Protein AF-0000000084538974 (afdb_homodimer)

pLDDT: mean 90.69, std 11.47, range [24.47, 98.75]

Structure (mmCIF, N/CA/C/O backbone):
data_AF-0000000084538974-model_v1
#
loop_
_entity.id
_entity.type
_entity.pdbx_description
1 polymer 'DUF4435 domain-containing protein'
#
loop_
_atom_site.group_PDB
_atom_site.id
_atom_site.type_symbol
_atom_site.label_atom_id
_atom_site.label_alt_id
_atom_site.label_comp_id
_atom_site.label_asym_id
_atom_site.label_entity_id
_atom_site.label_seq_id
_atom_site.pdbx_PDB_ins_code
_atom_site.Cartn_x
_atom_site.Cartn_y
_atom_site.Cartn_z
_atom_site.occupancy
_atom_site.B_iso_or_equiv
_atom_site.auth_seq_id
_atom_site.auth_comp_id
_atom_site.auth_asym_id
_atom_site.auth_atom_id
_atom_site.pdbx_PDB_model_num
ATOM 1 N N . MET A 1 1 ? -29.109 -4.078 -7.602 1 24.47 1 MET A N 1
ATOM 2 C CA . MET A 1 1 ? -28.375 -3.639 -6.414 1 24.47 1 MET A CA 1
ATOM 3 C C . MET 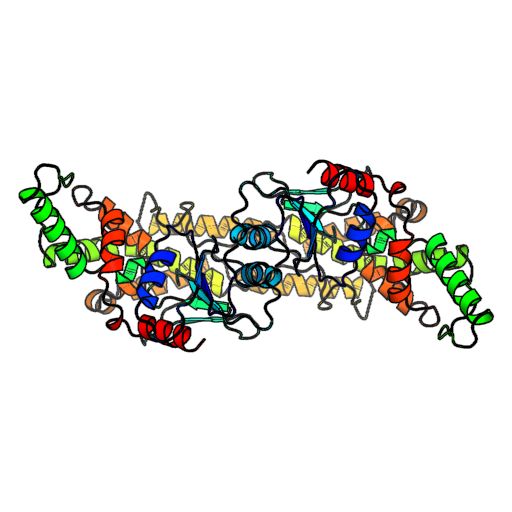A 1 1 ? -28.078 -4.82 -5.496 1 24.47 1 MET A C 1
ATOM 5 O O . MET A 1 1 ? -28.953 -5.297 -4.777 1 24.47 1 MET A O 1
ATOM 9 N N . SER A 1 2 ? -27.219 -5.781 -5.852 1 29.94 2 SER A N 1
ATOM 10 C CA . SER A 1 2 ? -27.188 -6.957 -4.988 1 29.94 2 SER A CA 1
ATOM 11 C C . SER A 1 2 ? -26.797 -6.586 -3.562 1 29.94 2 SER A C 1
ATOM 13 O O . SER A 1 2 ? -25.75 -5.977 -3.35 1 29.94 2 SER A O 1
ATOM 15 N N . VAL A 1 3 ? -27.656 -6.297 -2.703 1 34.25 3 VAL A N 1
ATOM 16 C CA . VAL A 1 3 ? -27.531 -6.129 -1.26 1 34.25 3 VAL A CA 1
ATOM 17 C C . VAL A 1 3 ? -26.453 -7.055 -0.727 1 34.25 3 VAL A C 1
ATOM 19 O O . VAL A 1 3 ? -26.531 -8.273 -0.877 1 34.25 3 VAL A O 1
ATOM 22 N N . ILE A 1 4 ? -25.109 -6.543 -0.783 1 45.81 4 ILE A N 1
ATOM 23 C CA . ILE A 1 4 ? -24.172 -7.355 -0.006 1 45.81 4 ILE A CA 1
ATOM 24 C C . ILE A 1 4 ? -24.828 -7.762 1.314 1 45.81 4 ILE A C 1
ATOM 26 O O . ILE A 1 4 ? -25.047 -6.918 2.188 1 45.81 4 ILE A O 1
ATOM 30 N N . SER A 1 5 ? -25.75 -8.539 1.35 1 47.09 5 SER A N 1
ATOM 31 C CA . SER A 1 5 ? -26.328 -9.086 2.572 1 47.09 5 SER A CA 1
ATOM 32 C C . SER A 1 5 ? -25.25 -9.414 3.594 1 47.09 5 SER A C 1
ATOM 34 O O . SER A 1 5 ? -24.078 -9.594 3.234 1 47.09 5 SER A O 1
ATOM 36 N N . GLY A 1 6 ? -25.469 -9.227 4.93 1 58.66 6 GLY A N 1
ATOM 37 C CA . GLY A 1 6 ? -24.859 -9.617 6.188 1 58.66 6 GLY A CA 1
ATOM 38 C C . GLY A 1 6 ? -24.047 -10.891 6.082 1 58.66 6 GLY A C 1
ATOM 39 O O . GLY A 1 6 ? -23.766 -11.547 7.094 1 58.66 6 GLY A O 1
ATOM 40 N N . GLY A 1 7 ? -23.516 -11.25 4.812 1 79.75 7 GLY A N 1
ATOM 41 C CA . GLY A 1 7 ? -22.984 -12.594 4.691 1 79.75 7 GLY A CA 1
ATOM 42 C C . GLY A 1 7 ? -21.469 -12.633 4.711 1 79.75 7 GLY A C 1
ATOM 43 O O . GLY A 1 7 ? -20.812 -11.625 4.969 1 79.75 7 GLY A O 1
ATOM 44 N N . LYS A 1 8 ? -20.844 -13.828 4.715 1 90.5 8 LYS A N 1
ATOM 45 C CA . LYS A 1 8 ? -19.422 -14.156 4.684 1 90.5 8 LYS A CA 1
ATOM 46 C C . LYS A 1 8 ? -18.781 -13.719 3.367 1 90.5 8 LYS A C 1
ATOM 48 O O . LYS A 1 8 ? -19.391 -13.852 2.305 1 90.5 8 LYS A O 1
ATOM 53 N N . THR A 1 9 ? -17.625 -13.031 3.496 1 93.56 9 THR A N 1
ATOM 54 C CA . THR A 1 9 ? -16.953 -12.586 2.287 1 93.56 9 THR A CA 1
ATOM 55 C C . THR A 1 9 ? -15.523 -13.148 2.236 1 93.56 9 THR A C 1
ATOM 57 O O . THR A 1 9 ? -14.836 -13.188 3.256 1 93.56 9 THR A O 1
ATOM 60 N N . ILE A 1 10 ? -15.141 -13.562 1.067 1 95.62 10 ILE A N 1
ATOM 61 C CA . ILE A 1 10 ? -13.758 -13.969 0.824 1 95.62 10 ILE A CA 1
ATOM 62 C C . ILE A 1 10 ? -13.133 -13.055 -0.232 1 95.62 10 ILE A C 1
ATOM 64 O O . ILE A 1 10 ? -13.633 -12.961 -1.354 1 95.62 10 ILE A O 1
ATOM 68 N N . PHE A 1 11 ? -12.07 -12.438 0.128 1 94.94 11 PHE A N 1
ATOM 69 C CA . PHE A 1 11 ? -11.312 -11.648 -0.837 1 94.94 11 PHE A CA 1
ATOM 70 C C . PHE A 1 11 ? -10.211 -12.484 -1.469 1 94.94 11 PHE A C 1
ATOM 72 O O . PHE A 1 11 ? -9.516 -13.234 -0.777 1 94.94 11 PHE A O 1
ATOM 79 N N . CYS A 1 12 ? -10.055 -12.344 -2.746 1 95.12 12 CYS A N 1
ATOM 80 C CA . CYS A 1 12 ? -8.977 -13.031 -3.443 1 95.12 12 CYS A CA 1
ATOM 81 C C . CYS A 1 12 ? -8.336 -12.133 -4.492 1 95.12 12 CYS A C 1
ATOM 83 O O . CYS A 1 12 ? -8.836 -11.047 -4.77 1 95.12 12 CYS A O 1
ATOM 85 N N . GLU A 1 13 ? -7.199 -12.57 -5 1 91.19 13 GLU A N 1
ATOM 86 C CA . GLU A 1 13 ? -6.504 -11.828 -6.047 1 91.19 13 GLU A CA 1
ATOM 87 C C . GLU A 1 13 ? -7.168 -12.031 -7.402 1 91.19 13 GLU A C 1
ATOM 89 O O . GLU A 1 13 ? -7.898 -13.008 -7.602 1 91.19 13 GLU A O 1
ATOM 94 N N . GLY A 1 14 ? -6.961 -11.047 -8.266 1 88.56 14 GLY A N 1
ATOM 95 C CA . GLY A 1 14 ? -7.359 -11.227 -9.656 1 88.56 14 GLY A CA 1
ATOM 96 C C . GLY A 1 14 ? -8.727 -10.641 -9.961 1 88.56 14 GLY A C 1
ATOM 97 O O . GLY A 1 14 ? -9.156 -9.688 -9.312 1 88.56 14 GLY A O 1
ATOM 98 N N . LYS A 1 15 ? -9.258 -11.148 -11.07 1 88.25 15 LYS A N 1
ATOM 99 C CA . LYS A 1 15 ? -10.586 -10.758 -11.547 1 88.25 15 LYS A CA 1
ATOM 100 C C . LYS A 1 15 ? -11.555 -11.938 -11.5 1 88.25 15 LYS A C 1
ATOM 102 O O . LYS A 1 15 ? -11.195 -13.023 -11.039 1 88.25 15 LYS A O 1
ATOM 107 N N . GLU A 1 16 ? -12.742 -11.711 -11.891 1 87.94 16 GLU A N 1
ATOM 108 C CA . GLU A 1 16 ? -13.758 -12.758 -11.836 1 87.94 16 GLU A CA 1
ATOM 109 C C . GLU A 1 16 ? -13.406 -13.922 -12.766 1 87.94 16 GLU A C 1
ATOM 111 O O . GLU A 1 16 ? -13.867 -15.047 -12.562 1 87.94 16 GLU A O 1
ATOM 116 N N . SER A 1 17 ? -12.555 -13.648 -13.664 1 89.56 17 SER A N 1
ATOM 117 C CA . SER A 1 17 ? -12.172 -14.695 -14.602 1 89.56 17 SER A CA 1
ATOM 118 C C . SER A 1 17 ? -10.898 -15.398 -14.148 1 89.56 17 SER A C 1
ATOM 120 O O . SER A 1 17 ? -10.484 -16.391 -14.758 1 89.56 17 SER A O 1
ATOM 122 N N . SER A 1 18 ? -10.375 -14.914 -13.086 1 91.75 18 SER A N 1
ATOM 123 C CA . SER A 1 18 ? -9.094 -15.461 -12.656 1 91.75 18 SER A CA 1
ATOM 124 C C . SER A 1 18 ? -9.25 -16.859 -12.094 1 91.75 18 SER A C 1
ATOM 126 O O . SER A 1 18 ? -10.344 -17.25 -11.664 1 91.75 18 SER A O 1
ATOM 128 N N . LEU A 1 19 ? -8.211 -17.625 -12.141 1 94.31 19 LEU A N 1
ATOM 129 C CA . LEU A 1 19 ? -8.219 -18.969 -11.594 1 94.31 19 LEU A CA 1
ATOM 130 C C . LEU A 1 19 ? -8.531 -18.953 -10.102 1 94.31 19 LEU A C 1
ATOM 132 O O . LEU A 1 19 ? -9.219 -19.828 -9.594 1 94.31 19 LEU A O 1
ATOM 136 N N . ASP A 1 20 ? -8.078 -17.938 -9.406 1 94.75 20 ASP A N 1
ATOM 137 C CA . ASP A 1 20 ? -8.297 -17.812 -7.965 1 94.75 20 ASP A CA 1
ATOM 138 C C . ASP A 1 20 ? -9.781 -17.719 -7.641 1 94.75 20 ASP A C 1
ATOM 140 O O . ASP A 1 20 ? -10.273 -18.422 -6.746 1 94.75 20 ASP A O 1
ATOM 144 N N . TYR A 1 21 ? -10.422 -16.891 -8.344 1 95.31 21 TYR A N 1
ATOM 145 C CA . TYR A 1 21 ? -11.859 -16.703 -8.148 1 95.31 21 TYR A CA 1
ATOM 146 C C . TYR A 1 21 ? -12.617 -18 -8.422 1 95.31 21 TYR A C 1
ATOM 148 O O . TYR A 1 21 ? -13.445 -18.422 -7.613 1 95.31 21 TYR A O 1
ATOM 156 N N . ARG A 1 22 ? -12.328 -18.641 -9.5 1 95.25 22 ARG A N 1
ATOM 157 C CA . ARG A 1 22 ? -13.023 -19.844 -9.898 1 95.25 22 ARG A CA 1
ATOM 158 C C . ARG A 1 22 ? -12.734 -21 -8.938 1 95.25 22 ARG A C 1
ATOM 160 O O . ARG A 1 22 ? -13.617 -21.797 -8.633 1 95.25 22 ARG A O 1
ATOM 167 N N . PHE A 1 23 ? -11.531 -21.047 -8.57 1 96.62 23 PHE A N 1
ATOM 168 C CA . PHE A 1 23 ? -11.133 -22.078 -7.633 1 96.62 23 PHE A CA 1
ATOM 169 C C . PHE A 1 23 ? -11.883 -21.953 -6.316 1 96.62 23 PHE A C 1
ATOM 171 O O . PHE A 1 23 ? -12.383 -22.938 -5.773 1 96.62 23 PHE A O 1
ATOM 178 N N . LEU A 1 24 ? -11.969 -20.781 -5.805 1 96.31 24 LEU A N 1
ATOM 179 C CA . LEU A 1 24 ? -12.664 -20.547 -4.547 1 96.31 24 LEU A CA 1
ATOM 180 C C . LEU A 1 24 ? -14.148 -20.859 -4.684 1 96.31 24 LEU A C 1
ATOM 182 O O . LEU A 1 24 ? -14.766 -21.391 -3.752 1 96.31 24 LEU A O 1
ATOM 186 N N . ASN A 1 25 ? -14.68 -20.531 -5.84 1 95 25 ASN A N 1
ATOM 187 C CA . ASN A 1 25 ? -16.078 -20.891 -6.078 1 95 25 ASN A CA 1
ATOM 188 C C . ASN A 1 25 ? -16.281 -22.406 -6.012 1 95 25 ASN A C 1
ATOM 190 O O . ASN A 1 25 ? -17.266 -22.875 -5.445 1 95 25 ASN A O 1
ATOM 194 N N . ARG A 1 26 ? -15.344 -23.078 -6.574 1 95.19 26 ARG A N 1
ATOM 195 C CA . ARG A 1 26 ? -15.383 -24.531 -6.516 1 95.19 26 ARG A CA 1
ATOM 196 C C . ARG A 1 26 ? -15.234 -25.031 -5.082 1 95.19 26 ARG A C 1
ATOM 198 O O . ARG A 1 26 ? -15.93 -25.969 -4.668 1 95.19 26 ARG A O 1
ATOM 205 N N . LEU A 1 27 ? -14.391 -24.453 -4.363 1 95.38 27 LEU A N 1
ATOM 206 C CA . LEU A 1 27 ? -14.078 -24.859 -2.996 1 95.38 27 LEU A CA 1
ATOM 207 C C . LEU A 1 27 ? -15.305 -24.703 -2.098 1 95.38 27 LEU A C 1
ATOM 209 O O . LEU A 1 27 ? -15.539 -25.531 -1.211 1 95.38 27 LEU A O 1
ATOM 213 N N . VAL A 1 28 ? -16.141 -23.688 -2.354 1 93.75 28 VAL A N 1
ATOM 214 C CA . VAL A 1 28 ? -17.219 -23.375 -1.418 1 93.75 28 VAL A CA 1
ATOM 215 C C . VAL A 1 28 ? -18.547 -23.922 -1.951 1 93.75 28 VAL A C 1
ATOM 217 O O . VAL A 1 28 ? -19.609 -23.625 -1.402 1 93.75 28 VAL A O 1
ATOM 220 N N . GLU A 1 29 ? -18.516 -24.594 -2.992 1 90.5 29 GLU A N 1
ATOM 221 C CA . GLU A 1 29 ? -19.734 -25.125 -3.625 1 90.5 29 GLU A CA 1
ATOM 222 C C . GLU A 1 29 ? -20.547 -25.953 -2.643 1 90.5 29 GLU A C 1
ATOM 224 O O . GLU A 1 29 ? -21.781 -25.859 -2.631 1 90.5 29 GLU A O 1
ATOM 229 N N . ASP A 1 30 ? -19.953 -26.703 -1.793 1 83.75 30 ASP A N 1
ATOM 230 C CA . ASP A 1 30 ? -20.688 -27.625 -0.934 1 83.75 30 ASP A CA 1
ATOM 231 C C . ASP A 1 30 ? -20.516 -27.25 0.538 1 83.75 30 ASP A C 1
ATOM 233 O O . ASP A 1 30 ? -20.547 -28.125 1.408 1 83.75 30 ASP A O 1
ATOM 237 N N . ILE A 1 31 ? -20.344 -25.969 0.693 1 87.44 31 ILE A N 1
ATOM 238 C CA . ILE A 1 31 ? -20.172 -25.578 2.09 1 87.44 31 ILE A CA 1
ATOM 239 C C . ILE A 1 31 ? -21.531 -25.609 2.805 1 87.44 31 ILE A C 1
ATOM 241 O O . ILE A 1 31 ? -22.578 -25.438 2.174 1 87.44 31 ILE A O 1
ATOM 245 N N . SER A 1 32 ? -21.406 -25.875 4.043 1 83.06 32 SER A N 1
ATOM 246 C CA . SER A 1 32 ? -22.609 -25.828 4.867 1 83.06 32 SER A CA 1
ATOM 247 C C . SER A 1 32 ? -22.984 -24.391 5.215 1 83.06 32 SER A C 1
ATOM 249 O O . SER A 1 32 ? -22.109 -23.562 5.453 1 83.06 32 SER A O 1
ATOM 251 N N . GLY A 1 33 ? -24.297 -24.062 5.195 1 80.38 33 GLY A N 1
ATOM 252 C CA . GLY A 1 33 ? -24.75 -22.734 5.562 1 80.38 33 GLY A CA 1
ATOM 253 C C . GLY A 1 33 ? -24.766 -21.75 4.402 1 80.38 33 GLY A C 1
ATOM 254 O O . GLY A 1 33 ? -24.906 -22.156 3.246 1 80.38 33 GLY A O 1
ATOM 255 N N . ASP A 1 34 ? -24.656 -20.469 4.688 1 84.88 34 ASP A N 1
ATOM 256 C CA . ASP A 1 34 ? -24.719 -19.422 3.666 1 84.88 34 ASP A CA 1
ATOM 257 C C . ASP A 1 34 ? -23.422 -19.391 2.84 1 84.88 34 ASP A C 1
ATOM 259 O O . ASP A 1 34 ? -22.328 -19.406 3.395 1 84.88 34 ASP A O 1
ATOM 263 N N . ARG A 1 35 ? -23.578 -19.484 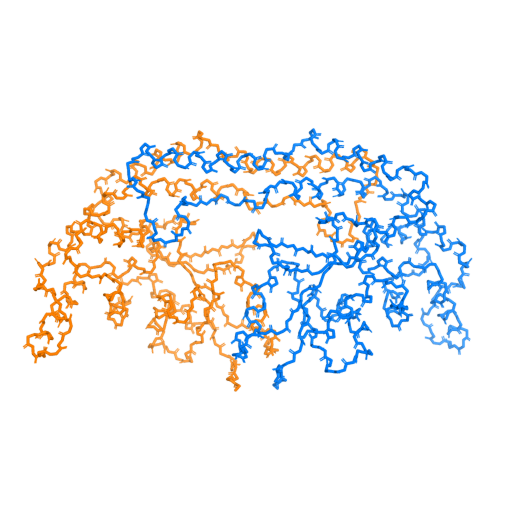1.627 1 88.88 35 ARG A N 1
ATOM 264 C CA . ARG A 1 35 ? -22.438 -19.375 0.72 1 88.88 35 ARG A CA 1
ATOM 265 C C . ARG A 1 35 ? -21.797 -18 0.819 1 88.88 35 ARG A C 1
ATOM 267 O O . ARG A 1 35 ? -22.484 -16.969 0.827 1 88.88 35 ARG A O 1
ATOM 274 N N . PRO A 1 36 ? -20.531 -18 0.921 1 94.12 36 PRO A N 1
ATOM 275 C CA . PRO A 1 36 ? -19.844 -16.703 0.993 1 94.12 36 PRO A CA 1
ATOM 276 C C . PRO A 1 36 ? -19.812 -15.984 -0.35 1 94.12 36 PRO A C 1
ATOM 278 O O . PRO A 1 36 ? -19.969 -16.609 -1.4 1 94.12 36 PRO A O 1
ATOM 281 N N . THR A 1 37 ? -19.703 -14.711 -0.255 1 92.44 37 THR A N 1
ATOM 282 C CA . THR A 1 37 ? -19.438 -13.922 -1.45 1 92.44 37 THR A CA 1
ATOM 283 C C . THR A 1 37 ? -17.938 -13.852 -1.727 1 92.44 37 THR A C 1
ATOM 285 O O . THR A 1 37 ? -17.156 -13.484 -0.846 1 92.44 37 THR A O 1
ATOM 288 N N . ILE A 1 38 ? -17.531 -14.234 -2.885 1 94.69 38 ILE A N 1
ATOM 289 C CA . ILE A 1 38 ? -16.125 -14.141 -3.285 1 94.69 38 ILE A CA 1
ATOM 290 C C . ILE A 1 38 ? -15.898 -12.852 -4.066 1 94.69 38 ILE A C 1
ATOM 292 O O . ILE A 1 38 ? -16.562 -12.602 -5.07 1 94.69 38 ILE A O 1
ATOM 296 N N . VAL A 1 39 ? -14.938 -12.078 -3.656 1 92.62 39 VAL A N 1
ATOM 297 C CA . VAL A 1 39 ? -14.711 -10.766 -4.258 1 92.62 39 VAL A CA 1
ATOM 298 C C . VAL A 1 39 ? -13.266 -10.648 -4.715 1 92.62 39 VAL A C 1
ATOM 300 O O . VAL A 1 39 ? -12.344 -10.625 -3.891 1 92.62 39 VAL A O 1
ATOM 303 N N . PRO A 1 40 ? -13.008 -10.609 -5.988 1 92.19 40 PRO A N 1
ATOM 304 C CA . PRO A 1 40 ? -11.648 -10.344 -6.473 1 92.19 40 PRO A CA 1
ATOM 305 C C . PRO A 1 40 ? -11.195 -8.914 -6.211 1 92.19 40 PRO A C 1
ATOM 307 O O . PRO A 1 40 ? -11.961 -7.969 -6.43 1 92.19 40 PRO A O 1
ATOM 310 N N . THR A 1 41 ? -9.938 -8.727 -5.793 1 89.75 41 THR A N 1
ATOM 311 C CA . THR A 1 41 ? -9.461 -7.41 -5.387 1 89.75 41 THR A CA 1
ATOM 312 C C . THR A 1 41 ? -8.469 -6.855 -6.41 1 89.75 41 THR A C 1
ATOM 314 O O . THR A 1 41 ? -8.031 -5.711 -6.297 1 89.75 41 THR A O 1
ATOM 317 N N . GLY A 1 42 ? -8.094 -7.664 -7.406 1 81.94 42 GLY A N 1
ATOM 318 C CA . GLY A 1 42 ? -7.105 -7.234 -8.383 1 81.94 42 GLY A CA 1
ATOM 319 C C . GLY A 1 42 ? -5.684 -7.586 -7.984 1 81.94 42 GLY A C 1
ATOM 320 O O . GLY A 1 42 ? -5.035 -8.406 -8.641 1 81.94 42 GLY A O 1
ATOM 321 N N . GLY A 1 43 ? -5.164 -6.93 -7 1 75.75 43 GLY A N 1
ATOM 322 C CA . GLY A 1 43 ? -3.783 -7.156 -6.602 1 75.75 43 GLY A CA 1
ATOM 323 C C . GLY A 1 43 ? -3.654 -7.797 -5.234 1 75.75 43 GLY A C 1
ATOM 324 O O . GLY A 1 43 ? -4.656 -8.016 -4.547 1 75.75 43 GLY A O 1
ATOM 325 N N . LYS A 1 44 ? -2.455 -8.156 -5.031 1 66.75 44 LYS A N 1
ATOM 326 C CA . LYS A 1 44 ? -2.234 -8.945 -3.822 1 66.75 44 LYS A CA 1
ATOM 327 C C . LYS A 1 44 ? -2.061 -8.047 -2.604 1 66.75 44 LYS A C 1
ATOM 329 O O . LYS A 1 44 ? -1.932 -8.539 -1.479 1 66.75 44 LYS A O 1
ATOM 334 N N . PHE A 1 45 ? -1.995 -6.77 -2.889 1 66.75 45 PHE A N 1
ATOM 335 C CA . PHE A 1 45 ? -1.755 -5.891 -1.748 1 66.75 45 PHE A CA 1
ATOM 336 C C . PHE A 1 45 ? -2.977 -5.027 -1.466 1 66.75 45 PHE A C 1
ATOM 338 O O . PHE A 1 45 ? -3.801 -4.797 -2.354 1 66.75 45 PHE A O 1
ATOM 345 N N . GLY A 1 46 ? -3.154 -4.805 -0.253 1 78 46 GLY A N 1
ATOM 346 C CA . GLY A 1 46 ? -4.137 -3.803 0.124 1 78 46 GLY A CA 1
ATOM 347 C C . GLY A 1 46 ? -5.5 -4.395 0.442 1 78 46 GLY A C 1
ATOM 348 O O . GLY A 1 46 ? -6.527 -3.777 0.159 1 78 46 GLY A O 1
ATOM 349 N N . PHE A 1 47 ? -5.504 -5.668 0.897 1 84.25 47 PHE A N 1
ATOM 350 C CA . PHE A 1 47 ? -6.773 -6.312 1.204 1 84.25 47 PHE A CA 1
ATOM 351 C C . PHE A 1 47 ? -7.531 -5.531 2.273 1 84.25 47 PHE A C 1
ATOM 353 O O . PHE A 1 47 ? -8.758 -5.402 2.203 1 84.25 47 PHE A O 1
ATOM 360 N N . SER A 1 48 ? -6.789 -5.047 3.215 1 84.44 48 SER A N 1
ATOM 361 C CA . SER A 1 48 ? -7.434 -4.324 4.309 1 84.44 48 SER A CA 1
ATOM 362 C C . SER A 1 48 ? -8.086 -3.039 3.811 1 84.44 48 SER A C 1
ATOM 364 O O . SER A 1 48 ? -9.211 -2.721 4.191 1 84.44 48 SER A O 1
ATOM 366 N N . ILE A 1 49 ? -7.422 -2.391 2.963 1 86.44 49 ILE A N 1
ATOM 367 C CA . ILE A 1 49 ? -7.945 -1.155 2.391 1 86.44 49 ILE A CA 1
ATOM 368 C C . ILE A 1 49 ? -9.141 -1.468 1.497 1 86.44 49 ILE A C 1
ATOM 370 O O . ILE A 1 49 ? -10.156 -0.763 1.536 1 86.44 49 ILE A O 1
ATOM 374 N N . PHE A 1 50 ? -9.008 -2.504 0.741 1 89.06 50 PHE A N 1
ATOM 375 C CA . PHE A 1 50 ? -10.109 -2.926 -0.124 1 89.06 50 PHE A CA 1
ATOM 376 C C . PHE A 1 50 ? -11.344 -3.271 0.697 1 89.06 50 PHE A C 1
ATOM 378 O O . PHE A 1 50 ? -12.453 -2.84 0.371 1 89.06 50 PHE A O 1
ATOM 385 N N . ALA A 1 51 ? -11.141 -4 1.755 1 89 51 ALA A N 1
ATOM 386 C CA . ALA A 1 51 ? -12.242 -4.414 2.619 1 89 51 ALA A CA 1
ATOM 387 C C . ALA A 1 51 ? -12.938 -3.205 3.238 1 89 51 ALA A C 1
ATOM 389 O O . ALA A 1 51 ? -14.164 -3.166 3.33 1 89 51 ALA A O 1
ATOM 390 N N . GLN A 1 52 ? -12.125 -2.277 3.666 1 86.81 52 GLN A N 1
ATOM 391 C CA . GLN A 1 52 ? -12.688 -1.064 4.25 1 86.81 52 GLN A CA 1
ATOM 392 C C . GLN A 1 52 ? -13.625 -0.364 3.273 1 86.81 52 GLN A C 1
ATOM 394 O O . GLN A 1 52 ? -14.727 0.035 3.643 1 86.81 52 GLN A O 1
ATOM 399 N N . ALA A 1 53 ? -13.156 -0.22 2.066 1 88.25 53 ALA A N 1
ATOM 400 C CA . ALA A 1 53 ? -13.969 0.434 1.044 1 88.25 53 ALA A CA 1
ATOM 401 C C . ALA A 1 53 ? -15.211 -0.395 0.715 1 88.25 53 ALA A C 1
ATOM 403 O O . ALA A 1 53 ? -16.312 0.142 0.618 1 88.25 53 ALA A O 1
ATOM 404 N N . TYR A 1 54 ? -14.984 -1.664 0.572 1 87.56 54 TYR A N 1
ATOM 405 C CA . TYR A 1 54 ? -16.031 -2.598 0.182 1 87.56 54 TYR A CA 1
ATOM 406 C C . TYR A 1 54 ? -17.172 -2.611 1.208 1 87.56 54 TYR A C 1
ATOM 408 O O . TYR A 1 54 ? -18.344 -2.553 0.847 1 87.56 54 TYR A O 1
ATOM 416 N N . PHE A 1 55 ? -16.844 -2.562 2.482 1 88.31 55 PHE A N 1
ATOM 417 C CA . PHE A 1 55 ? -17.844 -2.691 3.531 1 88.31 55 PHE A CA 1
ATOM 418 C C . PHE A 1 55 ? -18.344 -1.321 3.977 1 88.31 55 PHE A C 1
ATOM 420 O O . PHE A 1 55 ? -19.406 -1.211 4.59 1 88.31 55 PHE A O 1
ATOM 427 N N . GLY A 1 56 ? -17.453 -0.33 3.908 1 79.12 56 GLY A N 1
ATOM 428 C CA . GLY A 1 56 ? -17.875 1.014 4.273 1 79.12 56 GLY A CA 1
ATOM 429 C C . GLY A 1 56 ? -19.125 1.461 3.561 1 79.12 56 GLY A C 1
ATOM 430 O O . GLY A 1 56 ? -19.953 2.166 4.141 1 79.12 56 GLY A O 1
ATOM 431 N N . GLN A 1 57 ? -19.328 1.025 2.395 1 70.81 57 GLN A N 1
ATOM 432 C CA . GLN A 1 57 ? -20.484 1.403 1.591 1 70.81 57 GLN A CA 1
ATOM 433 C C . GLN A 1 57 ? -21.75 0.766 2.129 1 70.81 57 GLN A C 1
ATOM 435 O O . GLN A 1 57 ? -22.844 1.333 2 1 70.81 57 GLN A O 1
ATOM 440 N N . ASN A 1 58 ? -21.531 -0.286 2.738 1 65.56 58 ASN A N 1
ATOM 441 C CA . ASN A 1 58 ? -22.703 -1.045 3.16 1 65.56 58 ASN A CA 1
ATOM 442 C C . ASN A 1 58 ? -22.984 -0.864 4.648 1 65.56 58 ASN A C 1
ATOM 444 O O . ASN A 1 58 ? -23.859 -1.532 5.207 1 65.56 58 ASN A O 1
ATOM 448 N N . GLN A 1 59 ? -22.266 0.146 5.262 1 67 59 GLN A N 1
ATOM 449 C CA . GLN A 1 59 ? -22.438 0.438 6.68 1 67 59 GLN A CA 1
ATOM 450 C C . GLN A 1 59 ? -22.453 -0.846 7.508 1 67 59 GLN A C 1
ATOM 452 O O . GLN A 1 59 ? -23.297 -1.004 8.398 1 67 59 GLN A O 1
ATOM 457 N N . THR A 1 60 ? -21.797 -1.872 6.996 1 69.62 60 THR A N 1
ATOM 458 C CA . THR A 1 60 ? -21.703 -3.131 7.73 1 69.62 60 THR A CA 1
ATOM 459 C C . THR A 1 60 ? -20.828 -2.975 8.969 1 69.62 60 THR A C 1
ATOM 461 O O . THR A 1 60 ? -19.688 -2.512 8.867 1 69.62 60 THR A O 1
ATOM 464 N N . THR A 1 61 ? -21.531 -3.254 10.109 1 76.25 61 THR A N 1
ATOM 465 C CA . THR A 1 61 ? -20.781 -3.254 11.367 1 76.25 61 THR A CA 1
ATOM 466 C C . THR A 1 61 ? -20.141 -4.613 11.602 1 76.25 61 THR A C 1
ATOM 468 O O . THR A 1 61 ? -20.766 -5.652 11.406 1 76.25 61 THR A O 1
ATOM 471 N N . ASN A 1 62 ? -18.875 -4.82 11.695 1 81.25 62 ASN A N 1
ATOM 472 C CA . ASN A 1 62 ? -18.094 -6.02 11.992 1 81.25 62 ASN A CA 1
ATOM 473 C C . ASN A 1 62 ? -18.125 -7.004 10.828 1 81.25 62 ASN A C 1
ATOM 475 O O . ASN A 1 62 ? -18.656 -8.102 10.945 1 81.25 62 ASN A O 1
ATOM 479 N N . PRO A 1 63 ? -17.688 -6.664 9.719 1 87.06 63 PRO A N 1
ATOM 480 C CA . PRO A 1 63 ? -17.703 -7.531 8.539 1 87.06 63 PRO A CA 1
ATOM 481 C C . PRO A 1 63 ? -16.969 -8.852 8.773 1 87.06 63 PRO A C 1
ATOM 483 O O . PRO A 1 63 ? -15.953 -8.891 9.461 1 87.06 63 PRO A O 1
ATOM 486 N N . ARG A 1 64 ? -17.656 -10.016 8.461 1 91.06 64 ARG A N 1
ATOM 487 C CA . ARG A 1 64 ? -17.062 -11.344 8.508 1 91.06 64 ARG A CA 1
ATOM 488 C C . ARG A 1 64 ? -16.375 -11.68 7.184 1 91.06 64 ARG A C 1
ATOM 490 O O . ARG A 1 64 ? -17.031 -12.023 6.203 1 91.06 64 ARG A O 1
ATOM 497 N N . TYR A 1 65 ? -14.977 -11.523 7.18 1 93.5 65 TYR A N 1
ATOM 498 C CA . TYR A 1 65 ? -14.297 -11.805 5.918 1 93.5 65 TYR A CA 1
ATOM 499 C C . TYR A 1 65 ? -12.906 -12.375 6.16 1 93.5 65 TYR A C 1
ATOM 501 O O . TYR A 1 65 ? -12.367 -12.266 7.262 1 93.5 65 TYR A O 1
ATOM 509 N N . ILE A 1 66 ? -12.414 -13.023 5.188 1 95.31 66 ILE A N 1
ATOM 510 C CA . ILE A 1 66 ? -11.008 -13.422 5.137 1 95.31 66 ILE A CA 1
ATOM 511 C C . ILE A 1 66 ? -10.43 -13.102 3.764 1 95.31 66 ILE A C 1
ATOM 513 O O . ILE A 1 66 ? -11.172 -12.875 2.805 1 95.31 66 ILE A O 1
ATOM 517 N N . ALA A 1 67 ? -9.148 -12.961 3.719 1 95.44 67 ALA A N 1
ATOM 518 C CA . ALA A 1 67 ? -8.414 -12.859 2.461 1 95.44 67 ALA A CA 1
ATOM 519 C C . ALA A 1 67 ? -7.609 -14.125 2.184 1 95.44 67 ALA A C 1
ATOM 521 O O . ALA A 1 67 ? -7.027 -14.711 3.098 1 95.44 67 ALA A O 1
ATOM 522 N N . PHE A 1 68 ? -7.672 -14.57 0.952 1 96.12 68 PHE A N 1
ATOM 523 C CA . PHE A 1 68 ? -6.953 -15.766 0.527 1 96.12 68 PHE A CA 1
ATOM 524 C C . PHE A 1 68 ? -6.18 -15.5 -0.76 1 96.12 68 PHE A C 1
ATOM 526 O O . PHE A 1 68 ? -6.715 -14.914 -1.703 1 96.12 68 PHE A O 1
ATOM 533 N N . ARG A 1 69 ? -4.91 -15.867 -0.762 1 95.69 69 ARG A N 1
ATOM 534 C CA . ARG A 1 69 ? -4.105 -15.641 -1.957 1 95.69 69 ARG A CA 1
ATOM 535 C C . ARG A 1 69 ? -3.012 -16.688 -2.09 1 95.69 69 ARG A C 1
ATOM 537 O O . ARG A 1 69 ? -2.811 -17.5 -1.183 1 95.69 69 ARG A O 1
ATOM 544 N N . ASP A 1 70 ? -2.338 -16.672 -3.182 1 95.12 70 ASP A N 1
ATOM 545 C CA . ASP A 1 70 ? -1.182 -17.531 -3.422 1 95.12 70 ASP A CA 1
ATOM 546 C C . ASP A 1 70 ? -0.052 -17.219 -2.445 1 95.12 70 ASP A C 1
ATOM 548 O O . ASP A 1 70 ? 0.171 -16.062 -2.1 1 95.12 70 ASP A O 1
ATOM 552 N N . ARG A 1 71 ? 0.654 -18.25 -2.105 1 95 71 ARG A N 1
ATOM 553 C CA . ARG A 1 71 ? 1.806 -18.109 -1.221 1 95 71 ARG A CA 1
ATOM 554 C C . ARG A 1 71 ? 2.98 -17.469 -1.952 1 95 71 ARG A C 1
ATOM 556 O O . ARG A 1 71 ? 3.717 -16.656 -1.374 1 95 71 ARG A O 1
ATOM 563 N N . ASP A 1 72 ? 3.162 -17.859 -3.223 1 93 72 ASP A N 1
ATOM 564 C CA . ASP A 1 72 ? 4.266 -17.391 -4.055 1 93 72 ASP A CA 1
ATOM 565 C C . ASP A 1 72 ? 5.609 -17.625 -3.371 1 93 72 ASP A C 1
ATOM 567 O O . ASP A 1 72 ? 5.941 -18.766 -3.025 1 93 72 ASP A O 1
ATOM 571 N N . PHE A 1 73 ? 6.402 -16.656 -3.184 1 93.56 73 PHE A N 1
ATOM 572 C CA . PHE A 1 73 ? 7.723 -16.766 -2.572 1 93.56 73 PHE A CA 1
ATOM 573 C C . PHE A 1 73 ? 7.766 -16.016 -1.239 1 93.56 73 PHE A C 1
ATOM 575 O O . PHE A 1 73 ? 8.836 -15.641 -0.769 1 93.56 73 PHE A O 1
ATOM 582 N N . ASP A 1 74 ? 6.594 -15.805 -0.653 1 90 74 ASP A N 1
ATOM 583 C CA . ASP A 1 74 ? 6.461 -14.953 0.52 1 90 74 ASP A CA 1
ATOM 584 C C . ASP A 1 74 ? 6.793 -15.711 1.8 1 90 74 ASP A C 1
ATOM 586 O O . ASP A 1 74 ? 7.238 -15.117 2.785 1 90 74 ASP A O 1
ATOM 590 N N . GLN A 1 75 ? 6.516 -17.031 1.771 1 92.38 75 GLN A N 1
ATOM 591 C CA . GLN A 1 75 ? 6.684 -17.844 2.971 1 92.38 75 GLN A CA 1
ATOM 592 C C . GLN A 1 75 ? 7.043 -19.281 2.613 1 92.38 75 GLN A C 1
ATOM 594 O O . GLN A 1 75 ? 6.473 -19.859 1.681 1 92.38 75 GLN A O 1
ATOM 599 N N . GLN A 1 76 ? 7.887 -19.781 3.359 1 95.62 76 GLN A N 1
ATOM 600 C CA . GLN A 1 76 ? 8.203 -21.203 3.176 1 95.62 76 GLN A CA 1
ATOM 601 C C . GLN A 1 76 ? 7.059 -22.094 3.662 1 95.62 76 GLN A C 1
ATOM 603 O O . GLN A 1 76 ? 6.383 -21.75 4.637 1 95.62 76 GLN A O 1
ATOM 608 N N . PRO A 1 77 ? 6.82 -23.203 2.979 1 96.88 77 PRO A N 1
ATOM 609 C CA . PRO A 1 77 ? 5.836 -24.141 3.51 1 96.88 77 PRO A CA 1
ATOM 610 C C . PRO A 1 77 ? 6.301 -24.812 4.801 1 96.88 77 PRO A C 1
ATOM 612 O O . PRO A 1 77 ? 7.504 -24.938 5.039 1 96.88 77 PRO A O 1
ATOM 615 N N . THR A 1 78 ? 5.367 -25.203 5.598 1 96.19 78 THR A N 1
ATOM 616 C CA . THR A 1 78 ? 5.664 -25.969 6.812 1 96.19 78 THR A CA 1
ATOM 617 C C . THR A 1 78 ? 5.809 -27.453 6.504 1 96.19 78 THR A C 1
ATOM 619 O O . THR A 1 78 ? 5.387 -27.906 5.441 1 96.19 78 THR A O 1
ATOM 622 N N . PRO A 1 79 ? 6.387 -28.141 7.414 1 94.06 79 PRO A N 1
ATOM 623 C CA . PRO A 1 79 ? 6.527 -29.578 7.184 1 94.06 79 PRO A CA 1
ATOM 624 C C . PRO A 1 79 ? 5.184 -30.297 7.051 1 94.06 79 PRO A C 1
ATOM 626 O O . PRO A 1 79 ? 5.039 -31.203 6.227 1 94.06 79 PRO A O 1
ATOM 629 N N . GLN A 1 80 ? 4.262 -29.766 7.82 1 94.88 80 GLN A N 1
ATOM 630 C CA . GLN A 1 80 ? 2.922 -30.328 7.707 1 94.88 80 GLN A CA 1
ATOM 631 C C . GLN A 1 80 ? 2.053 -29.516 6.762 1 94.88 80 GLN A C 1
ATOM 633 O O . GLN A 1 80 ? 2.109 -28.281 6.773 1 94.88 80 GLN A O 1
ATOM 638 N N . THR A 1 81 ? 1.35 -30.266 5.93 1 97 81 THR A N 1
ATOM 639 C CA . THR A 1 81 ? 0.432 -29.594 5.016 1 97 81 THR A CA 1
ATOM 640 C C . THR A 1 81 ? -0.697 -28.922 5.785 1 97 81 THR A C 1
ATOM 642 O O . THR A 1 81 ? -1.526 -29.594 6.402 1 97 81 THR A O 1
ATOM 645 N N . GLN A 1 82 ? -0.662 -27.656 5.797 1 97.12 82 GLN A N 1
ATOM 646 C CA . GLN A 1 82 ? -1.675 -26.875 6.504 1 97.12 82 GLN A CA 1
ATOM 647 C C . GLN A 1 82 ? -1.873 -25.516 5.852 1 97.12 82 GLN A C 1
ATOM 649 O O . GLN A 1 82 ? -1.058 -25.078 5.031 1 97.12 82 GLN A O 1
ATOM 654 N N . LEU A 1 83 ? -2.967 -24.953 6.195 1 97.19 83 LEU A N 1
ATOM 655 C CA . LEU A 1 83 ? -3.229 -23.594 5.746 1 97.19 83 LEU A CA 1
ATOM 656 C C . LEU A 1 83 ? -2.236 -22.609 6.367 1 97.19 83 LEU A C 1
ATOM 658 O O . LEU A 1 83 ? -2.023 -22.625 7.582 1 97.19 83 LEU A O 1
ATOM 662 N N . LEU A 1 84 ? -1.61 -21.781 5.52 1 97.19 84 LEU A N 1
ATOM 663 C CA . LEU A 1 84 ? -0.643 -20.812 6.008 1 97.19 84 LEU A CA 1
ATOM 664 C C . LEU A 1 84 ? -1.304 -19.453 6.227 1 97.19 84 LEU A C 1
ATOM 666 O O . LEU A 1 84 ? -2.348 -19.172 5.637 1 97.19 84 LEU A O 1
ATOM 670 N N . SER A 1 85 ? -0.721 -18.656 7.094 1 94.5 85 SER A N 1
ATOM 671 C CA . SER A 1 85 ? -1.266 -17.344 7.383 1 94.5 85 SER A CA 1
ATOM 672 C C . SER A 1 85 ? -0.178 -16.266 7.336 1 94.5 85 SER A C 1
ATOM 674 O O . SER A 1 85 ? 0.928 -16.484 7.84 1 94.5 85 SER A O 1
ATOM 676 N N . LEU A 1 86 ? -0.444 -15.258 6.641 1 90.75 86 LEU A N 1
ATOM 677 C CA . LEU A 1 86 ? 0.372 -14.055 6.703 1 90.75 86 LEU A CA 1
ATOM 678 C C . LEU A 1 86 ? -0.132 -13.109 7.789 1 90.75 86 LEU A C 1
ATOM 680 O O . LEU A 1 86 ? -1.321 -12.781 7.828 1 90.75 86 LEU A O 1
ATOM 684 N N . ARG A 1 87 ? 0.775 -12.656 8.609 1 86.25 87 ARG A N 1
ATOM 685 C CA . ARG A 1 87 ? 0.372 -11.836 9.742 1 86.25 87 ARG A CA 1
ATOM 686 C C . ARG A 1 87 ? 1.029 -10.461 9.68 1 86.25 87 ARG A C 1
ATOM 688 O O . ARG A 1 87 ? 2.182 -10.336 9.258 1 86.25 87 ARG A O 1
ATOM 695 N N . HIS A 1 88 ? 0.29 -9.492 10.086 1 76.81 88 HIS A N 1
ATOM 696 C CA . HIS A 1 88 ? 0.848 -8.156 10.266 1 76.81 88 HIS A CA 1
ATOM 697 C C . HIS A 1 88 ? 1.74 -8.094 11.5 1 76.81 88 HIS A C 1
ATOM 699 O O . HIS A 1 88 ? 1.829 -9.062 12.258 1 76.81 88 HIS A O 1
ATOM 705 N N . LYS A 1 89 ? 2.383 -6.902 11.609 1 69.81 89 LYS A N 1
ATOM 706 C CA . LYS A 1 89 ? 3.307 -6.688 12.719 1 69.81 89 LYS A CA 1
ATOM 707 C C . LYS A 1 89 ? 2.607 -6.883 14.062 1 69.81 89 LYS A C 1
ATOM 709 O O . LYS A 1 89 ? 3.221 -7.352 15.023 1 69.81 89 LYS A O 1
ATOM 714 N N . ARG A 1 90 ? 1.299 -6.613 14.094 1 76.44 90 ARG A N 1
ATOM 715 C CA . ARG A 1 90 ? 0.563 -6.711 15.352 1 76.44 90 ARG A CA 1
ATOM 716 C C . ARG A 1 90 ? -0.003 -8.117 15.547 1 76.44 90 ARG A C 1
ATOM 718 O O . ARG A 1 90 ? -0.799 -8.344 16.453 1 76.44 90 ARG A O 1
ATOM 725 N N . GLY A 1 91 ? 0.244 -9.039 14.633 1 81 91 GLY A N 1
ATOM 726 C CA . GLY A 1 91 ? -0.103 -10.445 14.805 1 81 91 GLY A CA 1
ATOM 727 C C . GLY A 1 91 ? -1.402 -10.828 14.125 1 81 91 GLY A C 1
ATOM 728 O O . GLY A 1 91 ? -1.729 -12.008 14.016 1 81 91 GLY A O 1
ATOM 729 N N . LYS A 1 92 ? -2.105 -9.922 13.711 1 86.31 92 LYS A N 1
ATOM 730 C CA . LYS A 1 92 ? -3.367 -10.211 13.031 1 86.31 92 LYS A CA 1
ATOM 731 C C . LYS A 1 92 ? -3.127 -10.789 11.641 1 86.31 92 LYS A C 1
ATOM 733 O O . LYS A 1 92 ? -2.24 -10.328 10.914 1 86.31 92 LYS A O 1
ATOM 738 N N . VAL A 1 93 ? -4 -11.805 11.367 1 90.19 93 VAL A N 1
ATOM 739 C CA . VAL A 1 93 ? -3.871 -12.438 10.062 1 90.19 93 VAL A CA 1
ATOM 740 C C . VAL A 1 93 ? -4.344 -11.477 8.969 1 90.19 93 VAL A C 1
ATOM 742 O O . VAL A 1 93 ? -5.488 -11.023 8.992 1 90.19 93 VAL A O 1
ATOM 745 N N . SER A 1 94 ? -3.48 -11.242 8.047 1 89.81 94 SER A N 1
ATOM 746 C CA . SER A 1 94 ? -3.828 -10.367 6.93 1 89.81 94 SER A CA 1
ATOM 747 C C . SER A 1 94 ? -4.355 -11.172 5.742 1 89.81 94 SER A C 1
ATOM 749 O O . SER A 1 94 ? -5.203 -10.688 4.992 1 89.81 94 SER A O 1
ATOM 751 N N . ALA A 1 95 ? -3.875 -12.344 5.648 1 94.38 95 ALA A N 1
ATOM 752 C CA . ALA A 1 95 ? -4.32 -13.203 4.555 1 94.38 95 ALA A CA 1
ATOM 753 C C . ALA A 1 95 ? -3.961 -14.656 4.82 1 94.38 95 ALA A C 1
ATOM 755 O O . ALA A 1 95 ? -2.967 -14.945 5.492 1 94.38 95 ALA A O 1
ATOM 756 N N . TYR A 1 96 ? -4.793 -15.484 4.41 1 96.25 96 TYR A N 1
ATOM 757 C CA . TYR A 1 96 ? -4.445 -16.906 4.344 1 96.25 96 TYR A CA 1
ATOM 758 C C . TYR A 1 96 ? -3.795 -17.234 3.006 1 96.25 96 TYR A C 1
ATOM 760 O O . TYR A 1 96 ? -4.145 -16.656 1.975 1 96.25 96 TYR A O 1
ATOM 768 N N . LEU A 1 97 ? -2.848 -18.172 3.07 1 96.75 97 LEU A N 1
ATOM 769 C CA . LEU A 1 97 ? -2.059 -18.5 1.892 1 96.75 97 LEU A CA 1
ATOM 770 C C . LEU A 1 97 ? -2.223 -19.984 1.537 1 96.75 97 LEU A C 1
ATOM 772 O O . LEU A 1 97 ? -2.41 -20.812 2.422 1 96.75 97 LEU A O 1
ATOM 776 N N . THR A 1 98 ? -2.123 -20.234 0.268 1 96.81 98 THR A N 1
ATOM 777 C CA . THR A 1 98 ? -2.021 -21.625 -0.156 1 96.81 98 THR A CA 1
ATOM 778 C C . THR A 1 98 ? -0.798 -22.281 0.467 1 96.81 98 THR A C 1
ATOM 780 O O . THR A 1 98 ? 0.215 -21.625 0.714 1 96.81 98 THR A O 1
ATOM 783 N N . TYR A 1 99 ? -0.898 -23.562 0.717 1 98.25 99 TYR A N 1
ATOM 784 C CA . TYR A 1 99 ? 0.28 -24.328 1.113 1 98.25 99 TYR A CA 1
ATOM 785 C C . TYR A 1 99 ? 1.229 -24.516 -0.064 1 98.25 99 TYR A C 1
ATOM 787 O O . TYR A 1 99 ? 2.438 -24.312 0.065 1 98.25 99 TYR A O 1
ATOM 795 N N . ARG A 1 100 ? 0.65 -25.016 -1.156 1 98.12 100 ARG A N 1
ATOM 796 C CA . ARG A 1 100 ? 1.442 -25.031 -2.381 1 98.12 100 ARG A CA 1
ATOM 797 C C . ARG A 1 100 ? 1.675 -23.625 -2.906 1 98.12 100 ARG A C 1
ATOM 799 O O . ARG A 1 100 ? 1.003 -22.672 -2.482 1 98.12 100 ARG A O 1
ATOM 806 N N . SER A 1 101 ? 2.637 -23.406 -3.682 1 97 101 SER A N 1
ATOM 807 C CA . SER A 1 101 ? 3.098 -22.078 -4.059 1 97 101 SER A CA 1
ATOM 808 C C . SER A 1 101 ? 1.967 -21.25 -4.664 1 97 101 SER A C 1
ATOM 810 O O . SER A 1 101 ? 1.906 -20.031 -4.473 1 97 101 SER A O 1
ATOM 812 N N . CYS A 1 102 ? 1.121 -21.844 -5.43 1 96.62 102 CYS A N 1
ATOM 813 C CA . CYS A 1 102 ? -0.051 -21.188 -6 1 96.62 102 CYS A CA 1
ATOM 814 C C . CYS A 1 102 ? -1.131 -22.203 -6.348 1 96.62 102 CYS A C 1
ATOM 816 O O . CYS A 1 102 ? -0.91 -23.406 -6.242 1 96.62 102 CYS A O 1
ATOM 818 N N . LEU A 1 103 ? -2.246 -21.797 -6.715 1 96.56 103 LEU A N 1
ATOM 819 C CA . LEU A 1 103 ? -3.402 -22.656 -6.934 1 96.56 103 LEU A CA 1
ATOM 820 C C . LEU A 1 103 ? -3.172 -23.594 -8.117 1 96.56 103 LEU A C 1
ATOM 822 O O . LEU A 1 103 ? -3.654 -24.719 -8.133 1 96.56 103 LEU A O 1
ATOM 826 N N . GLU A 1 104 ? -2.434 -23.141 -9.125 1 97 104 GLU A N 1
ATOM 827 C CA . GLU A 1 104 ? -2.111 -23.969 -10.289 1 97 104 GLU A CA 1
ATOM 828 C C . GLU A 1 104 ? -1.446 -25.281 -9.867 1 97 104 GLU A C 1
ATOM 830 O O . GLU A 1 104 ? -1.639 -26.312 -10.508 1 97 104 GLU A O 1
ATOM 835 N N . ASN A 1 105 ? -0.726 -25.219 -8.742 1 97.88 105 ASN A N 1
ATOM 836 C CA . ASN A 1 105 ? 0.034 -26.375 -8.289 1 97.88 105 ASN A CA 1
ATOM 837 C C . ASN A 1 105 ? -0.885 -27.516 -7.863 1 97.88 105 ASN A C 1
ATOM 839 O O . ASN A 1 105 ? -0.486 -28.688 -7.887 1 97.88 105 ASN A O 1
ATOM 843 N N . TYR A 1 106 ? -2.08 -27.25 -7.469 1 97.81 106 TYR A N 1
ATOM 844 C CA . TYR A 1 106 ? -3.02 -28.297 -7.066 1 97.81 106 TYR A CA 1
ATOM 845 C C . TYR A 1 106 ? -3.586 -29.016 -8.281 1 97.81 106 TYR A C 1
ATOM 847 O O . TYR A 1 106 ? -4.086 -30.141 -8.164 1 97.81 106 TYR A O 1
ATOM 855 N N . LEU A 1 107 ? -3.521 -28.359 -9.383 1 97.56 107 LEU A N 1
ATOM 856 C CA . LEU A 1 107 ? -4.078 -28.922 -10.602 1 97.56 107 LEU A CA 1
ATOM 857 C C . LEU A 1 107 ? -3.01 -29.656 -11.398 1 97.56 107 LEU A C 1
ATOM 859 O O . LEU A 1 107 ? -3.326 -30.469 -12.273 1 97.56 107 LEU A O 1
ATOM 863 N N . LEU A 1 108 ? -1.752 -29.328 -11.102 1 97.19 108 LEU A N 1
ATOM 864 C CA . LEU A 1 108 ? -0.655 -30.016 -11.773 1 97.19 108 LEU A CA 1
ATOM 865 C C . LEU A 1 108 ? -0.535 -31.453 -11.281 1 97.19 108 LEU A C 1
ATOM 867 O O . LEU A 1 108 ? 0.33 -31.75 -10.461 1 97.19 108 LEU A O 1
ATOM 871 N N . ASN A 1 109 ? -1.339 -32.312 -11.773 1 95.75 109 ASN A N 1
ATOM 872 C CA . ASN A 1 109 ? -1.51 -33.719 -11.469 1 95.75 109 ASN A CA 1
ATOM 873 C C . ASN A 1 109 ? -1.602 -34.562 -12.734 1 95.75 109 ASN A C 1
ATOM 875 O O . ASN A 1 109 ? -2.471 -34.344 -13.578 1 95.75 109 ASN A O 1
ATOM 879 N N . ALA A 1 110 ? -0.736 -35.531 -12.828 1 97.19 110 ALA A N 1
ATOM 880 C CA . ALA A 1 110 ? -0.626 -36.312 -14.055 1 97.19 110 ALA A CA 1
ATOM 881 C C . ALA A 1 110 ? -1.934 -37.062 -14.367 1 97.19 110 ALA A C 1
ATOM 883 O O . ALA A 1 110 ? -2.342 -37.125 -15.523 1 97.19 110 ALA A O 1
ATOM 884 N N . ASP A 1 111 ? -2.6 -37.562 -13.336 1 97 111 ASP A N 1
ATOM 885 C CA . ASP A 1 111 ? -3.865 -38.25 -13.539 1 97 111 ASP A CA 1
ATOM 886 C C . ASP A 1 111 ? -4.926 -37.312 -14.102 1 97 111 ASP A C 1
ATOM 888 O O . ASP A 1 111 ? -5.656 -37.688 -15.023 1 97 111 ASP A O 1
ATOM 892 N N . LEU A 1 112 ? -4.98 -36.156 -13.57 1 97.38 112 LEU A N 1
ATOM 893 C CA . LEU A 1 112 ? -5.973 -35.156 -14.008 1 97.38 112 LEU A CA 1
ATOM 894 C C . LEU A 1 112 ? -5.703 -34.719 -15.438 1 97.38 112 LEU A C 1
ATOM 896 O O . LEU A 1 112 ? -6.633 -34.625 -16.234 1 97.38 112 LEU A O 1
ATOM 900 N N . ILE A 1 113 ? -4.469 -34.469 -15.75 1 97.88 113 ILE A N 1
ATOM 901 C CA . ILE A 1 113 ? -4.105 -34.031 -17.094 1 97.88 113 ILE A CA 1
ATOM 902 C C . ILE A 1 113 ? -4.414 -35.156 -18.094 1 97.88 113 ILE A C 1
ATOM 904 O O . ILE A 1 113 ? -4.941 -34.906 -19.188 1 97.88 113 ILE A O 1
ATOM 908 N N . ASP A 1 114 ? -4.113 -36.344 -17.688 1 98 114 ASP A N 1
ATOM 909 C CA . ASP A 1 114 ? -4.395 -37.5 -18.531 1 98 114 ASP A CA 1
ATOM 910 C C . ASP A 1 114 ? -5.891 -37.625 -18.812 1 98 114 ASP A C 1
ATOM 912 O O . ASP A 1 114 ? -6.301 -37.812 -19.969 1 98 114 ASP A O 1
ATOM 916 N N . LYS A 1 115 ? -6.645 -37.531 -17.812 1 97.56 115 LYS A N 1
ATOM 917 C CA . LYS A 1 115 ? -8.094 -37.625 -17.953 1 97.56 115 LYS A CA 1
ATOM 918 C C . LYS A 1 115 ? -8.633 -36.531 -18.891 1 97.56 115 LYS A C 1
ATOM 920 O O . LYS A 1 115 ? -9.477 -36.812 -19.734 1 97.56 115 LYS A O 1
ATOM 925 N N . TYR A 1 116 ? -8.188 -35.344 -18.719 1 97.69 116 TYR A N 1
ATOM 926 C CA . TYR A 1 116 ? -8.57 -34.219 -19.578 1 97.69 116 TYR A CA 1
ATOM 927 C C . TYR A 1 116 ? -8.266 -34.562 -21.047 1 97.69 116 TYR A C 1
ATOM 929 O O . TYR A 1 116 ? -9.125 -34.375 -21.906 1 97.69 116 TYR A O 1
ATOM 937 N N . TRP A 1 117 ? -7.031 -34.969 -21.203 1 97.5 117 TRP A N 1
ATOM 938 C CA . TRP A 1 117 ? -6.531 -35.281 -22.531 1 97.5 117 TRP A CA 1
ATOM 939 C C . TRP A 1 117 ? -7.363 -36.406 -23.188 1 97.5 117 TRP A C 1
ATOM 941 O O . TRP A 1 117 ? -7.797 -36.25 -24.328 1 97.5 117 TRP A O 1
ATOM 951 N N . GLN A 1 118 ? -7.719 -37.375 -22.484 1 97.38 118 GLN A N 1
ATOM 952 C CA . GLN A 1 118 ? -8.516 -38.5 -22.969 1 97.38 118 GLN A CA 1
ATOM 953 C C . GLN A 1 118 ? -9.945 -38.062 -23.281 1 97.38 118 GLN A C 1
ATOM 955 O O . GLN A 1 118 ? -10.5 -38.438 -24.328 1 97.38 118 GLN A O 1
ATOM 960 N N . GLU A 1 119 ? -10.469 -37.344 -22.391 1 96.38 119 GLU A N 1
ATOM 961 C CA . GLU A 1 119 ? -11.828 -36.844 -22.594 1 96.38 119 GLU A CA 1
ATOM 962 C C . GLU A 1 119 ? -11.938 -36 -23.859 1 96.38 119 GLU A C 1
ATOM 964 O O . GLU A 1 119 ? -12.875 -36.156 -24.641 1 96.38 119 GLU A O 1
ATOM 969 N N . LYS A 1 120 ? -11.023 -35.125 -24.031 1 95.81 120 LYS A N 1
ATOM 970 C CA . LYS A 1 120 ? -11.047 -34.25 -25.203 1 95.81 120 LYS A CA 1
ATOM 971 C C . LYS A 1 120 ? -10.828 -35.031 -26.484 1 95.81 120 LYS A C 1
ATOM 973 O O . LYS A 1 120 ? -11.43 -34.75 -27.516 1 95.81 120 LYS A O 1
ATOM 978 N N . TYR A 1 121 ? -9.984 -36 -26.438 1 95.75 121 TYR A N 1
ATOM 979 C CA . TYR A 1 121 ? -9.75 -36.844 -27.609 1 95.75 121 TYR A CA 1
ATOM 980 C C . TYR A 1 121 ? -10.992 -37.656 -27.969 1 95.75 121 TYR A C 1
ATOM 982 O O . TYR A 1 121 ? -11.344 -37.75 -29.141 1 95.75 121 TYR A O 1
ATOM 990 N N . GLN A 1 122 ? -11.648 -38.188 -26.969 1 96.06 122 GLN A N 1
ATOM 991 C CA . GLN A 1 122 ? -12.883 -38.938 -27.188 1 96.06 122 GLN A CA 1
ATOM 992 C C . GLN A 1 122 ? -13.961 -38.062 -27.797 1 96.06 122 GLN A C 1
ATOM 994 O O . GLN A 1 122 ? -14.727 -38.469 -28.656 1 96.06 122 GLN A O 1
ATOM 999 N N . GLU A 1 123 ? -13.992 -36.844 -27.234 1 94.44 123 GLU A N 1
ATOM 1000 C CA . GLU A 1 123 ? -14.938 -35.875 -27.781 1 94.44 123 GLU A CA 1
ATOM 1001 C C . GLU A 1 123 ? -14.695 -35.656 -29.281 1 94.44 123 GLU A C 1
ATOM 1003 O O . GLU A 1 123 ? -15.641 -35.5 -30.047 1 94.44 123 GLU A O 1
ATOM 1008 N N . LYS A 1 124 ? -13.461 -35.594 -29.625 1 92.44 124 LYS A N 1
ATOM 100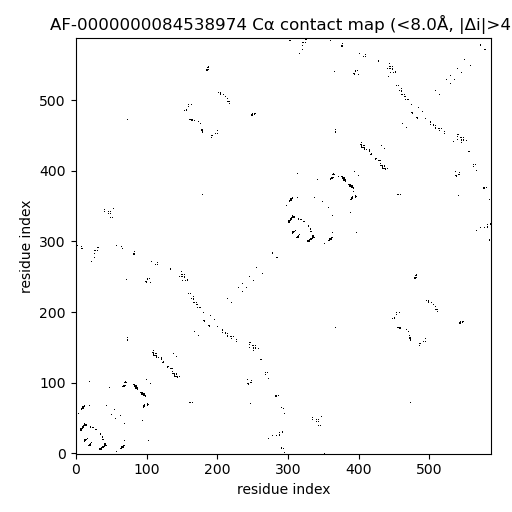9 C CA . LYS A 1 124 ? -13.086 -35.406 -31.031 1 92.44 124 LYS A CA 1
ATOM 1010 C C . LYS A 1 124 ? -13.57 -36.562 -31.875 1 92.44 124 LYS A C 1
ATOM 1012 O O . LYS A 1 124 ? -14.047 -36.375 -33 1 92.44 124 LYS A O 1
ATOM 1017 N N . ILE A 1 125 ? -13.516 -37.781 -31.422 1 93 125 ILE A N 1
ATOM 1018 C CA . ILE A 1 125 ? -13.922 -38.969 -32.156 1 93 125 ILE A CA 1
ATOM 1019 C C . ILE A 1 125 ? -15.438 -38.969 -32.312 1 93 125 ILE A C 1
ATOM 1021 O O . ILE A 1 125 ? -15.938 -39.344 -33.375 1 93 125 ILE A O 1
ATOM 1025 N N . GLU A 1 126 ? -16.062 -38.469 -31.359 1 93.56 126 GLU A N 1
ATOM 1026 C CA . GLU A 1 126 ? -17.531 -38.531 -31.344 1 93.56 126 GLU A CA 1
ATOM 1027 C C . GLU A 1 126 ? -18.156 -37.344 -32.031 1 93.56 126 GLU A C 1
ATOM 1029 O O . GLU A 1 126 ? -19.297 -37.406 -32.469 1 93.56 126 GLU A O 1
ATOM 1034 N N . ASN A 1 127 ? -17.391 -36.281 -32 1 91.44 127 ASN A N 1
ATOM 1035 C CA . ASN A 1 127 ? -17.922 -35.031 -32.562 1 91.44 127 ASN A CA 1
ATOM 1036 C C . ASN A 1 127 ? -17 -34.469 -33.625 1 91.44 127 ASN A C 1
ATOM 1038 O O . ASN A 1 127 ? -15.992 -33.844 -33.312 1 91.44 127 ASN A O 1
ATOM 1042 N N . PRO A 1 128 ? -17.438 -34.625 -34.844 1 85.25 128 PRO A N 1
ATOM 1043 C CA . PRO A 1 128 ? -16.578 -34.156 -35.938 1 85.25 128 PRO A CA 1
ATOM 1044 C C . PRO A 1 128 ? -16.344 -32.625 -35.906 1 85.25 128 PRO A C 1
ATOM 1046 O O . PRO A 1 128 ? -15.391 -32.125 -36.5 1 85.25 128 PRO A O 1
ATOM 1049 N N . SER A 1 129 ? -17.109 -31.953 -35.062 1 91.56 129 SER A N 1
ATOM 1050 C CA . SER A 1 129 ? -16.984 -30.5 -35.031 1 91.56 129 SER A CA 1
ATOM 1051 C C . SER A 1 129 ? -16.078 -30.062 -33.906 1 91.56 129 SER A C 1
ATOM 1053 O O . SER A 1 129 ? -15.852 -28.859 -33.719 1 91.56 129 SER A O 1
ATOM 1055 N N . SER A 1 130 ? -15.539 -31.016 -33.25 1 90.69 130 SER A N 1
ATOM 1056 C CA . SER A 1 130 ? -14.633 -30.688 -32.125 1 90.69 130 SER A CA 1
ATOM 1057 C C . SER A 1 130 ? -13.375 -29.984 -32.656 1 90.69 130 SER A C 1
ATOM 1059 O O . SER A 1 130 ? -12.836 -30.359 -33.688 1 90.69 130 SER A O 1
ATOM 1061 N N . LYS A 1 131 ? -12.891 -28.984 -31.969 1 88.31 131 LYS A N 1
ATOM 1062 C CA . LYS A 1 131 ? -11.719 -28.203 -32.344 1 88.31 131 LYS A CA 1
ATOM 1063 C C . LYS A 1 131 ? -10.438 -28.812 -31.781 1 88.31 131 LYS A C 1
ATOM 1065 O O . LYS A 1 131 ? -9.352 -28.266 -31.953 1 88.31 131 LYS A O 1
ATOM 1070 N N . TRP A 1 132 ? -10.656 -30.016 -31.094 1 93.62 132 TRP A N 1
ATOM 1071 C CA . TRP A 1 132 ? -9.492 -30.688 -30.531 1 93.62 132 TRP A CA 1
ATOM 1072 C C . TRP A 1 132 ? -8.578 -31.219 -31.625 1 93.62 132 TRP A C 1
ATOM 1074 O O . TRP A 1 132 ? -9.016 -31.984 -32.5 1 93.62 132 TRP A O 1
ATOM 1084 N N . SER A 1 133 ? -7.301 -30.75 -31.672 1 91.69 133 SER A N 1
ATOM 1085 C CA . SER A 1 133 ? -6.402 -31.078 -32.781 1 91.69 133 SER A CA 1
ATOM 1086 C C . SER A 1 133 ? -5.238 -31.953 -32.281 1 91.69 133 SER A C 1
ATOM 1088 O O . SER A 1 133 ? -4.277 -32.156 -33.031 1 91.69 133 SER A O 1
ATOM 1090 N N . TYR A 1 134 ? -5.316 -32.375 -31.047 1 94.25 134 TYR A N 1
ATOM 1091 C CA . TYR A 1 134 ? -4.219 -33.125 -30.469 1 94.25 134 TYR A CA 1
ATOM 1092 C C . TYR A 1 134 ? -4.555 -34.625 -30.438 1 94.25 134 TYR A C 1
ATOM 1094 O O . TYR A 1 134 ? -5.73 -35 -30.438 1 94.25 134 TYR A O 1
ATOM 1102 N N . ASN A 1 135 ? -3.58 -35.375 -30.5 1 92.81 135 ASN A N 1
ATOM 1103 C CA . ASN A 1 135 ? -3.752 -36.812 -30.438 1 92.81 135 ASN A CA 1
ATOM 1104 C C . ASN A 1 135 ? -4.152 -37.281 -29.031 1 92.81 135 ASN A C 1
ATOM 1106 O O . ASN A 1 135 ? -4.488 -36.469 -28.172 1 92.81 135 ASN A O 1
ATOM 1110 N N . ASN A 1 136 ? -4.27 -38.594 -28.891 1 95.75 136 ASN A N 1
ATOM 1111 C CA . ASN A 1 136 ? -4.605 -39.156 -27.594 1 95.75 136 ASN A CA 1
ATOM 1112 C C . ASN A 1 136 ? -3.498 -38.906 -26.562 1 95.75 136 ASN A C 1
ATOM 1114 O O . ASN A 1 136 ? -2.369 -38.594 -26.938 1 95.75 136 ASN A O 1
ATOM 1118 N N . SER A 1 137 ? -3.889 -39 -25.297 1 97.69 137 SER A N 1
ATOM 1119 C CA . SER A 1 137 ? -2.969 -38.812 -24.188 1 97.69 137 SER A CA 1
ATOM 1120 C C . SER A 1 137 ? -1.775 -39.75 -24.266 1 97.69 137 SER A C 1
ATOM 1122 O O . SER A 1 137 ? -1.933 -40.938 -24.594 1 97.69 137 SER A O 1
ATOM 1124 N N . PRO A 1 138 ? -0.64 -39.281 -24.078 1 97.44 138 PRO A N 1
ATOM 1125 C CA . PRO A 1 138 ? 0.534 -40.156 -24.078 1 97.44 138 PRO A CA 1
ATOM 1126 C C . PRO A 1 138 ? 0.593 -41.062 -22.844 1 97.44 138 PRO A C 1
ATOM 1128 O O . PRO A 1 138 ? 1.499 -41.875 -22.719 1 97.44 138 PRO A O 1
ATOM 1131 N N . GLY A 1 139 ? -0.37 -40.844 -21.891 1 98 139 GLY A N 1
ATOM 1132 C CA . GLY A 1 139 ? -0.434 -41.688 -20.703 1 98 139 GLY A CA 1
ATOM 1133 C C . GLY A 1 139 ? 0.118 -41 -19.469 1 98 139 GLY A C 1
ATOM 1134 O O . GLY A 1 139 ? 0.904 -40.031 -19.578 1 98 139 GLY A O 1
ATOM 1135 N N . ILE A 1 140 ? -0.172 -41.438 -18.297 1 98.12 140 ILE A N 1
ATOM 1136 C CA . ILE A 1 140 ? 0.106 -40.812 -17 1 98.12 140 ILE A CA 1
ATOM 1137 C C . ILE A 1 140 ? 1.615 -40.75 -16.781 1 98.12 140 ILE A C 1
ATOM 1139 O O . ILE A 1 140 ? 2.131 -39.75 -16.297 1 98.12 140 ILE A O 1
ATOM 1143 N N . ASN A 1 141 ? 2.297 -41.781 -17.094 1 98.12 141 ASN A N 1
ATOM 1144 C CA . ASN A 1 141 ? 3.734 -41.844 -16.859 1 98.12 141 ASN A CA 1
ATOM 1145 C C . ASN A 1 141 ? 4.469 -40.75 -17.641 1 98.12 141 ASN A C 1
ATOM 1147 O O . ASN A 1 141 ? 5.332 -40.062 -17.109 1 98.12 141 ASN A O 1
ATOM 1151 N N . LYS A 1 142 ? 4.098 -40.625 -18.859 1 98.06 142 LYS A N 1
ATOM 1152 C CA . LYS A 1 142 ? 4.738 -39.625 -19.703 1 98.06 142 LYS A CA 1
ATOM 1153 C C . LYS A 1 142 ? 4.398 -38.219 -19.25 1 98.06 142 LYS A C 1
ATOM 1155 O O . LYS A 1 142 ? 5.238 -37.312 -19.328 1 98.06 142 LYS A O 1
ATOM 1160 N N . ILE A 1 143 ? 3.207 -38.062 -18.828 1 98.25 143 ILE A N 1
ATOM 1161 C CA . ILE A 1 143 ? 2.793 -36.75 -18.328 1 98.25 143 ILE A CA 1
ATOM 1162 C C . ILE A 1 143 ? 3.543 -36.438 -17.031 1 98.25 143 ILE A C 1
ATOM 1164 O O . ILE A 1 143 ? 3.984 -35.312 -16.828 1 98.25 143 ILE A O 1
ATOM 1168 N N . SER A 1 144 ? 3.656 -37.438 -16.188 1 98.19 144 SER A N 1
ATOM 1169 C CA . SER A 1 144 ? 4.434 -37.25 -14.961 1 98.19 144 SER A CA 1
ATOM 1170 C C . SER A 1 144 ? 5.871 -36.844 -15.266 1 98.19 144 SER A C 1
ATOM 1172 O O . SER A 1 144 ? 6.426 -35.969 -14.617 1 98.19 144 SER A O 1
ATOM 1174 N N . GLU A 1 145 ? 6.418 -37.5 -16.25 1 98.12 145 GLU A N 1
ATOM 1175 C CA . GLU A 1 145 ? 7.77 -37.156 -16.688 1 98.12 145 GLU A CA 1
ATOM 1176 C C . GLU A 1 145 ? 7.836 -35.75 -17.219 1 98.12 145 GLU A C 1
ATOM 1178 O O . GLU A 1 145 ? 8.789 -35 -16.938 1 98.12 145 GLU A O 1
ATOM 1183 N N . TRP A 1 146 ? 6.836 -35.375 -18 1 98.44 146 TRP A N 1
ATOM 1184 C CA . TRP A 1 146 ? 6.715 -34.031 -18.547 1 98.44 146 TRP A CA 1
ATOM 1185 C C . TRP A 1 146 ? 6.723 -32.969 -17.438 1 98.44 146 TRP A C 1
ATOM 1187 O O . TRP A 1 146 ? 7.465 -32 -17.5 1 98.44 146 TRP A O 1
ATOM 1197 N N . ILE A 1 147 ? 6.004 -33.219 -16.359 1 98.62 147 ILE A N 1
ATOM 1198 C CA . ILE A 1 147 ? 5.941 -32.312 -15.219 1 98.62 147 ILE A CA 1
ATOM 1199 C C . ILE A 1 147 ? 7.301 -32.25 -14.531 1 98.62 147 ILE A C 1
ATOM 1201 O O . ILE A 1 147 ? 7.844 -31.172 -14.297 1 98.62 147 ILE A O 1
ATOM 1205 N N . GLU A 1 148 ? 7.848 -33.375 -14.281 1 98.62 148 GLU A N 1
ATOM 1206 C CA . GLU A 1 148 ? 9.086 -33.438 -13.516 1 98.62 148 GLU A CA 1
ATOM 1207 C C . GLU A 1 148 ? 10.25 -32.844 -14.289 1 98.62 148 GLU A C 1
ATOM 1209 O O . GLU A 1 148 ? 11.047 -32.094 -13.727 1 98.62 148 GLU A O 1
ATOM 1214 N N . THR A 1 149 ? 10.367 -33.219 -15.57 1 98.5 149 THR A N 1
ATOM 1215 C CA . THR A 1 149 ? 11.469 -32.688 -16.359 1 98.5 149 THR A CA 1
ATOM 1216 C C . THR A 1 149 ? 11.352 -31.172 -16.484 1 98.5 149 THR A C 1
ATOM 1218 O O . THR A 1 149 ? 12.359 -30.453 -16.453 1 98.5 149 THR A O 1
ATOM 1221 N N . SER A 1 150 ? 10.125 -30.688 -16.625 1 98.56 150 SER A N 1
ATOM 1222 C CA . SER A 1 150 ? 9.914 -29.25 -16.656 1 98.56 150 SER A CA 1
ATOM 1223 C C . SER A 1 150 ? 10.312 -28.609 -15.328 1 98.56 150 SER A C 1
ATOM 1225 O O . SER A 1 150 ? 10.922 -27.531 -15.305 1 98.56 150 SER A O 1
ATOM 1227 N N . ALA A 1 151 ? 9.961 -29.266 -14.227 1 98.75 151 ALA A N 1
ATOM 1228 C CA . ALA A 1 151 ? 10.352 -28.781 -12.906 1 98.75 151 ALA A CA 1
ATOM 1229 C C . ALA A 1 151 ? 11.867 -28.719 -12.766 1 98.75 151 ALA A C 1
ATOM 1231 O O . ALA A 1 151 ? 12.422 -27.75 -12.258 1 98.75 151 ALA A O 1
ATOM 1232 N N . ARG A 1 152 ? 12.547 -29.734 -13.281 1 98.62 152 ARG A N 1
ATOM 1233 C CA . ARG A 1 152 ? 14 -29.781 -13.219 1 98.62 152 ARG A CA 1
ATOM 1234 C C . ARG A 1 152 ? 14.609 -28.641 -14.031 1 98.62 152 ARG A C 1
ATOM 1236 O O . ARG A 1 152 ? 15.617 -28.047 -13.625 1 98.62 152 ARG A O 1
ATOM 1243 N N . ASN A 1 153 ? 13.969 -28.359 -15.078 1 98.19 153 ASN A N 1
ATOM 1244 C CA . ASN A 1 153 ? 14.492 -27.328 -15.961 1 98.19 153 ASN A CA 1
ATOM 1245 C C . ASN A 1 153 ? 14.375 -25.938 -15.32 1 98.19 153 ASN A C 1
ATOM 1247 O O . ASN A 1 153 ? 15.164 -25.047 -15.625 1 98.19 153 ASN A O 1
ATOM 1251 N N . ILE A 1 154 ? 13.422 -25.781 -14.438 1 98.12 154 ILE A N 1
ATOM 1252 C CA . ILE A 1 154 ? 13.266 -24.438 -13.867 1 98.12 154 ILE A CA 1
ATOM 1253 C C . ILE A 1 154 ? 13.852 -24.422 -12.453 1 98.12 154 ILE A C 1
ATOM 1255 O O . ILE A 1 154 ? 13.68 -23.438 -11.719 1 98.12 154 ILE A O 1
ATOM 1259 N N . GLN A 1 155 ? 14.492 -25.453 -12.078 1 98.62 155 GLN A N 1
ATOM 1260 C CA . GLN A 1 155 ? 15.008 -25.625 -10.719 1 98.62 155 GLN A CA 1
ATOM 1261 C C . GLN A 1 155 ? 15.875 -24.453 -10.297 1 98.62 155 GLN A C 1
ATOM 1263 O O . GLN A 1 155 ? 15.656 -23.859 -9.242 1 98.62 155 GLN A O 1
ATOM 1268 N N . ASP A 1 156 ? 16.828 -24.047 -11.094 1 98.12 156 ASP A N 1
ATOM 1269 C CA . ASP A 1 156 ? 17.75 -22.953 -10.773 1 98.12 156 ASP A CA 1
ATOM 1270 C C . ASP A 1 156 ? 17.016 -21.625 -10.703 1 98.12 156 ASP A C 1
ATOM 1272 O O . ASP A 1 156 ? 17.266 -20.812 -9.812 1 98.12 156 ASP A O 1
ATOM 1276 N N . TYR A 1 157 ? 16.141 -21.422 -11.648 1 97.62 157 TYR A N 1
ATOM 1277 C CA . TYR A 1 157 ? 15.336 -20.203 -11.664 1 97.62 157 TYR A CA 1
ATOM 1278 C C . TYR A 1 157 ? 14.5 -20.078 -10.406 1 97.62 157 TYR A C 1
ATOM 1280 O O . TYR A 1 157 ? 14.43 -19 -9.797 1 97.62 157 TYR A O 1
ATOM 1288 N N . GLN A 1 158 ? 13.906 -21.172 -9.992 1 98.12 158 GLN A N 1
ATOM 1289 C CA . GLN A 1 158 ? 13.094 -21.172 -8.781 1 98.12 158 GLN A CA 1
ATOM 1290 C C . GLN A 1 158 ? 13.953 -20.938 -7.543 1 98.12 158 GLN A C 1
ATOM 1292 O O . GLN A 1 158 ? 13.531 -20.25 -6.617 1 98.12 158 GLN A O 1
ATOM 1297 N N . ALA A 1 159 ? 15.156 -21.484 -7.523 1 98.5 159 ALA A N 1
ATOM 1298 C CA . ALA A 1 159 ? 16.062 -21.25 -6.414 1 98.5 159 ALA A CA 1
ATOM 1299 C C . ALA A 1 159 ? 16.406 -19.766 -6.281 1 98.5 159 ALA A C 1
ATOM 1301 O O . ALA A 1 159 ? 16.406 -19.219 -5.176 1 98.5 159 ALA A O 1
ATOM 1302 N N . VAL A 1 160 ? 16.578 -19.156 -7.422 1 98 160 VAL A N 1
ATOM 1303 C CA . VAL A 1 160 ? 16.922 -17.734 -7.422 1 98 160 VAL A CA 1
ATOM 1304 C C . VAL A 1 160 ? 15.711 -16.938 -6.949 1 98 160 VAL A C 1
ATOM 1306 O O . VAL A 1 160 ? 15.852 -16.016 -6.129 1 98 160 VAL A O 1
ATOM 1309 N N . ARG A 1 161 ? 14.539 -17.266 -7.461 1 96.5 161 ARG A N 1
ATOM 1310 C CA . ARG A 1 161 ? 13.336 -16.531 -7.07 1 96.5 161 ARG A CA 1
ATOM 1311 C C . ARG A 1 161 ? 13.07 -16.672 -5.574 1 96.5 161 ARG A C 1
ATOM 1313 O O . ARG A 1 161 ? 12.719 -15.695 -4.91 1 96.5 161 ARG A O 1
ATOM 1320 N N . TRP A 1 162 ? 13.281 -17.844 -5.016 1 97.19 162 TRP A N 1
ATOM 1321 C CA . TRP A 1 162 ? 13.109 -18.062 -3.582 1 97.19 162 TRP A CA 1
ATOM 1322 C C . TRP A 1 162 ? 14.141 -17.266 -2.789 1 97.19 162 TRP A C 1
ATOM 1324 O O . TRP A 1 162 ? 13.836 -16.719 -1.727 1 97.19 162 TRP A O 1
ATOM 1334 N N . SER A 1 163 ? 15.367 -17.266 -3.266 1 96.75 163 SER A N 1
ATOM 1335 C CA . SER A 1 163 ? 16.422 -16.5 -2.604 1 96.75 163 SER A CA 1
ATOM 1336 C C . SER A 1 163 ? 16.078 -15.023 -2.531 1 96.75 163 SER A C 1
ATOM 1338 O O . SER A 1 163 ? 16.25 -14.383 -1.491 1 96.75 163 SER A O 1
ATOM 1340 N N . LEU A 1 164 ? 15.562 -14.531 -3.639 1 94.12 164 LEU A N 1
ATOM 1341 C CA . LEU A 1 164 ? 15.125 -13.141 -3.672 1 94.12 164 LEU A CA 1
ATOM 1342 C C . LEU A 1 164 ? 13.969 -12.914 -2.713 1 94.12 164 LEU A C 1
ATOM 1344 O O . LEU A 1 164 ? 13.938 -11.914 -1.986 1 94.12 164 LEU A O 1
ATOM 1348 N N . GLY A 1 165 ? 13 -13.883 -2.754 1 91.88 165 GLY A N 1
ATOM 1349 C CA . GLY A 1 165 ? 11.867 -13.781 -1.85 1 91.88 165 GLY A CA 1
ATOM 1350 C C . GLY A 1 165 ? 12.266 -13.742 -0.388 1 91.88 165 GLY A C 1
ATOM 1351 O O . GLY A 1 165 ? 11.734 -12.945 0.388 1 91.88 165 GLY A O 1
ATOM 1352 N N . GLU A 1 166 ? 13.195 -14.508 -0.04 1 91.69 166 GLU A N 1
ATOM 1353 C CA . GLU A 1 166 ? 13.656 -14.562 1.343 1 91.69 166 GLU A CA 1
ATOM 1354 C C . GLU A 1 166 ? 14.422 -13.297 1.72 1 91.69 166 GLU A C 1
ATOM 1356 O O . GLU A 1 166 ? 14.367 -12.852 2.869 1 91.69 166 GLU A O 1
ATOM 1361 N N . LEU A 1 167 ? 15.18 -12.875 0.77 1 88.25 167 LEU A N 1
ATOM 1362 C CA . LEU A 1 167 ? 15.891 -11.617 1.002 1 88.25 167 LEU A CA 1
ATOM 1363 C C . LEU A 1 167 ? 14.914 -10.484 1.303 1 88.25 167 LEU A C 1
ATOM 1365 O O . LEU A 1 167 ? 15.18 -9.633 2.152 1 88.25 167 LEU A O 1
ATOM 1369 N N . LEU A 1 168 ? 13.828 -10.508 0.665 1 79.62 168 LEU A N 1
ATOM 1370 C CA . LEU A 1 168 ? 12.781 -9.508 0.85 1 79.62 168 LEU A CA 1
ATOM 1371 C C . LEU A 1 168 ? 12.125 -9.656 2.217 1 79.62 168 LEU A C 1
ATOM 1373 O O . LEU A 1 168 ? 11.828 -8.664 2.881 1 79.62 168 LEU A O 1
ATOM 1377 N N . ALA A 1 169 ? 11.773 -10.883 2.594 1 72.88 169 ALA A N 1
ATOM 1378 C CA . ALA A 1 169 ? 11.102 -11.164 3.859 1 72.88 169 ALA A CA 1
ATOM 1379 C C . ALA A 1 169 ? 11.953 -10.734 5.047 1 72.88 169 ALA A C 1
ATOM 1381 O O . ALA A 1 169 ? 11.43 -10.273 6.062 1 72.88 169 ALA A O 1
ATOM 1382 N N . GLY A 1 170 ? 13.188 -11.031 4.969 1 58.94 170 GLY A N 1
ATOM 1383 C CA . GLY A 1 170 ? 14.102 -10.648 6.035 1 58.94 170 GLY A CA 1
ATOM 1384 C C . GLY A 1 170 ? 14.352 -9.156 6.109 1 58.94 170 GLY A C 1
ATOM 1385 O O . GLY A 1 170 ? 14.727 -8.633 7.16 1 58.94 170 GLY A O 1
ATOM 1386 N N . SER A 1 171 ? 14.25 -8.664 4.973 1 54.09 171 SER A N 1
ATOM 1387 C CA . SER A 1 171 ? 14.539 -7.234 4.926 1 54.09 171 SER A CA 1
ATOM 1388 C C . SER A 1 171 ? 13.328 -6.414 5.363 1 54.09 171 SER A C 1
ATOM 1390 O O . SER A 1 171 ? 12.18 -6.801 5.109 1 54.09 171 SER A O 1
ATOM 1392 N N . SER A 1 172 ? 13.406 -5.906 6.59 1 49.56 172 SER A N 1
ATOM 1393 C CA . SER A 1 172 ? 12.438 -4.836 6.832 1 49.56 172 SER A CA 1
ATOM 1394 C C . SER A 1 172 ? 12.164 -4.047 5.559 1 49.56 172 SER A C 1
ATOM 1396 O O . SER A 1 172 ? 11.984 -2.826 5.605 1 49.56 172 SER A O 1
ATOM 1398 N N . ALA A 1 173 ? 12.633 -4.59 4.512 1 49.09 173 ALA A N 1
ATOM 1399 C CA . ALA A 1 173 ? 12.555 -3.938 3.205 1 49.09 173 ALA A CA 1
ATOM 1400 C C . ALA A 1 173 ? 11.18 -3.33 2.977 1 49.09 173 ALA A C 1
ATOM 1402 O O . ALA A 1 173 ? 11 -2.484 2.096 1 49.09 173 ALA A O 1
ATOM 1403 N N . ARG A 1 174 ? 10.391 -3.734 3.896 1 57.38 174 ARG A N 1
ATOM 1404 C CA . ARG A 1 174 ? 9.117 -3.041 3.746 1 57.38 174 ARG A CA 1
ATOM 1405 C C . ARG A 1 174 ? 9.039 -1.829 4.668 1 57.38 174 ARG A C 1
ATOM 1407 O O . ARG A 1 174 ? 7.988 -1.199 4.789 1 57.38 174 ARG A O 1
ATOM 1414 N N . GLU A 1 175 ? 10.297 -1.675 5.168 1 61.97 175 GLU A N 1
ATOM 1415 C CA . GLU A 1 175 ? 10.281 -0.515 6.055 1 61.97 175 GLU A CA 1
ATOM 1416 C C . GLU A 1 175 ? 10.445 0.783 5.266 1 61.97 175 GLU A C 1
ATOM 1418 O O . GLU A 1 175 ? 11.312 0.887 4.398 1 61.97 175 GLU A O 1
ATOM 1423 N N . THR A 1 176 ? 9.469 1.616 5.363 1 70.75 176 THR A N 1
ATOM 1424 C CA . THR A 1 176 ? 9.555 2.928 4.727 1 70.75 176 THR A CA 1
ATOM 1425 C C . THR A 1 176 ? 10.078 3.971 5.711 1 70.75 176 THR A C 1
ATOM 1427 O O . THR A 1 176 ? 9.727 3.953 6.891 1 70.75 176 THR A O 1
ATOM 1430 N N . LEU A 1 177 ? 11.062 4.66 5.23 1 82.75 177 LEU A N 1
ATOM 1431 C CA . LEU A 1 177 ? 11.539 5.797 6.016 1 82.75 177 LEU A CA 1
ATOM 1432 C C . LEU A 1 177 ? 10.398 6.77 6.305 1 82.75 177 LEU A C 1
ATOM 1434 O O . LEU A 1 177 ? 9.594 7.074 5.418 1 82.75 177 LEU A O 1
ATOM 1438 N N . LYS A 1 178 ? 10.297 7.18 7.559 1 84.69 178 LYS A N 1
ATOM 1439 C CA . LYS A 1 178 ? 9.266 8.133 7.973 1 84.69 178 LYS A CA 1
ATOM 1440 C C . LYS A 1 178 ? 9.844 9.539 8.086 1 84.69 178 LYS A C 1
ATOM 1442 O O . LYS A 1 178 ? 11.062 9.727 8.078 1 84.69 178 LYS A O 1
ATOM 1447 N N . THR A 1 179 ? 8.914 10.469 8.133 1 90.5 179 THR A N 1
ATOM 1448 C CA . THR A 1 179 ? 9.367 11.852 8.242 1 90.5 179 THR A CA 1
ATOM 1449 C C . THR A 1 179 ? 9.297 12.328 9.695 1 90.5 179 THR A C 1
ATOM 1451 O O . THR A 1 179 ? 9.578 13.484 9.984 1 90.5 179 THR A O 1
ATOM 1454 N N . THR A 1 180 ? 8.82 11.484 10.555 1 91.19 180 THR A N 1
ATOM 1455 C CA . THR A 1 180 ? 8.766 11.812 11.977 1 91.19 180 THR A CA 1
ATOM 1456 C C . THR A 1 180 ? 9.062 10.578 12.828 1 91.19 180 THR A C 1
ATOM 1458 O O . THR A 1 180 ? 8.891 9.445 12.375 1 91.19 180 THR A O 1
ATOM 1461 N N . TRP A 1 181 ? 9.516 10.789 14.094 1 91.5 181 TRP A N 1
ATOM 1462 C CA . TRP A 1 181 ? 9.859 9.711 15.016 1 91.5 181 TRP A CA 1
ATOM 1463 C C . TRP A 1 181 ? 8.914 9.688 16.203 1 91.5 181 TRP A C 1
ATOM 1465 O O . TRP A 1 181 ? 9.07 8.875 17.125 1 91.5 181 TRP A O 1
ATOM 1475 N N . THR A 1 182 ? 7.848 10.516 16.188 1 90.38 182 THR A N 1
ATOM 1476 C CA . THR A 1 182 ? 6.969 10.656 17.344 1 90.38 182 THR A CA 1
ATOM 1477 C C . THR A 1 182 ? 5.691 9.844 17.156 1 90.38 182 THR A C 1
ATOM 1479 O O . THR A 1 182 ? 4.773 9.914 17.969 1 90.38 182 THR A O 1
ATOM 1482 N N . GLY A 1 183 ? 5.555 8.898 16.312 1 73.94 183 GLY A N 1
ATOM 1483 C CA . GLY A 1 183 ? 4.461 7.953 16.188 1 73.94 183 GLY A CA 1
ATOM 1484 C C . GLY A 1 183 ? 3.24 8.539 15.492 1 73.94 183 GLY A C 1
ATOM 1485 O O . GLY A 1 183 ? 2.24 7.848 15.297 1 73.94 183 GLY A O 1
ATOM 1486 N N . GLY A 1 184 ? 3.156 9.867 15.18 1 69.38 184 GLY A N 1
ATOM 1487 C CA . GLY A 1 184 ? 1.955 10.297 14.484 1 69.38 184 GLY A CA 1
ATOM 1488 C C . GLY A 1 184 ? 1.918 11.797 14.242 1 69.38 184 GLY A C 1
ATOM 1489 O O . GLY A 1 184 ? 2.652 12.555 14.875 1 69.38 184 GLY A O 1
ATOM 1490 N N . SER A 1 185 ? 0.905 12.047 13.328 1 69.38 185 SER A N 1
ATOM 1491 C CA . SER A 1 185 ? 0.764 13.445 12.93 1 69.38 185 SER A CA 1
ATOM 1492 C C . SER A 1 185 ? 0.261 14.297 14.086 1 69.38 185 SER A C 1
ATOM 1494 O O . SER A 1 185 ? -0.651 13.898 14.812 1 69.38 185 SER A O 1
ATOM 1496 N N . GLY A 1 186 ? 0.949 15.281 14.453 1 76.25 186 GLY A N 1
ATOM 1497 C CA . GLY A 1 186 ? 0.527 16.25 15.461 1 76.25 186 GLY A CA 1
ATOM 1498 C C . GLY A 1 186 ? 1.19 16.031 16.812 1 76.25 186 GLY A C 1
ATOM 1499 O O . GLY A 1 186 ? 0.845 16.703 17.781 1 76.25 186 GLY A O 1
ATOM 1500 N N . THR A 1 187 ? 2.002 15.047 16.891 1 89.38 187 THR A N 1
ATOM 1501 C CA . THR A 1 187 ? 2.783 14.883 18.109 1 89.38 187 THR A CA 1
ATOM 1502 C C . THR A 1 187 ? 4.188 15.453 17.938 1 89.38 187 THR A C 1
ATOM 1504 O O . THR A 1 187 ? 4.957 14.984 17.094 1 89.38 187 THR A O 1
ATOM 1507 N N . LEU A 1 188 ? 4.445 16.422 18.719 1 95.25 188 LEU A N 1
ATOM 1508 C CA . LEU A 1 188 ? 5.766 17.047 18.656 1 95.25 188 LEU A CA 1
ATOM 1509 C C . LEU A 1 188 ? 6.766 16.297 19.516 1 95.25 188 LEU A C 1
ATOM 1511 O O . LEU A 1 188 ? 6.398 15.727 20.547 1 95.25 188 LEU A O 1
ATOM 1515 N N . PRO A 1 189 ? 7.992 16.281 19.078 1 94.62 189 PRO A N 1
ATOM 1516 C CA . PRO A 1 189 ? 9.008 15.711 19.969 1 94.62 189 PRO A CA 1
ATOM 1517 C C . PRO A 1 189 ? 9.219 16.531 21.234 1 94.62 189 PRO A C 1
ATOM 1519 O O . PRO A 1 189 ? 8.812 17.703 21.297 1 94.62 189 PRO A O 1
ATOM 1522 N N . SER A 1 190 ? 9.797 15.875 22.219 1 91.88 190 SER A N 1
ATOM 1523 C CA . SER A 1 190 ? 10.07 16.547 23.5 1 91.88 190 SER A CA 1
ATOM 1524 C C . SER A 1 190 ? 11.016 17.734 23.297 1 91.88 190 SER A C 1
ATOM 1526 O O . SER A 1 190 ? 10.844 18.781 23.922 1 91.88 190 SER A O 1
ATOM 1528 N N . SER A 1 191 ? 11.961 17.516 22.422 1 95.19 191 SER A N 1
ATOM 1529 C CA . SER A 1 191 ? 12.898 18.594 22.109 1 95.19 191 SER A CA 1
ATOM 1530 C C . SER A 1 191 ? 12.789 19.016 20.656 1 95.19 191 SER A C 1
ATOM 1532 O O . SER A 1 191 ? 12.67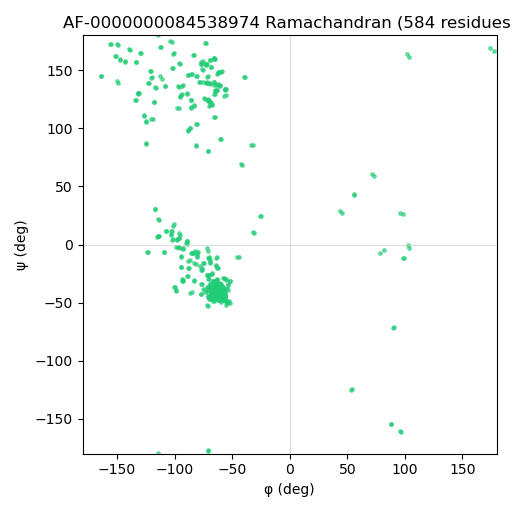2 18.172 19.75 1 95.19 191 SER A O 1
ATOM 1534 N N . LEU A 1 192 ? 12.781 20.344 20.469 1 96.81 192 LEU A N 1
ATOM 1535 C CA . LEU A 1 192 ? 12.703 20.906 19.125 1 96.81 192 LEU A CA 1
ATOM 1536 C C . LEU A 1 192 ? 14.039 21.5 18.719 1 96.81 192 LEU A C 1
ATOM 1538 O O . LEU A 1 192 ? 14.141 22.156 17.672 1 96.81 192 LEU A O 1
ATOM 1542 N N . VAL A 1 193 ? 15.039 21.188 19.531 1 96.38 193 VAL A N 1
ATOM 1543 C CA . VAL A 1 193 ? 16.391 21.672 19.266 1 96.38 193 VAL A CA 1
ATOM 1544 C C . VAL A 1 193 ? 16.984 20.906 18.078 1 96.38 193 VAL A C 1
ATOM 1546 O O . VAL A 1 193 ? 16.844 19.688 18 1 96.38 193 VAL A O 1
ATOM 1549 N N . LEU A 1 194 ? 17.656 21.625 17.25 1 97.44 194 LEU A N 1
ATOM 1550 C CA . LEU A 1 194 ? 18.156 21.078 15.992 1 97.44 194 LEU A CA 1
ATOM 1551 C C . LEU A 1 194 ? 18.969 19.797 16.234 1 97.44 194 LEU A C 1
ATOM 1553 O O . LEU A 1 194 ? 18.734 18.781 15.594 1 97.44 194 LEU A O 1
ATOM 1557 N N . GLN A 1 195 ? 19.891 19.859 17.172 1 96.69 195 GLN A N 1
ATOM 1558 C CA . GLN A 1 195 ? 20.797 18.75 17.406 1 96.69 195 GLN A CA 1
ATOM 1559 C C . GLN A 1 195 ? 20.031 17.5 17.812 1 96.69 195 GLN A C 1
ATOM 1561 O O . GLN A 1 195 ? 20.359 16.391 17.375 1 96.69 195 GLN A O 1
ATOM 1566 N N . GLU A 1 196 ? 19.047 17.703 18.625 1 96.88 196 GLU A N 1
ATOM 1567 C CA . GLU A 1 196 ? 18.25 16.562 19.078 1 96.88 196 GLU A CA 1
ATOM 1568 C C . GLU A 1 196 ? 17.375 16 17.969 1 96.88 196 GLU A C 1
ATOM 1570 O O . GLU A 1 196 ? 17.219 14.789 17.828 1 96.88 196 GLU A O 1
ATOM 1575 N N . CYS A 1 197 ? 16.75 16.891 17.172 1 97.56 197 CYS A N 1
ATOM 1576 C CA . CYS A 1 197 ? 15.977 16.469 16.016 1 97.56 197 CYS A CA 1
ATOM 1577 C C . CYS A 1 197 ? 16.844 15.695 15.031 1 97.56 197 CYS A C 1
ATOM 1579 O O . CYS A 1 197 ? 16.422 14.672 14.492 1 97.56 197 CYS A O 1
ATOM 1581 N N . LYS A 1 198 ? 18.062 16.203 14.852 1 96.94 198 LYS A N 1
ATOM 1582 C CA . LYS A 1 198 ? 19 15.57 13.945 1 96.94 198 LYS A CA 1
ATOM 1583 C C . LYS A 1 198 ? 19.359 14.164 14.422 1 96.94 198 LYS A C 1
ATOM 1585 O O . LYS A 1 198 ? 19.406 13.219 13.633 1 96.94 198 LYS A O 1
ATOM 1590 N N . ILE A 1 199 ? 19.594 14.039 15.68 1 96.69 199 ILE A N 1
ATOM 1591 C CA . ILE A 1 199 ? 19.938 12.75 16.266 1 96.69 199 ILE A CA 1
ATOM 1592 C C . ILE A 1 199 ? 18.812 11.758 16.016 1 96.69 199 ILE A C 1
ATOM 1594 O O . ILE A 1 199 ? 19.047 10.617 15.617 1 96.69 199 ILE A O 1
ATOM 1598 N N . SER A 1 200 ? 17.578 12.234 16.266 1 96.5 200 SER A N 1
ATOM 1599 C CA . SER A 1 200 ? 16.422 11.375 16.031 1 96.5 200 SER A CA 1
ATOM 1600 C C . SER A 1 200 ? 16.312 10.969 14.57 1 96.5 200 SER A C 1
ATOM 1602 O O . SER A 1 200 ? 16.031 9.805 14.266 1 96.5 200 SER A O 1
ATOM 1604 N N . ALA A 1 201 ? 16.547 11.883 13.688 1 96.62 201 ALA A N 1
ATOM 1605 C CA . ALA A 1 201 ? 16.484 11.602 12.258 1 96.62 201 ALA A CA 1
ATOM 1606 C C . ALA A 1 201 ? 17.562 10.586 11.859 1 96.62 201 ALA A C 1
ATOM 1608 O O . ALA A 1 201 ? 17.297 9.672 11.078 1 96.62 201 ALA A O 1
ATOM 1609 N N . LEU A 1 202 ? 18.734 10.758 12.406 1 96.81 202 LEU A N 1
ATOM 1610 C CA . LEU A 1 202 ? 19.828 9.852 12.102 1 96.81 202 LEU A CA 1
ATOM 1611 C C . LEU A 1 202 ? 19.531 8.445 12.609 1 96.81 202 LEU A C 1
ATOM 1613 O O . LEU A 1 202 ? 19.891 7.461 11.961 1 96.81 202 LEU A O 1
ATOM 1617 N N . GLU A 1 203 ? 18.875 8.398 13.75 1 95.5 203 GLU A N 1
ATOM 1618 C CA . GLU A 1 203 ? 18.453 7.094 14.258 1 95.5 203 GLU A CA 1
ATOM 1619 C C . GLU A 1 203 ? 17.469 6.422 13.312 1 95.5 203 GLU A C 1
ATOM 1621 O O . GLU A 1 203 ? 17.531 5.211 13.094 1 95.5 203 GLU A O 1
ATOM 1626 N N . MET A 1 204 ? 16.547 7.215 12.789 1 92.56 204 MET A N 1
ATOM 1627 C CA . MET A 1 204 ? 15.586 6.688 11.828 1 92.56 204 MET A CA 1
ATOM 1628 C C . MET A 1 204 ? 16.297 6.168 10.578 1 92.56 204 MET A C 1
ATOM 1630 O O . MET A 1 204 ? 15.945 5.105 10.062 1 92.56 204 MET A O 1
ATOM 1634 N N . ILE A 1 205 ? 17.266 6.859 10.102 1 92.19 205 ILE A N 1
ATOM 1635 C CA . ILE A 1 205 ? 18.031 6.457 8.93 1 92.19 205 ILE A CA 1
ATOM 1636 C C . ILE A 1 205 ? 18.797 5.168 9.227 1 92.19 205 ILE A C 1
ATOM 1638 O O . ILE A 1 205 ? 18.828 4.254 8.398 1 92.19 205 ILE A O 1
ATOM 1642 N N . THR A 1 206 ? 19.422 5.145 10.414 1 92.38 206 THR A N 1
ATOM 1643 C CA . THR A 1 206 ? 20.156 3.955 10.82 1 92.38 206 THR A CA 1
ATOM 1644 C C . THR A 1 206 ? 19.25 2.729 10.836 1 92.38 206 THR A C 1
ATOM 1646 O O . THR A 1 206 ? 19.609 1.67 10.32 1 92.38 206 THR A O 1
ATOM 1649 N N . LYS A 1 207 ? 18.109 2.908 11.398 1 87.62 207 LYS A N 1
ATOM 1650 C CA . LYS A 1 207 ? 17.156 1.808 11.445 1 87.62 207 LYS A CA 1
ATOM 1651 C C . LYS A 1 207 ? 16.766 1.361 10.039 1 87.62 207 LYS A C 1
ATOM 1653 O O . LYS A 1 207 ? 16.688 0.163 9.766 1 87.62 207 LYS A O 1
ATOM 1658 N N . PHE A 1 208 ? 16.516 2.285 9.195 1 86.94 208 PHE A N 1
ATOM 1659 C CA . PHE A 1 208 ? 16.188 1.996 7.801 1 86.94 208 PHE A CA 1
ATOM 1660 C C . PHE A 1 208 ? 17.328 1.236 7.129 1 86.94 208 PHE A C 1
ATOM 1662 O O . PHE A 1 208 ? 17.094 0.224 6.465 1 86.94 208 PHE A O 1
ATOM 1669 N N . ARG A 1 209 ? 18.469 1.733 7.348 1 88.06 209 ARG A N 1
ATOM 1670 C CA . ARG A 1 209 ? 19.641 1.131 6.727 1 88.06 209 ARG A CA 1
ATOM 1671 C C . ARG A 1 209 ? 19.859 -0.287 7.242 1 88.06 209 ARG A C 1
ATOM 1673 O O . ARG A 1 209 ? 20.266 -1.173 6.48 1 88.06 209 ARG A O 1
ATOM 1680 N N . GLN A 1 210 ? 19.719 -0.524 8.508 1 86.62 210 GLN A N 1
ATOM 1681 C CA . GLN A 1 210 ? 19.844 -1.858 9.078 1 86.62 210 GLN A CA 1
ATOM 1682 C C . GLN A 1 210 ? 18.938 -2.857 8.375 1 86.62 210 GLN A C 1
ATOM 1684 O O . GLN A 1 210 ? 19.297 -4.016 8.18 1 86.62 210 GLN A O 1
ATOM 1689 N N . ALA A 1 211 ? 17.828 -2.34 7.996 1 80.44 211 ALA A N 1
ATOM 1690 C CA . ALA A 1 211 ? 16.844 -3.211 7.348 1 80.44 211 ALA A CA 1
ATOM 1691 C C . ALA A 1 211 ? 17.234 -3.492 5.898 1 80.44 211 ALA A C 1
ATOM 1693 O O . ALA A 1 211 ? 17.172 -4.637 5.445 1 80.44 211 ALA A O 1
ATOM 1694 N N . VAL A 1 212 ? 17.672 -2.502 5.18 1 84 212 VAL A N 1
ATOM 1695 C CA . VAL A 1 212 ? 17.891 -2.656 3.746 1 84 212 VAL A CA 1
ATOM 1696 C C . VAL A 1 212 ? 19.297 -3.193 3.484 1 84 212 VAL A C 1
ATOM 1698 O O . VAL A 1 212 ? 19.562 -3.744 2.416 1 84 212 VAL A O 1
ATOM 1701 N N . ASP A 1 213 ? 20.188 -3.055 4.398 1 87.12 213 ASP A N 1
ATOM 1702 C CA . ASP A 1 213 ? 21.594 -3.451 4.203 1 87.12 213 ASP A CA 1
ATOM 1703 C C . ASP A 1 213 ? 21.719 -4.973 4.152 1 87.12 213 ASP A C 1
ATOM 1705 O O . ASP A 1 213 ? 22.766 -5.492 3.754 1 87.12 213 ASP A O 1
ATOM 1709 N N . THR A 1 214 ? 20.703 -5.668 4.484 1 87.81 214 THR A N 1
ATOM 1710 C CA . THR A 1 214 ? 20.75 -7.125 4.395 1 87.81 214 THR A CA 1
ATOM 1711 C C . THR A 1 214 ? 20.578 -7.578 2.949 1 87.81 214 THR A C 1
ATOM 1713 O O . THR A 1 214 ? 20.844 -8.734 2.619 1 87.81 214 THR A O 1
ATOM 1716 N N . VAL A 1 215 ? 20.047 -6.676 2.115 1 89.62 215 VAL A N 1
ATOM 1717 C CA . VAL A 1 215 ? 19.859 -7.012 0.708 1 89.62 215 VAL A CA 1
ATOM 1718 C C . VAL A 1 215 ? 21.172 -6.828 -0.049 1 89.62 215 VAL A C 1
ATOM 1720 O O . VAL A 1 215 ? 21.438 -5.746 -0.574 1 89.62 215 VAL A O 1
ATOM 1723 N N . THR A 1 216 ? 22.016 -7.793 -0.06 1 91.88 216 THR A N 1
ATOM 1724 C CA . THR A 1 216 ? 23.328 -7.754 -0.694 1 91.88 216 THR A CA 1
ATOM 1725 C C . THR A 1 216 ? 23.531 -8.977 -1.588 1 91.88 216 THR A C 1
ATOM 1727 O O . THR A 1 216 ? 22.781 -9.953 -1.491 1 91.88 216 THR A O 1
ATOM 1730 N N . SER A 1 217 ? 24.547 -8.867 -2.434 1 94.31 217 SER A N 1
ATOM 1731 C CA . SER A 1 217 ? 24.922 -9.984 -3.291 1 94.31 217 SER A CA 1
ATOM 1732 C C . SER A 1 217 ? 25.359 -11.188 -2.465 1 94.31 217 SER A C 1
ATOM 1734 O O . SER A 1 217 ? 25.047 -12.328 -2.807 1 94.31 217 SER A O 1
ATOM 1736 N N . GLU A 1 218 ? 26.047 -10.945 -1.408 1 95.56 218 GLU A N 1
ATOM 1737 C CA . GLU A 1 218 ? 26.531 -12.016 -0.545 1 95.56 218 GLU A CA 1
ATOM 1738 C C . GLU A 1 218 ? 25.375 -12.781 0.102 1 95.56 218 GLU A C 1
ATOM 1740 O O . GLU A 1 218 ? 25.375 -14.008 0.141 1 95.56 218 GLU A O 1
ATOM 1745 N N . ASN A 1 219 ? 24.422 -12.062 0.62 1 94.62 219 ASN A N 1
ATOM 1746 C CA . ASN A 1 219 ? 23.281 -12.703 1.258 1 94.62 219 ASN A CA 1
ATOM 1747 C C . ASN A 1 219 ? 22.422 -13.461 0.246 1 94.62 219 ASN A C 1
ATOM 1749 O O . ASN A 1 219 ? 21.844 -14.492 0.571 1 94.62 219 ASN A O 1
ATOM 1753 N N . LEU A 1 220 ? 22.312 -12.945 -0.987 1 95.81 220 LEU A N 1
ATOM 1754 C CA . LEU A 1 220 ? 21.641 -13.672 -2.051 1 95.81 220 LEU A CA 1
ATOM 1755 C C . LEU A 1 220 ? 22.312 -15.008 -2.312 1 95.81 220 LEU A C 1
ATOM 1757 O O . LEU A 1 220 ? 21.656 -16.047 -2.4 1 95.81 220 LEU A O 1
ATOM 1761 N N . GLU A 1 221 ? 23.641 -14.938 -2.41 1 97 221 GLU A N 1
ATOM 1762 C CA . GLU A 1 221 ? 24.406 -16.141 -2.721 1 97 221 GLU A CA 1
ATOM 1763 C C . GLU A 1 221 ? 24.25 -17.188 -1.619 1 97 221 GLU A C 1
ATOM 1765 O O . GLU A 1 221 ? 24.156 -18.391 -1.9 1 97 221 GLU A O 1
ATOM 1770 N N . LYS A 1 222 ? 24.266 -16.766 -0.409 1 97 222 LYS A N 1
ATOM 1771 C CA . LYS A 1 222 ? 24.078 -17.688 0.712 1 97 222 LYS A CA 1
ATOM 1772 C C . LYS A 1 222 ? 22.703 -18.359 0.641 1 97 222 LYS A C 1
ATOM 1774 O O . LYS A 1 222 ? 22.609 -19.578 0.796 1 97 222 LYS A O 1
ATOM 1779 N N . ARG A 1 223 ? 21.719 -17.609 0.393 1 96.19 223 ARG A N 1
ATOM 1780 C CA . ARG A 1 223 ? 20.359 -18.156 0.276 1 96.19 223 ARG A CA 1
ATOM 1781 C C . ARG A 1 223 ? 20.25 -19.062 -0.941 1 96.19 223 ARG A C 1
ATOM 1783 O O . ARG A 1 223 ? 19.625 -20.125 -0.872 1 96.19 223 ARG A O 1
ATOM 1790 N N . LEU A 1 224 ? 20.859 -18.578 -1.989 1 98 224 LEU A N 1
ATOM 1791 C CA . LEU A 1 224 ? 20.828 -19.359 -3.211 1 98 224 LEU A CA 1
ATOM 1792 C C . LEU A 1 224 ? 21.438 -20.75 -2.979 1 98 224 LEU A C 1
ATOM 1794 O O . LEU A 1 224 ? 20.891 -21.75 -3.42 1 98 224 LEU A O 1
ATOM 1798 N N . THR A 1 225 ? 22.531 -20.766 -2.281 1 98.06 225 THR A N 1
ATOM 1799 C CA . THR A 1 225 ? 23.172 -22.031 -1.968 1 98.06 225 THR A CA 1
ATOM 1800 C C . THR A 1 225 ? 22.234 -22.938 -1.179 1 98.06 225 THR A C 1
ATOM 1802 O O . THR A 1 225 ? 22.141 -24.125 -1.457 1 98.06 225 THR A O 1
ATOM 1805 N N . THR A 1 226 ? 21.516 -22.375 -0.262 1 97.88 226 THR A N 1
ATOM 1806 C CA . THR A 1 226 ? 20.578 -23.125 0.56 1 97.88 226 THR A CA 1
ATOM 1807 C C . THR A 1 226 ? 19.469 -23.734 -0.302 1 97.88 226 THR A C 1
ATOM 1809 O O . THR A 1 226 ? 19.156 -24.922 -0.168 1 97.88 226 THR A O 1
ATOM 1812 N N . TYR A 1 227 ? 18.953 -22.984 -1.199 1 98.25 227 TYR A N 1
ATOM 1813 C CA . TYR A 1 227 ? 17.859 -23.484 -2.025 1 98.25 227 TYR A CA 1
ATOM 1814 C C . TYR A 1 227 ? 18.375 -24.438 -3.096 1 98.25 227 TYR A C 1
ATOM 1816 O O . TYR A 1 227 ? 17.688 -25.406 -3.455 1 98.25 227 TYR A O 1
ATOM 1824 N N . GLN A 1 228 ? 19.562 -24.172 -3.59 1 98.25 228 GLN A N 1
ATOM 1825 C CA . GLN A 1 228 ? 20.156 -25.125 -4.52 1 98.25 228 GLN A CA 1
ATOM 1826 C C . GLN A 1 228 ? 20.344 -26.484 -3.859 1 98.25 228 GLN A C 1
ATOM 1828 O O . GLN A 1 228 ? 20.062 -27.516 -4.469 1 98.25 228 GLN A O 1
ATOM 1833 N N . GLU A 1 229 ? 20.828 -26.453 -2.658 1 98.25 229 GLU A N 1
ATOM 1834 C CA . GLU A 1 229 ? 21.016 -27.688 -1.92 1 98.25 229 GLU A CA 1
ATOM 1835 C C . GLU A 1 229 ? 19.688 -28.391 -1.685 1 98.25 229 GLU A C 1
ATOM 1837 O O . GLU A 1 229 ? 19.562 -29.609 -1.909 1 98.25 229 GLU A O 1
ATOM 1842 N N . LYS A 1 230 ? 18.719 -27.672 -1.297 1 98.12 230 LYS A N 1
ATOM 1843 C CA . LYS A 1 230 ? 17.391 -28.219 -1.049 1 98.12 230 LYS A CA 1
ATOM 1844 C C . LYS A 1 230 ? 16.812 -28.844 -2.316 1 98.12 230 LYS A C 1
ATOM 1846 O O . LYS A 1 230 ? 16.297 -29.969 -2.285 1 98.12 230 LYS A O 1
ATOM 1851 N N . PHE A 1 231 ? 16.969 -28.141 -3.426 1 98.56 231 PHE A N 1
ATOM 1852 C CA . PHE A 1 231 ? 16.297 -28.562 -4.656 1 98.56 231 PHE A CA 1
ATOM 1853 C C . PHE A 1 231 ? 17.125 -29.609 -5.395 1 98.56 231 PHE A C 1
ATOM 1855 O O . PHE A 1 231 ? 16.672 -30.188 -6.379 1 98.56 231 PHE A O 1
ATOM 1862 N N . SER A 1 232 ? 18.344 -29.844 -4.891 1 97.56 232 SER A N 1
ATOM 1863 C CA . SER A 1 232 ? 19.172 -30.875 -5.488 1 97.56 232 SER A CA 1
ATOM 1864 C C . SER A 1 232 ? 19.016 -32.188 -4.75 1 97.56 232 SER A C 1
ATOM 1866 O O . SER A 1 232 ? 19.5 -33.25 -5.223 1 97.56 232 SER A O 1
ATOM 1868 N N . ASP A 1 233 ? 18.375 -32.125 -3.613 1 97.5 233 ASP A N 1
ATOM 1869 C CA . ASP A 1 233 ? 18.172 -33.344 -2.801 1 97.5 233 ASP A CA 1
ATOM 1870 C C . ASP A 1 233 ? 17.297 -34.344 -3.529 1 97.5 233 ASP A C 1
ATOM 1872 O O . ASP A 1 233 ? 16.25 -34 -4.066 1 97.5 233 ASP A O 1
ATOM 1876 N N . GLU A 1 234 ? 17.703 -35.594 -3.443 1 97.25 234 GLU A N 1
ATOM 1877 C CA . GLU A 1 234 ? 16.953 -36.656 -4.113 1 97.25 234 GLU A CA 1
ATOM 1878 C C . GLU A 1 234 ? 15.57 -36.812 -3.5 1 97.25 234 GLU A C 1
ATOM 1880 O O . GLU A 1 234 ? 14.602 -37.094 -4.211 1 97.25 234 GLU A O 1
ATOM 1885 N N . GLU A 1 235 ? 15.5 -36.625 -2.238 1 97.19 235 GLU A N 1
ATOM 1886 C CA . GLU A 1 235 ? 14.219 -36.781 -1.554 1 97.19 235 GLU A CA 1
ATOM 1887 C C . GLU A 1 235 ? 13.227 -35.719 -1.988 1 97.19 235 GLU A C 1
ATOM 1889 O O . GLU A 1 235 ? 12.023 -35.969 -2.045 1 97.19 235 GLU A O 1
ATOM 1894 N N . PHE A 1 236 ? 13.711 -34.531 -2.332 1 98.19 236 PHE A N 1
ATOM 1895 C CA . PHE A 1 236 ? 12.898 -33.438 -2.848 1 98.19 236 PHE A CA 1
ATOM 1896 C C . PHE A 1 236 ? 12.148 -33.875 -4.102 1 98.19 236 PHE A C 1
ATOM 1898 O O . PHE A 1 236 ? 10.961 -33.562 -4.254 1 98.19 236 PHE A O 1
ATOM 1905 N N . TRP A 1 237 ? 12.781 -34.625 -4.934 1 98.06 237 TRP A N 1
ATOM 1906 C CA . TRP A 1 237 ? 12.227 -35.031 -6.215 1 98.06 237 TRP A CA 1
ATOM 1907 C C . TRP A 1 237 ? 11.391 -36.281 -6.059 1 98.06 237 TRP A C 1
ATOM 1909 O O . TRP A 1 237 ? 10.297 -36.406 -6.629 1 98.06 237 TRP A O 1
ATOM 1919 N N . ASN A 1 238 ? 11.891 -37.25 -5.234 1 97.06 238 ASN A N 1
ATOM 1920 C CA . ASN A 1 238 ? 11.148 -38.469 -5 1 97.06 238 ASN A CA 1
ATOM 1921 C C . ASN A 1 238 ? 9.773 -38.188 -4.395 1 97.06 238 ASN A C 1
ATOM 1923 O O . ASN A 1 238 ? 8.805 -38.875 -4.711 1 97.06 238 ASN A O 1
ATOM 1927 N N . ARG A 1 239 ? 9.742 -37.156 -3.586 1 96.69 239 ARG A N 1
ATOM 1928 C CA . ARG A 1 239 ? 8.492 -36.812 -2.918 1 96.69 239 ARG A CA 1
ATOM 1929 C C . ARG A 1 239 ? 7.738 -35.719 -3.693 1 96.69 239 ARG A C 1
ATOM 1931 O O . ARG A 1 239 ? 6.766 -35.156 -3.189 1 96.69 239 ARG A O 1
ATOM 1938 N N . GLN A 1 240 ? 8.195 -35.344 -4.812 1 97.69 240 GLN A N 1
ATOM 1939 C CA . GLN A 1 240 ? 7.586 -34.375 -5.711 1 97.69 240 GLN A CA 1
ATOM 1940 C C . GLN A 1 240 ? 7.359 -33.062 -5.004 1 97.69 240 GLN A C 1
ATOM 1942 O O . GLN A 1 240 ? 6.293 -32.438 -5.137 1 97.69 240 GLN A O 1
ATOM 1947 N N . GLN A 1 241 ? 8.352 -32.625 -4.23 1 98.19 241 GLN A N 1
ATOM 1948 C CA . GLN A 1 241 ? 8.234 -31.406 -3.445 1 98.19 241 GLN A CA 1
ATOM 1949 C C . GLN A 1 241 ? 8.211 -30.172 -4.344 1 98.19 241 GLN A C 1
ATOM 1951 O O . GLN A 1 241 ? 7.836 -29.094 -3.904 1 98.19 241 GLN A O 1
ATOM 1956 N N . TYR A 1 242 ? 8.625 -30.359 -5.637 1 98.62 242 TYR A N 1
ATOM 1957 C CA . TYR A 1 242 ? 8.555 -29.25 -6.578 1 98.62 242 TYR A CA 1
ATOM 1958 C C . TYR A 1 242 ? 7.113 -28.797 -6.785 1 98.62 242 TYR A C 1
ATOM 1960 O O . TYR A 1 242 ? 6.867 -27.672 -7.195 1 98.62 242 TYR A O 1
ATOM 1968 N N . LEU A 1 243 ? 6.121 -29.609 -6.484 1 98.31 243 LEU A N 1
ATOM 1969 C CA . LEU A 1 243 ? 4.715 -29.25 -6.578 1 98.31 243 LEU A CA 1
ATOM 1970 C C . LEU A 1 243 ? 4.312 -28.328 -5.43 1 98.31 243 LEU A C 1
ATOM 1972 O O . LEU A 1 243 ? 3.271 -27.672 -5.484 1 98.31 243 LEU A O 1
ATOM 1976 N N . ILE A 1 244 ? 5.121 -28.25 -4.379 1 98.5 244 ILE A N 1
ATOM 1977 C CA . ILE A 1 244 ? 4.863 -27.422 -3.209 1 98.5 244 ILE A CA 1
ATOM 1978 C C . ILE A 1 244 ? 5.684 -26.141 -3.305 1 98.5 244 ILE A C 1
ATOM 1980 O O . ILE A 1 244 ? 5.18 -25.047 -3.025 1 98.5 244 ILE A O 1
ATOM 1984 N N . TRP A 1 245 ? 6.895 -26.234 -3.83 1 98.62 245 TRP A N 1
ATOM 1985 C CA . TRP A 1 245 ? 7.863 -25.156 -3.699 1 98.62 245 TRP A CA 1
ATOM 1986 C C . TRP A 1 245 ? 7.902 -24.297 -4.965 1 98.62 245 TRP A C 1
ATOM 1988 O O . TRP A 1 245 ? 8.055 -23.078 -4.891 1 98.62 245 TRP A O 1
ATOM 1998 N N . PHE A 1 246 ? 7.82 -24.969 -6.137 1 98.5 246 PHE A N 1
ATOM 1999 C CA . PHE A 1 246 ? 7.98 -24.234 -7.383 1 98.5 246 PHE A CA 1
ATOM 2000 C C . PHE A 1 246 ? 6.68 -23.531 -7.77 1 98.5 246 PHE A C 1
ATOM 2002 O O . PHE A 1 246 ? 5.59 -24.062 -7.52 1 98.5 246 PHE A O 1
ATOM 2009 N N . HIS A 1 247 ? 6.82 -22.406 -8.344 1 97.31 247 HIS A N 1
ATOM 2010 C CA . HIS A 1 247 ? 5.648 -21.641 -8.75 1 97.31 247 HIS A CA 1
ATOM 2011 C C . HIS A 1 247 ? 4.949 -22.297 -9.938 1 97.31 247 HIS A C 1
ATOM 2013 O O . HIS A 1 247 ? 5.57 -22.531 -10.977 1 97.31 247 HIS A O 1
ATOM 2019 N N . GLY A 1 248 ? 3.725 -22.562 -9.789 1 97.44 248 GLY A N 1
ATOM 2020 C CA . GLY A 1 248 ? 2.959 -23.344 -10.758 1 97.44 248 GLY A CA 1
ATOM 2021 C C . GLY A 1 248 ? 2.883 -22.688 -12.125 1 97.44 248 GLY A C 1
ATOM 2022 O O . GLY A 1 248 ? 2.902 -23.359 -13.148 1 97.44 248 GLY A O 1
ATOM 2023 N N . LYS A 1 249 ? 2.779 -21.359 -12.188 1 95.81 249 LYS A N 1
ATOM 2024 C CA . LYS A 1 249 ? 2.723 -20.656 -13.469 1 95.81 249 LYS A CA 1
ATOM 2025 C C . LYS A 1 249 ? 4.043 -20.797 -14.227 1 95.81 249 LYS A C 1
ATOM 2027 O O . LYS A 1 249 ? 4.051 -20.922 -15.453 1 95.81 249 LYS A O 1
ATOM 2032 N N . ASP A 1 250 ? 5.113 -20.75 -13.492 1 96.94 250 ASP A N 1
ATOM 2033 C CA . ASP A 1 250 ? 6.418 -21 -14.109 1 96.94 250 ASP A CA 1
ATOM 2034 C C . ASP A 1 250 ? 6.512 -22.406 -14.664 1 96.94 250 ASP A C 1
ATOM 2036 O O . ASP A 1 250 ? 6.98 -22.609 -15.781 1 96.94 250 ASP A O 1
ATOM 2040 N N . LEU A 1 251 ? 6.094 -23.359 -13.891 1 97.69 251 LEU A N 1
ATOM 2041 C CA . LEU A 1 251 ? 6.152 -24.766 -14.281 1 97.69 251 LEU A CA 1
ATOM 2042 C C . LEU A 1 251 ? 5.305 -25.016 -15.523 1 97.69 251 LEU A C 1
ATOM 2044 O O . LEU A 1 251 ? 5.766 -25.656 -16.469 1 97.69 251 LEU A O 1
ATOM 2048 N N . ILE A 1 252 ? 4.129 -24.484 -15.523 1 97.25 252 ILE A N 1
ATOM 2049 C CA . ILE A 1 252 ? 3.217 -24.641 -16.656 1 97.25 252 ILE A CA 1
ATOM 2050 C C . ILE A 1 252 ? 3.842 -24.047 -17.906 1 97.25 252 ILE A C 1
ATOM 2052 O O . ILE A 1 252 ? 3.793 -24.656 -18.984 1 97.25 252 ILE A O 1
ATOM 2056 N N . LYS A 1 253 ? 4.395 -22.875 -17.734 1 96.44 253 LYS A N 1
ATOM 2057 C CA . LYS A 1 253 ? 5.031 -22.234 -18.891 1 96.44 253 LYS A CA 1
ATOM 2058 C C . LYS A 1 253 ? 6.188 -23.078 -19.406 1 96.44 253 LYS A C 1
ATOM 2060 O O . LYS A 1 253 ? 6.348 -23.25 -20.625 1 96.44 253 LYS A O 1
ATOM 2065 N N . GLN A 1 254 ? 6.969 -23.625 -18.531 1 97.38 254 GLN A N 1
ATOM 2066 C CA . GLN A 1 254 ? 8.094 -24.438 -18.953 1 97.38 254 GLN A CA 1
ATOM 2067 C C . GLN A 1 254 ? 7.609 -25.734 -19.609 1 97.38 254 GLN A C 1
ATOM 2069 O O . GLN A 1 254 ? 8.227 -26.219 -20.562 1 97.38 254 GLN A O 1
ATOM 2074 N N . MET A 1 255 ? 6.562 -26.312 -19.078 1 97.75 255 MET A N 1
ATOM 2075 C CA . MET A 1 255 ? 5.984 -27.5 -19.688 1 97.75 255 MET A CA 1
ATOM 2076 C C . MET A 1 255 ? 5.605 -27.25 -21.141 1 97.75 255 MET A C 1
ATOM 2078 O O . MET A 1 255 ? 5.914 -28.062 -22.016 1 97.75 255 MET A O 1
ATOM 2082 N N . GLN A 1 256 ? 5.016 -26.109 -21.328 1 95.81 256 GLN A N 1
ATOM 2083 C CA . GLN A 1 256 ? 4.613 -25.766 -22.688 1 95.81 256 GLN A CA 1
ATOM 2084 C C . GLN A 1 256 ? 5.832 -25.516 -23.578 1 95.81 256 GLN A C 1
ATOM 2086 O O . GLN A 1 256 ? 5.828 -25.859 -24.766 1 95.81 256 GLN A O 1
ATOM 2091 N N . ARG A 1 257 ? 6.848 -24.922 -23.016 1 94.94 257 ARG A N 1
ATOM 2092 C CA . ARG A 1 257 ? 8.086 -24.703 -23.766 1 94.94 257 ARG A CA 1
ATOM 2093 C C . ARG A 1 257 ? 8.75 -26.016 -24.141 1 94.94 257 ARG A C 1
ATOM 2095 O O . ARG A 1 257 ? 9.266 -26.172 -25.25 1 94.94 257 ARG A O 1
ATOM 2102 N N . GLN A 1 258 ? 8.695 -26.906 -23.234 1 95.44 258 GLN A N 1
ATOM 2103 C CA . GLN A 1 258 ? 9.359 -28.188 -23.406 1 95.44 258 GLN A CA 1
ATOM 2104 C C . GLN A 1 258 ? 8.641 -29.047 -24.453 1 95.44 258 GLN A C 1
ATOM 2106 O O . GLN A 1 258 ? 9.281 -29.719 -25.266 1 95.44 258 GLN A O 1
ATOM 2111 N N . GLU A 1 259 ? 7.301 -29.078 -24.344 1 95.94 259 GLU A N 1
ATOM 2112 C CA . GLU A 1 259 ? 6.469 -29.797 -25.312 1 95.94 259 GLU A CA 1
ATOM 2113 C C . GLU A 1 259 ? 5.418 -28.875 -25.922 1 95.94 259 GLU A C 1
ATOM 2115 O O . GLU A 1 259 ? 4.266 -28.859 -25.484 1 95.94 259 GLU A O 1
ATOM 2120 N N . ASN A 1 260 ? 5.824 -28.234 -26.938 1 92.12 260 ASN A N 1
ATOM 2121 C CA . ASN A 1 260 ? 4.93 -27.25 -27.531 1 92.12 260 ASN A CA 1
ATOM 2122 C C . ASN A 1 260 ? 3.871 -27.906 -28.422 1 92.12 260 ASN A C 1
ATOM 2124 O O . ASN A 1 260 ? 2.936 -27.25 -28.875 1 92.12 260 ASN A O 1
ATOM 2128 N N . ARG A 1 261 ? 3.949 -29.281 -28.688 1 93.31 261 ARG A N 1
ATOM 2129 C CA . ARG A 1 261 ? 2.965 -30.016 -29.484 1 93.31 261 ARG A CA 1
ATOM 2130 C C . ARG A 1 261 ? 1.835 -30.531 -28.594 1 93.31 261 ARG A C 1
ATOM 2132 O O . ARG A 1 261 ? 0.821 -31.031 -29.109 1 93.31 261 ARG A O 1
ATOM 2139 N N . TYR A 1 262 ? 2.082 -30.5 -27.25 1 94.94 262 TYR A N 1
ATOM 2140 C CA . TYR A 1 262 ? 1.04 -30.891 -26.312 1 94.94 262 TYR A CA 1
ATOM 2141 C C . TYR A 1 262 ? -0.017 -29.812 -26.172 1 94.94 262 TYR A C 1
ATOM 2143 O O . TYR A 1 262 ? 0.227 -28.641 -26.516 1 94.94 262 TYR A O 1
ATOM 2151 N N . PRO A 1 263 ? -1.188 -30.203 -25.734 1 95 263 PRO A N 1
ATOM 2152 C CA . PRO A 1 263 ? -2.25 -29.219 -25.594 1 95 263 PRO A CA 1
ATOM 2153 C C . PRO A 1 263 ? -1.909 -28.125 -24.578 1 95 263 PRO A C 1
ATOM 2155 O O . PRO A 1 263 ? -1.249 -28.391 -23.578 1 95 263 PRO A O 1
ATOM 2158 N N . PRO A 1 264 ? -2.475 -26.906 -24.906 1 92.25 264 PRO A N 1
ATOM 2159 C CA . PRO A 1 264 ? -2.246 -25.812 -23.953 1 92.25 264 PRO A CA 1
ATOM 2160 C C . PRO A 1 264 ? -2.865 -26.109 -22.578 1 92.25 264 PRO A C 1
ATOM 2162 O O . PRO A 1 264 ? -4.016 -26.531 -22.5 1 92.25 264 PRO A O 1
ATOM 2165 N N . LEU A 1 265 ? -2.131 -25.781 -21.609 1 94.44 265 LEU A N 1
ATOM 2166 C CA . LEU A 1 265 ? -2.539 -26.141 -20.25 1 94.44 265 LEU A CA 1
ATOM 2167 C C . LEU A 1 265 ? -3.521 -25.109 -19.703 1 94.44 265 LEU A C 1
ATOM 2169 O O . LEU A 1 265 ? -4.211 -25.391 -18.703 1 94.44 265 LEU A O 1
ATOM 2173 N N . LYS A 1 266 ? -3.619 -23.953 -20.297 1 91.44 266 LYS A N 1
ATOM 2174 C CA . LYS A 1 266 ? -4.602 -22.953 -19.859 1 91.44 266 LYS A CA 1
ATOM 2175 C C . LYS A 1 266 ? -6.012 -23.547 -19.875 1 91.44 266 LYS A C 1
ATOM 2177 O O . LYS A 1 266 ? -6.777 -23.375 -18.922 1 91.44 266 LYS A O 1
ATOM 2182 N N . GLN A 1 267 ? -6.371 -24.203 -20.969 1 92.44 267 GLN A N 1
ATOM 2183 C CA . GLN A 1 267 ? -7.688 -24.812 -21.094 1 92.44 267 GLN A CA 1
ATOM 2184 C C . GLN A 1 267 ? -7.859 -25.969 -20.109 1 92.44 267 GLN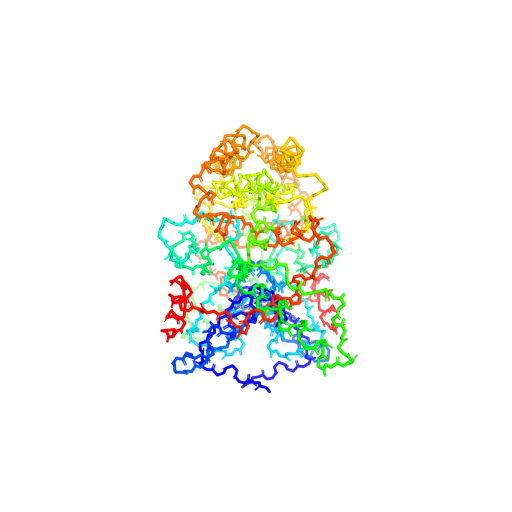 A C 1
ATOM 2186 O O . GLN A 1 267 ? -8.953 -26.188 -19.578 1 92.44 267 GLN A O 1
ATOM 2191 N N . PHE A 1 268 ? -6.809 -26.672 -19.922 1 96.75 268 PHE A N 1
ATOM 2192 C CA . PHE A 1 268 ? -6.82 -27.734 -18.922 1 96.75 268 PHE A CA 1
ATOM 2193 C C . PHE A 1 268 ? -7.16 -27.188 -17.547 1 96.75 268 PHE A C 1
ATOM 2195 O O . PHE A 1 268 ? -7.949 -27.781 -16.812 1 96.75 268 PHE A O 1
ATOM 2202 N N . LEU A 1 269 ? -6.535 -26.094 -17.125 1 96.56 269 LEU A N 1
ATOM 2203 C CA . LEU A 1 269 ? -6.789 -25.5 -15.812 1 96.56 269 LEU A CA 1
ATOM 2204 C C . LEU A 1 269 ? -8.273 -25.188 -15.641 1 96.56 269 LEU A C 1
ATOM 2206 O O . LEU A 1 269 ? -8.836 -25.422 -14.57 1 96.56 269 LEU A O 1
ATOM 2210 N N . ASP A 1 270 ? -8.875 -24.688 -16.672 1 93.69 270 ASP A N 1
ATOM 2211 C CA . ASP A 1 270 ? -10.305 -24.391 -16.641 1 93.69 270 ASP A CA 1
ATOM 2212 C C . ASP A 1 270 ? -11.133 -25.641 -16.406 1 93.69 270 ASP A C 1
ATOM 2214 O O . ASP A 1 270 ? -12.078 -25.625 -15.617 1 93.69 270 ASP A O 1
ATOM 2218 N N . TRP A 1 271 ? -10.75 -26.609 -17.078 1 95.94 271 TRP A N 1
ATOM 2219 C CA . TRP A 1 271 ? -11.406 -27.906 -16.953 1 95.94 271 TRP A CA 1
ATOM 2220 C C . TRP A 1 271 ? -11.133 -28.531 -15.586 1 95.94 271 TRP A C 1
ATOM 2222 O O . TRP A 1 271 ? -12.047 -29.047 -14.938 1 95.94 271 TRP A O 1
ATOM 2232 N N . GLY A 1 272 ? -9.906 -28.5 -15.156 1 96.69 272 GLY A N 1
ATOM 2233 C CA . GLY A 1 272 ? -9.438 -29.156 -13.945 1 96.69 272 GLY A CA 1
ATOM 2234 C C . GLY A 1 272 ? -10.062 -28.609 -12.68 1 96.69 272 GLY A C 1
ATOM 2235 O O . GLY A 1 272 ? -10.305 -29.344 -11.727 1 96.69 272 GLY A O 1
ATOM 2236 N N . ILE A 1 273 ? -10.367 -27.359 -12.625 1 95.25 273 ILE A N 1
ATOM 2237 C CA . ILE A 1 273 ? -10.898 -26.688 -11.445 1 95.25 273 ILE A CA 1
ATOM 2238 C C . ILE A 1 273 ? -12.234 -27.312 -11.055 1 95.25 273 ILE A C 1
ATOM 2240 O O . ILE A 1 273 ? -12.531 -27.453 -9.867 1 95.25 273 ILE A O 1
ATOM 2244 N N . THR A 1 274 ? -12.984 -27.688 -11.992 1 94.06 274 THR A N 1
ATOM 2245 C CA . THR A 1 274 ? -14.305 -28.234 -11.719 1 94.06 274 THR A CA 1
ATOM 2246 C C . THR A 1 274 ? -14.219 -29.703 -11.32 1 94.06 274 THR A C 1
ATOM 2248 O O . THR A 1 274 ? -15.195 -30.297 -10.852 1 94.06 274 THR A O 1
ATOM 2251 N N . ARG A 1 275 ? -13.07 -30.266 -11.406 1 94.12 275 ARG A N 1
ATOM 2252 C CA . ARG A 1 275 ? -12.953 -31.703 -11.203 1 94.12 275 ARG A CA 1
ATOM 2253 C C . ARG A 1 275 ? -11.961 -32.031 -10.086 1 94.12 275 ARG A C 1
ATOM 2255 O O . ARG A 1 275 ? -11.797 -33.188 -9.695 1 94.12 275 ARG A O 1
ATOM 2262 N N . ILE A 1 276 ? -11.312 -31.016 -9.625 1 92.31 276 ILE A N 1
ATOM 2263 C CA . ILE A 1 276 ? -10.328 -31.219 -8.57 1 92.31 276 ILE A CA 1
ATOM 2264 C C . ILE A 1 276 ? -11 -31.797 -7.328 1 92.31 276 ILE A C 1
ATOM 2266 O O . ILE A 1 276 ? -12.125 -31.422 -6.992 1 92.31 276 ILE A O 1
ATOM 2270 N N . ASN A 1 277 ? -10.328 -32.781 -6.719 1 92.56 277 ASN A N 1
ATOM 2271 C CA . ASN A 1 277 ? -10.789 -33.312 -5.441 1 92.56 277 ASN A CA 1
ATOM 2272 C C . ASN A 1 277 ? -10.203 -32.531 -4.266 1 92.56 277 ASN A C 1
ATOM 2274 O O . ASN A 1 277 ? -9.117 -32.844 -3.783 1 92.56 277 ASN A O 1
ATOM 2278 N N . ILE A 1 278 ? -10.922 -31.641 -3.744 1 92.12 278 ILE A N 1
ATOM 2279 C CA . ILE A 1 278 ? -10.492 -30.734 -2.693 1 92.12 278 ILE A CA 1
ATOM 2280 C C . ILE A 1 278 ? -10.156 -31.516 -1.429 1 92.12 278 ILE A C 1
ATOM 2282 O O . ILE A 1 278 ? -9.25 -31.156 -0.682 1 92.12 278 ILE A O 1
ATOM 2286 N N . ASN A 1 279 ? -10.82 -32.625 -1.219 1 91.75 279 ASN A N 1
ATOM 2287 C CA . ASN A 1 279 ? -10.703 -33.375 0.014 1 91.75 279 ASN A CA 1
ATOM 2288 C C . ASN A 1 279 ? -9.336 -34.062 0.127 1 91.75 279 ASN A C 1
ATOM 2290 O O . ASN A 1 279 ? -8.961 -34.531 1.201 1 91.75 279 ASN A O 1
ATOM 2294 N N . GLN A 1 280 ? -8.641 -34.062 -0.921 1 94.38 280 GLN A N 1
ATOM 2295 C CA . GLN A 1 280 ? -7.32 -34.688 -0.914 1 94.38 280 GLN A CA 1
ATOM 2296 C C . GLN A 1 280 ? -6.281 -33.75 -0.302 1 94.38 280 GLN A C 1
ATOM 2298 O O . GLN A 1 280 ? -5.164 -34.156 0.008 1 94.38 280 GLN A O 1
ATOM 2303 N N . TYR A 1 281 ? -6.645 -32.5 -0.095 1 96.56 281 TYR A N 1
ATOM 2304 C CA . TYR A 1 281 ? -5.68 -31.516 0.352 1 96.56 281 TYR A CA 1
ATOM 2305 C C . TYR A 1 281 ? -6.078 -30.938 1.705 1 96.56 281 TYR A C 1
ATOM 2307 O O . TYR A 1 281 ? -6.969 -30.078 1.785 1 96.56 281 TYR A O 1
ATOM 2315 N N . PRO A 1 282 ? -5.336 -31.328 2.736 1 97.38 282 PRO A N 1
ATOM 2316 C CA . PRO A 1 282 ? -5.684 -30.906 4.094 1 97.38 282 PRO A CA 1
ATOM 2317 C C . PRO A 1 282 ? -5.73 -29.391 4.238 1 97.38 282 PRO A C 1
ATOM 2319 O O . PRO A 1 282 ? -6.57 -28.859 4.973 1 97.38 282 PRO A O 1
ATOM 2322 N N . ASP A 1 283 ? -4.84 -28.688 3.631 1 97.88 283 ASP A N 1
ATOM 2323 C CA . ASP A 1 283 ? -4.812 -27.234 3.729 1 97.88 283 ASP A CA 1
ATOM 2324 C C . ASP A 1 283 ? -6.07 -26.609 3.119 1 97.88 283 ASP A C 1
ATOM 2326 O O . ASP A 1 283 ? -6.613 -25.641 3.654 1 97.88 283 ASP A O 1
ATOM 2330 N N . LEU A 1 284 ? -6.57 -27.156 2.025 1 96.88 284 LEU A N 1
ATOM 2331 C CA . LEU A 1 284 ? -7.785 -26.641 1.396 1 96.88 284 LEU A CA 1
ATOM 2332 C C . LEU A 1 284 ? -9.008 -26.969 2.24 1 96.88 284 LEU A C 1
ATOM 2334 O O . LEU A 1 284 ? -9.945 -26.172 2.312 1 96.88 284 LEU A O 1
ATOM 2338 N N . LEU A 1 285 ? -8.961 -28.156 2.842 1 96.25 285 LEU A N 1
ATOM 2339 C CA . LEU A 1 285 ? -10.039 -28.484 3.766 1 96.25 285 LEU A CA 1
ATOM 2340 C C . LEU A 1 285 ? -10.07 -27.531 4.945 1 96.25 285 LEU A C 1
ATOM 2342 O O . LEU A 1 285 ? -11.141 -27.125 5.395 1 96.25 285 LEU A O 1
ATOM 2346 N N . GLU A 1 286 ? -8.906 -27.234 5.422 1 97.25 286 GLU A N 1
ATOM 2347 C CA . GLU A 1 286 ? -8.812 -26.25 6.5 1 97.25 286 GLU A CA 1
ATOM 2348 C C . GLU A 1 286 ? -9.391 -24.906 6.066 1 97.25 286 GLU A C 1
ATOM 2350 O O . GLU A 1 286 ? -10.094 -24.25 6.84 1 97.25 286 GLU A O 1
ATOM 2355 N N . LEU A 1 287 ? -9.039 -24.484 4.895 1 96.94 287 LEU A N 1
ATOM 2356 C CA . LEU A 1 287 ? -9.594 -23.234 4.367 1 96.94 287 LEU A CA 1
ATOM 2357 C C . LEU A 1 287 ? -11.117 -23.297 4.309 1 96.94 287 LEU A C 1
ATOM 2359 O O . LEU A 1 287 ? -11.797 -22.359 4.73 1 96.94 287 LEU A O 1
ATOM 2363 N N . LYS A 1 288 ? -11.625 -24.391 3.807 1 95.25 288 LYS A N 1
ATOM 2364 C CA . LYS A 1 288 ? -13.07 -24.594 3.732 1 95.25 288 LYS A CA 1
ATOM 2365 C C . LYS A 1 288 ? -13.719 -24.469 5.109 1 95.25 288 LYS A C 1
ATOM 2367 O O . LYS A 1 288 ? -14.727 -23.766 5.266 1 95.25 288 LYS A O 1
ATOM 2372 N N . ASN A 1 289 ? -13.133 -25.078 6.066 1 94.44 289 ASN A N 1
ATOM 2373 C CA . ASN A 1 289 ? -13.648 -25.031 7.434 1 94.44 289 ASN A CA 1
ATOM 2374 C C . ASN A 1 289 ? -13.625 -23.609 7.988 1 94.44 289 ASN A C 1
ATOM 2376 O O . ASN A 1 289 ? -14.547 -23.188 8.688 1 94.44 289 ASN A O 1
ATOM 2380 N N . LYS A 1 290 ? -12.57 -22.938 7.707 1 94.62 290 LYS A N 1
ATOM 2381 C CA . LYS A 1 290 ? -12.445 -21.547 8.164 1 94.62 290 LYS A CA 1
ATOM 2382 C C . LYS A 1 290 ? -13.539 -20.672 7.559 1 94.62 290 LYS A C 1
ATOM 2384 O O . LYS A 1 290 ? -14.102 -19.812 8.242 1 94.62 290 LYS A O 1
ATOM 2389 N N . ILE A 1 291 ? -13.781 -20.859 6.324 1 94.25 291 ILE A N 1
ATOM 2390 C CA . ILE A 1 291 ? -14.82 -20.109 5.633 1 94.25 291 ILE A CA 1
ATOM 2391 C C . ILE A 1 291 ? -16.188 -20.438 6.234 1 94.25 291 ILE A C 1
ATOM 2393 O O . ILE A 1 291 ? -17 -19.531 6.469 1 94.25 291 ILE A O 1
ATOM 2397 N N . GLU A 1 292 ? -16.406 -21.688 6.535 1 92.62 292 GLU A N 1
ATOM 2398 C CA . GLU A 1 292 ? -17.672 -22.125 7.121 1 92.62 292 GLU A CA 1
ATOM 2399 C C . GLU A 1 292 ? -17.906 -21.5 8.484 1 92.62 292 GLU A C 1
ATOM 2401 O O . GLU A 1 292 ? -19.031 -21.172 8.844 1 92.62 292 GLU A O 1
ATOM 2406 N N . SER A 1 293 ? -16.859 -21.25 9.117 1 90.56 293 SER A N 1
ATOM 2407 C CA . SER A 1 293 ? -16.953 -20.766 10.484 1 90.56 293 SER A CA 1
ATOM 2408 C C . SER A 1 293 ? -16.953 -19.234 10.531 1 90.56 293 SER A C 1
ATOM 2410 O O . SER A 1 293 ? -17 -18.641 11.609 1 90.56 293 SER A O 1
ATOM 2412 N N . LEU A 1 294 ? -16.797 -18.672 9.461 1 89.69 294 LEU A N 1
ATOM 2413 C CA . LEU A 1 294 ? -16.781 -17.219 9.422 1 89.69 294 LEU A CA 1
ATOM 2414 C C . LEU A 1 294 ? -18.109 -16.641 9.906 1 89.69 294 LEU A C 1
ATOM 2416 O O . LEU A 1 294 ? -18.141 -15.594 10.555 1 89.69 294 LEU A O 1
ATOM 2420 N N . MET B 1 1 ? -29.891 1.835 1.398 1 24.64 1 MET B N 1
ATOM 2421 C CA . MET B 1 1 ? -28.984 1.497 0.3 1 24.64 1 MET B CA 1
ATOM 2422 C C . MET B 1 1 ? -28.609 2.742 -0.491 1 24.64 1 MET B C 1
ATOM 2424 O O . MET B 1 1 ? -29.391 3.24 -1.297 1 24.64 1 MET B O 1
ATOM 2428 N N . SER B 1 2 ? -27.844 3.709 0.042 1 29.59 2 SER B N 1
ATOM 2429 C CA . SER B 1 2 ? -27.703 4.922 -0.758 1 29.59 2 SER B CA 1
ATOM 2430 C C . SER B 1 2 ? -27.078 4.621 -2.113 1 29.59 2 SER B C 1
ATOM 2432 O O . SER B 1 2 ? -25.984 4.051 -2.184 1 29.59 2 SER B O 1
ATOM 2434 N N . VAL B 1 3 ? -27.797 4.352 -3.113 1 33.84 3 VAL B N 1
ATOM 2435 C CA . VAL B 1 3 ? -27.422 4.25 -4.523 1 33.84 3 VAL B CA 1
ATOM 2436 C C . VAL B 1 3 ? -26.312 5.246 -4.844 1 33.84 3 VAL B C 1
ATOM 2438 O O . VAL B 1 3 ? -26.5 6.457 -4.691 1 33.84 3 VAL B O 1
ATOM 2441 N N . ILE B 1 4 ? -24.969 4.789 -4.574 1 45.81 4 ILE B N 1
ATOM 2442 C CA . ILE B 1 4 ? -23.969 5.664 -5.172 1 45.81 4 ILE B CA 1
ATOM 2443 C C . ILE B 1 4 ? -24.406 6.059 -6.582 1 45.81 4 ILE B C 1
ATOM 2445 O O . ILE B 1 4 ? -24.438 5.219 -7.484 1 45.81 4 ILE B O 1
ATOM 2449 N N . SER B 1 5 ? -25.359 6.793 -6.773 1 47.22 5 SER B N 1
ATOM 2450 C CA . SER B 1 5 ? -25.734 7.332 -8.078 1 47.22 5 SER B CA 1
ATOM 2451 C C . SER B 1 5 ? -24.516 7.719 -8.891 1 47.22 5 SER B C 1
ATOM 2453 O O . SER B 1 5 ? -23.438 7.941 -8.336 1 47.22 5 SER B O 1
ATOM 2455 N N . GLY B 1 6 ? -24.484 7.555 -10.258 1 58.62 6 GLY B N 1
ATOM 2456 C CA . GLY B 1 6 ? -23.656 7.98 -11.383 1 58.62 6 GLY B CA 1
ATOM 2457 C C . GLY B 1 6 ? -22.922 9.281 -11.117 1 58.62 6 GLY B C 1
ATOM 2458 O O . GLY B 1 6 ? -22.484 9.945 -12.055 1 58.62 6 GLY B O 1
ATOM 2459 N N . GLY B 1 7 ? -22.672 9.633 -9.758 1 79.88 7 GLY B N 1
ATOM 2460 C CA . GLY B 1 7 ? -22.219 10.992 -9.531 1 79.88 7 GLY B CA 1
ATOM 2461 C C . GLY B 1 7 ? -20.719 11.094 -9.281 1 79.88 7 GLY B C 1
ATOM 2462 O O . GLY B 1 7 ? -20 10.102 -9.414 1 79.88 7 GLY B O 1
ATOM 2463 N N . LYS B 1 8 ? -20.156 12.281 -9.18 1 90.56 8 LYS B N 1
ATOM 2464 C CA . LYS B 1 8 ? -18.781 12.664 -8.898 1 90.56 8 LYS B CA 1
ATOM 2465 C C . LYS B 1 8 ? -18.375 12.25 -7.484 1 90.56 8 LYS B C 1
ATOM 2467 O O . LYS B 1 8 ? -19.172 12.352 -6.547 1 90.56 8 LYS B O 1
ATOM 2472 N N . THR B 1 9 ? -17.172 11.625 -7.383 1 93.56 9 THR B N 1
ATOM 2473 C CA . THR B 1 9 ? -16.703 11.211 -6.066 1 93.56 9 THR B CA 1
ATOM 2474 C C . THR B 1 9 ? -15.336 11.836 -5.762 1 93.56 9 THR B C 1
ATOM 2476 O O . THR B 1 9 ? -14.469 11.898 -6.637 1 93.56 9 THR B O 1
ATOM 2479 N N . ILE B 1 10 ? -15.188 12.258 -4.547 1 95.62 10 ILE B N 1
ATOM 2480 C CA . ILE B 1 10 ? -13.891 12.719 -4.059 1 95.62 10 ILE B CA 1
ATOM 2481 C C . ILE B 1 10 ? -13.43 11.828 -2.906 1 95.62 10 ILE B C 1
ATOM 2483 O O . ILE B 1 10 ? -14.117 11.711 -1.892 1 95.62 10 ILE B O 1
ATOM 2487 N N . PHE B 1 11 ? -12.305 11.258 -3.061 1 94.94 11 PHE B N 1
ATOM 2488 C CA . PHE B 1 11 ? -11.703 10.5 -1.972 1 94.94 11 PHE B CA 1
ATOM 2489 C C . PHE B 1 11 ? -10.758 11.375 -1.157 1 94.94 11 PHE B C 1
ATOM 2491 O O . PHE B 1 11 ? -9.992 12.156 -1.719 1 94.94 11 PHE B O 1
ATOM 2498 N N . CYS B 1 12 ? -10.836 11.25 0.128 1 95.19 12 CYS B N 1
ATOM 2499 C CA . CYS B 1 12 ? -9.938 11.992 1.001 1 95.19 12 CYS B CA 1
ATOM 2500 C C . CYS B 1 12 ? -9.461 11.117 2.156 1 95.19 12 CYS B C 1
ATOM 2502 O O . CYS B 1 12 ? -9.969 10.016 2.359 1 95.19 12 CYS B O 1
ATOM 2504 N N . GLU B 1 13 ? -8.453 11.586 2.855 1 91.19 13 GLU B N 1
ATOM 2505 C CA . GLU B 1 13 ? -7.926 10.875 4.02 1 91.19 13 GLU B CA 1
ATOM 2506 C C . GLU B 1 13 ? -8.836 11.055 5.234 1 91.19 13 GLU B C 1
ATOM 2508 O O . GLU B 1 13 ? -9.617 12.008 5.289 1 91.19 13 GLU B O 1
ATOM 2513 N N . GLY B 1 14 ? -8.742 10.086 6.129 1 88.5 14 GLY B N 1
ATOM 2514 C CA . GLY B 1 14 ? -9.391 10.25 7.422 1 88.5 14 GLY B CA 1
ATOM 2515 C C . GLY B 1 14 ? -10.758 9.594 7.488 1 88.5 14 GLY B C 1
ATOM 2516 O O . GLY B 1 14 ? -11.031 8.633 6.762 1 88.5 14 GLY B O 1
ATOM 2517 N N . LYS B 1 15 ? -11.492 10.07 8.492 1 88.25 15 LYS B N 1
ATOM 2518 C CA . LYS B 1 15 ? -12.859 9.609 8.719 1 88.25 15 LYS B CA 1
ATOM 2519 C C . LYS B 1 15 ? -13.859 10.742 8.492 1 88.25 15 LYS B C 1
ATOM 2521 O O . LYS B 1 15 ? -13.477 11.852 8.102 1 88.25 15 LYS B O 1
ATOM 2526 N N . GLU B 1 16 ? -15.102 10.453 8.672 1 87.88 16 GLU B N 1
ATOM 2527 C CA . GLU B 1 16 ? -16.141 11.445 8.422 1 87.88 16 GLU B CA 1
ATOM 2528 C C . GLU B 1 16 ? -16.031 12.625 9.375 1 87.88 16 GLU B C 1
ATOM 2530 O O . GLU B 1 16 ? -16.516 13.719 9.086 1 87.88 16 GLU B O 1
ATOM 2535 N N . SER B 1 17 ? -15.32 12.406 10.414 1 89.25 17 SER B N 1
ATOM 2536 C CA . SER B 1 17 ? -15.164 13.477 11.391 1 89.25 17 SER B CA 1
ATOM 2537 C C . SER B 1 17 ? -13.867 14.242 11.172 1 89.25 17 SER B C 1
ATOM 2539 O O . SER B 1 17 ? -13.617 15.258 11.836 1 89.25 17 SER B O 1
ATOM 2541 N N . SER B 1 18 ? -13.148 13.781 10.211 1 91.69 18 SER B N 1
ATOM 2542 C CA . SER B 1 18 ? -11.836 14.383 10.016 1 91.69 18 SER B CA 1
ATOM 2543 C C . SER B 1 18 ? -11.953 15.789 9.422 1 91.69 18 SER B C 1
ATOM 2545 O O . SER B 1 18 ? -12.969 16.125 8.805 1 91.69 18 SER B O 1
ATOM 2547 N N . LEU B 1 19 ? -10.969 16.594 9.664 1 94.31 19 LEU B N 1
ATOM 2548 C CA . LEU B 1 19 ? -10.93 17.953 9.117 1 94.31 19 LEU B CA 1
ATOM 2549 C C . LEU B 1 19 ? -10.969 17.922 7.594 1 94.31 19 LEU B C 1
ATOM 2551 O O . LEU B 1 19 ? -11.602 18.766 6.965 1 94.31 19 LEU B O 1
ATOM 2555 N N . ASP B 1 20 ? -10.352 16.938 6.992 1 94.81 20 ASP B N 1
ATOM 2556 C CA . ASP B 1 20 ? -10.305 16.812 5.539 1 94.81 20 ASP B CA 1
ATOM 2557 C C . ASP B 1 20 ? -11.703 16.641 4.953 1 94.81 20 ASP B C 1
ATOM 2559 O O . ASP B 1 20 ? -12.062 17.312 3.98 1 94.81 20 ASP B O 1
ATOM 2563 N N . TYR B 1 21 ? -12.414 15.781 5.535 1 95.25 21 TYR B N 1
ATOM 2564 C CA . TYR B 1 21 ? -13.781 15.523 5.086 1 95.25 21 TYR B CA 1
ATOM 2565 C C . TYR B 1 21 ? -14.641 16.766 5.211 1 95.25 21 TYR B C 1
ATOM 2567 O O . TYR B 1 21 ? -15.328 17.156 4.262 1 95.25 21 TYR B O 1
ATOM 2575 N N . ARG B 1 22 ? -14.578 17.422 6.316 1 95.25 22 ARG B N 1
ATOM 2576 C CA . ARG B 1 22 ? -15.398 18.594 6.578 1 95.25 22 ARG B CA 1
ATOM 2577 C C . ARG B 1 22 ? -14.984 19.75 5.68 1 95.25 22 ARG B C 1
ATOM 2579 O O . ARG B 1 22 ? -15.836 20.516 5.199 1 95.25 22 ARG B O 1
ATOM 2586 N N . PHE B 1 23 ? -13.734 19.859 5.535 1 96.62 23 PHE B N 1
ATOM 2587 C CA . PHE B 1 23 ? -13.219 20.922 4.676 1 96.62 23 PHE B CA 1
ATOM 2588 C C . PHE B 1 23 ? -13.719 20.75 3.244 1 96.62 23 PHE B C 1
ATOM 2590 O O . PHE B 1 23 ? -14.156 21.719 2.613 1 96.62 23 PHE B O 1
ATOM 2597 N N . LEU B 1 24 ? -13.656 19.594 2.734 1 96.31 24 LEU B N 1
ATOM 2598 C CA . LEU B 1 24 ? -14.102 19.328 1.371 1 96.31 24 LEU B CA 1
ATOM 2599 C C . LEU B 1 24 ? -15.602 19.578 1.23 1 96.31 24 LEU B C 1
ATOM 2601 O O . LEU B 1 24 ? -16.062 20.078 0.199 1 96.31 24 LEU B O 1
ATOM 2605 N N . ASN B 1 25 ? -16.328 19.219 2.279 1 94.88 25 ASN B N 1
ATOM 2606 C CA . ASN B 1 25 ? -17.75 19.516 2.254 1 94.88 25 ASN B CA 1
ATOM 2607 C C . ASN B 1 25 ? -18 21.016 2.143 1 94.88 25 ASN B C 1
ATOM 2609 O O . ASN B 1 25 ? -18.906 21.453 1.41 1 94.88 25 ASN B O 1
ATOM 2613 N N . ARG B 1 26 ? -17.219 21.734 2.863 1 95.12 26 ARG B N 1
ATOM 2614 C CA . ARG B 1 26 ? -17.312 23.188 2.791 1 95.12 26 ARG B CA 1
ATOM 2615 C C . ARG B 1 26 ? -16.922 23.703 1.404 1 95.12 26 ARG B C 1
ATOM 2617 O O . ARG B 1 26 ? -17.562 24.594 0.865 1 95.12 26 ARG B O 1
ATOM 2624 N N . LEU B 1 27 ? -15.93 23.156 0.849 1 95.38 27 LEU B N 1
ATOM 2625 C CA . LEU B 1 27 ? -15.398 23.578 -0.443 1 95.38 27 LEU B CA 1
ATOM 2626 C C . LEU B 1 27 ? -16.422 23.375 -1.549 1 95.38 27 LEU B C 1
ATOM 2628 O O . LEU B 1 27 ? -16.531 24.188 -2.465 1 95.38 27 LEU B O 1
ATOM 2632 N N . VAL B 1 28 ? -17.25 22.328 -1.439 1 93.69 28 VAL B N 1
ATOM 2633 C CA . VAL B 1 28 ? -18.125 21.969 -2.557 1 93.69 28 VAL B CA 1
ATOM 2634 C C . VAL B 1 28 ? -19.547 22.453 -2.277 1 93.69 28 VAL B C 1
ATOM 2636 O O . VAL B 1 28 ? -20.469 22.109 -3.012 1 93.69 28 VAL B O 1
ATOM 2639 N N . GLU B 1 29 ? -19.75 23.109 -1.246 1 90.5 29 GLU B N 1
ATOM 2640 C CA . GLU B 1 29 ? -21.078 23.578 -0.848 1 90.5 29 GLU B CA 1
ATOM 2641 C C . GLU B 1 29 ? -21.75 24.359 -1.966 1 90.5 29 GLU B C 1
ATOM 2643 O O . GLU B 1 29 ? -22.938 24.219 -2.205 1 90.5 29 GLU B O 1
ATOM 2648 N N . ASP B 1 30 ? -21.047 25.156 -2.697 1 83.69 30 ASP B N 1
ATOM 2649 C CA . ASP B 1 30 ? -21.656 26.047 -3.678 1 83.69 30 ASP B CA 1
ATOM 2650 C C . ASP B 1 30 ? -21.203 25.703 -5.094 1 83.69 30 ASP B C 1
ATOM 2652 O O . ASP B 1 30 ? -21.109 26.578 -5.953 1 83.69 30 ASP B O 1
ATOM 2656 N N . ILE B 1 31 ? -20.938 24.422 -5.227 1 87.25 31 ILE B N 1
ATOM 2657 C CA . ILE B 1 31 ? -20.5 24.062 -6.57 1 87.25 31 ILE B CA 1
ATOM 2658 C C . ILE B 1 31 ? -21.688 24.016 -7.516 1 87.25 31 ILE B C 1
ATOM 2660 O O . ILE B 1 31 ? -22.828 23.812 -7.086 1 87.25 31 ILE B O 1
ATOM 2664 N N . SER B 1 32 ? -21.359 24.297 -8.711 1 83 32 SER B N 1
ATOM 2665 C CA . SER B 1 32 ? -22.406 24.188 -9.742 1 83 32 SER B CA 1
ATOM 2666 C C . SER B 1 32 ? -22.625 22.734 -10.141 1 83 32 SER B C 1
ATOM 2668 O O . SER B 1 32 ? -21.688 21.938 -10.203 1 83 32 SER B O 1
ATOM 2670 N N . GLY B 1 33 ? -23.906 22.344 -10.344 1 80.25 33 GLY B N 1
ATOM 2671 C CA . GLY B 1 33 ? -24.234 21 -10.781 1 80.25 33 GLY B CA 1
ATOM 2672 C C . GLY B 1 33 ? -24.406 20.016 -9.633 1 80.25 33 GLY B C 1
ATOM 2673 O O . GLY B 1 33 ? -24.781 20.422 -8.531 1 80.25 33 GLY B O 1
ATOM 2674 N N . ASP B 1 34 ? -24.188 18.75 -9.883 1 84.75 34 ASP B N 1
ATOM 2675 C CA . ASP B 1 34 ? -24.391 17.703 -8.883 1 84.75 34 ASP B CA 1
ATOM 2676 C C . ASP B 1 34 ? -23.281 17.719 -7.84 1 84.75 34 ASP B C 1
ATOM 2678 O O . ASP B 1 34 ? -22.094 17.766 -8.188 1 84.75 34 ASP B O 1
ATOM 2682 N N . ARG B 1 35 ? -23.656 17.797 -6.68 1 88.75 35 ARG B N 1
ATOM 2683 C CA . ARG B 1 35 ? -22.688 17.734 -5.578 1 88.75 35 ARG B CA 1
ATOM 2684 C C . ARG B 1 35 ? -21.984 16.391 -5.551 1 88.75 35 ARG B C 1
ATOM 2686 O O . ARG B 1 35 ? -22.625 15.344 -5.68 1 88.75 35 ARG B O 1
ATOM 2693 N N . PRO B 1 36 ? -20.719 16.453 -5.426 1 94.19 36 PRO B N 1
ATOM 2694 C CA . PRO B 1 36 ? -19.969 15.188 -5.363 1 94.19 36 PRO B CA 1
ATOM 2695 C C . PRO B 1 36 ? -20.156 14.469 -4.027 1 94.19 36 PRO B C 1
ATOM 2697 O O . PRO B 1 36 ? -20.516 15.094 -3.027 1 94.19 36 PRO B O 1
ATOM 2700 N N . THR B 1 37 ? -19.969 13.195 -4.094 1 92.38 37 THR B N 1
ATOM 2701 C CA . THR B 1 37 ? -19.875 12.422 -2.865 1 92.38 37 THR B CA 1
ATOM 2702 C C . THR B 1 37 ? -18.453 12.414 -2.322 1 92.38 37 THR B C 1
ATOM 2704 O O . THR B 1 37 ? -17.516 12.086 -3.045 1 92.38 37 THR B O 1
ATOM 2707 N N . ILE B 1 38 ? -18.281 12.82 -1.111 1 94.69 38 ILE B N 1
ATOM 2708 C CA . ILE B 1 38 ? -16.969 12.789 -0.466 1 94.69 38 ILE B CA 1
ATOM 2709 C C . ILE B 1 38 ? -16.828 11.508 0.356 1 94.69 38 ILE B C 1
ATOM 2711 O O . ILE B 1 38 ? -17.672 11.227 1.223 1 94.69 38 ILE B O 1
ATOM 2715 N N . VAL B 1 39 ? -15.773 10.781 0.13 1 92.69 39 VAL B N 1
ATOM 2716 C CA . VAL B 1 39 ? -15.602 9.484 0.77 1 92.69 39 VAL B CA 1
ATOM 2717 C C . VAL B 1 39 ? -14.258 9.43 1.484 1 92.69 39 VAL B C 1
ATOM 2719 O O . VAL B 1 39 ? -13.203 9.43 0.839 1 92.69 39 VAL B O 1
ATOM 2722 N N . PRO B 1 40 ? -14.25 9.406 2.797 1 92.31 40 PRO B N 1
ATOM 2723 C CA . PRO B 1 40 ? -12.992 9.203 3.523 1 92.31 40 PRO B CA 1
ATOM 2724 C C . PRO B 1 40 ? -12.438 7.789 3.369 1 92.31 40 PRO B C 1
ATOM 2726 O O . PRO B 1 40 ? -13.195 6.816 3.461 1 92.31 40 PRO B O 1
ATOM 2729 N N . THR B 1 41 ? -11.125 7.656 3.18 1 89.56 41 THR B N 1
ATOM 2730 C CA . THR B 1 41 ? -10.531 6.359 2.881 1 89.56 41 THR B CA 1
ATOM 2731 C C . THR B 1 41 ? -9.719 5.848 4.07 1 89.56 41 THR B C 1
ATOM 2733 O O . THR B 1 41 ? -9.219 4.719 4.047 1 89.56 41 THR B O 1
ATOM 2736 N N . GLY B 1 42 ? -9.562 6.664 5.113 1 81.75 42 GLY B N 1
ATOM 2737 C CA . GLY B 1 42 ? -8.742 6.281 6.254 1 81.75 42 GLY B CA 1
ATOM 2738 C C . GLY B 1 42 ? -7.289 6.691 6.109 1 81.75 42 GLY B C 1
ATOM 2739 O O . GLY B 1 42 ? -6.805 7.547 6.852 1 81.75 42 GLY B O 1
ATOM 2740 N N . GLY B 1 43 ? -6.582 6.035 5.246 1 75.56 43 GLY B N 1
ATOM 2741 C CA . GLY B 1 43 ? -5.164 6.324 5.094 1 75.56 43 GLY B CA 1
ATOM 2742 C C . GLY B 1 43 ? -4.828 6.961 3.76 1 75.56 43 GLY B C 1
ATOM 2743 O O . GLY B 1 43 ? -5.699 7.121 2.902 1 75.56 43 GLY B O 1
ATOM 2744 N N . LYS B 1 44 ? -3.637 7.379 3.775 1 66.44 44 LYS B N 1
ATOM 2745 C CA . LYS B 1 44 ? -3.24 8.172 2.613 1 66.44 44 LYS B CA 1
ATOM 2746 C C . LYS B 1 44 ? -2.801 7.277 1.46 1 66.44 44 LYS B C 1
ATOM 2748 O O . LYS B 1 44 ? -2.5 7.766 0.369 1 66.44 44 LYS B O 1
ATOM 2753 N N . PHE B 1 45 ? -2.719 6.012 1.799 1 66.31 45 PHE B N 1
ATOM 2754 C CA . PHE B 1 45 ? -2.225 5.141 0.741 1 66.31 45 PHE B CA 1
ATOM 2755 C C . PHE B 1 45 ? -3.33 4.219 0.238 1 66.31 45 PHE B C 1
ATOM 2757 O O . PHE B 1 45 ? -4.293 3.945 0.958 1 66.31 45 PHE B O 1
ATOM 2764 N N . GLY B 1 46 ? -3.297 4.023 -1.012 1 77.62 46 GLY B N 1
ATOM 2765 C CA . GLY B 1 46 ? -4.145 2.979 -1.564 1 77.62 46 GLY B CA 1
ATOM 2766 C C . GLY B 1 46 ? -5.445 3.506 -2.141 1 77.62 46 GLY B C 1
ATOM 2767 O O . GLY B 1 46 ? -6.477 2.838 -2.064 1 77.62 46 GLY B O 1
ATOM 2768 N N . PHE B 1 47 ? -5.414 4.793 -2.578 1 84.25 47 PHE B N 1
ATOM 2769 C CA . PHE B 1 47 ? -6.633 5.379 -3.123 1 84.25 47 PHE B CA 1
ATOM 2770 C C . PHE B 1 47 ? -7.148 4.562 -4.301 1 84.25 47 PHE B C 1
ATOM 2772 O O . PHE B 1 47 ? -8.359 4.375 -4.453 1 84.25 47 PHE B O 1
ATOM 2779 N N . SER B 1 48 ? -6.223 4.102 -5.074 1 84.44 48 SER B N 1
ATOM 2780 C CA . SER B 1 48 ? -6.625 3.352 -6.262 1 84.44 48 SER B CA 1
ATOM 2781 C C . SER B 1 48 ? -7.305 2.039 -5.883 1 84.44 48 SER B C 1
ATOM 2783 O O . SER B 1 48 ? -8.328 1.674 -6.465 1 84.44 48 SER B O 1
ATOM 2785 N N . ILE B 1 49 ? -6.781 1.424 -4.918 1 86.44 49 ILE B N 1
ATOM 2786 C CA . ILE B 1 49 ? -7.352 0.168 -4.441 1 86.44 49 ILE B CA 1
ATOM 2787 C C . ILE B 1 49 ? -8.703 0.43 -3.785 1 86.44 49 ILE B C 1
ATOM 2789 O O . ILE B 1 49 ? -9.664 -0.315 -4.004 1 86.44 49 ILE B O 1
ATOM 2793 N N . PHE B 1 50 ? -8.766 1.477 -3.029 1 89 50 PHE B N 1
ATOM 2794 C CA . PHE B 1 50 ? -10.016 1.852 -2.381 1 89 50 PHE B CA 1
ATOM 2795 C C . PHE B 1 50 ? -11.094 2.143 -3.416 1 89 50 PHE B C 1
ATOM 2797 O O . PHE B 1 50 ? -12.227 1.664 -3.293 1 89 50 PHE B O 1
ATOM 2804 N N . ALA B 1 51 ? -10.719 2.881 -4.43 1 89 51 ALA B N 1
ATOM 2805 C CA . ALA B 1 51 ? -11.664 3.248 -5.484 1 89 51 ALA B CA 1
ATOM 2806 C C . ALA B 1 51 ? -12.18 2.01 -6.211 1 89 51 ALA B C 1
ATOM 2808 O O . ALA B 1 51 ? -13.367 1.92 -6.527 1 89 51 ALA B O 1
ATOM 2809 N N . GLN B 1 52 ? -11.266 1.118 -6.469 1 87 52 GLN B N 1
ATOM 2810 C CA . GLN B 1 52 ? -11.656 -0.116 -7.141 1 87 52 GLN B CA 1
ATOM 2811 C C . GLN B 1 52 ? -12.727 -0.857 -6.348 1 87 52 GLN B C 1
ATOM 2813 O O . GLN B 1 52 ? -13.727 -1.299 -6.914 1 87 52 GLN B O 1
ATOM 2818 N N . ALA B 1 53 ? -12.484 -0.986 -5.074 1 88.38 53 ALA B N 1
ATOM 2819 C CA . ALA B 1 53 ? -13.445 -1.675 -4.215 1 88.38 53 ALA B CA 1
ATOM 2820 C C . ALA B 1 53 ? -14.758 -0.899 -4.129 1 88.38 53 ALA B C 1
ATOM 2822 O O . ALA B 1 53 ? -15.836 -1.482 -4.234 1 88.38 53 ALA B O 1
ATOM 2823 N N . TYR B 1 54 ? -14.633 0.381 -3.945 1 87.62 54 TYR B N 1
ATOM 2824 C CA . TYR B 1 54 ? -15.773 1.267 -3.764 1 87.62 54 TYR B CA 1
ATOM 2825 C C . TYR B 1 54 ? -16.688 1.23 -4.98 1 87.62 54 TYR B C 1
ATOM 2827 O O . TYR B 1 54 ? -17.906 1.111 -4.844 1 87.62 54 TYR B O 1
ATOM 2835 N N . PHE B 1 55 ? -16.125 1.201 -6.184 1 88.25 55 PHE B N 1
ATOM 2836 C CA . PHE B 1 55 ? -16.922 1.288 -7.402 1 88.25 55 PHE B CA 1
ATOM 2837 C C . PHE B 1 55 ? -17.281 -0.101 -7.918 1 88.25 55 PHE B C 1
ATOM 2839 O O . PHE B 1 55 ? -18.203 -0.256 -8.711 1 88.25 55 PHE B O 1
ATOM 2846 N N . GLY B 1 56 ? -16.375 -1.068 -7.676 1 79.31 56 GLY B N 1
ATOM 2847 C CA . GLY B 1 56 ? -16.672 -2.428 -8.102 1 79.31 56 GLY B CA 1
ATOM 2848 C C . GLY B 1 56 ? -18.016 -2.926 -7.625 1 79.31 56 GLY B C 1
ATOM 2849 O O . GLY B 1 56 ? -18.703 -3.66 -8.344 1 79.31 56 GLY B O 1
ATOM 2850 N N . GLN B 1 57 ? -18.453 -2.496 -6.516 1 70.94 57 GLN B N 1
ATOM 2851 C CA . GLN B 1 57 ? -19.719 -2.918 -5.934 1 70.94 57 GLN B CA 1
ATOM 2852 C C . GLN B 1 57 ? -20.891 -2.328 -6.699 1 70.94 57 GLN B C 1
ATOM 2854 O O . GLN B 1 57 ? -21.969 -2.936 -6.766 1 70.94 57 GLN B O 1
ATOM 2859 N N . ASN B 1 58 ? -20.594 -1.277 -7.258 1 65.5 58 ASN B N 1
ATOM 2860 C CA . ASN B 1 58 ? -21.703 -0.559 -7.887 1 65.5 58 ASN B CA 1
ATOM 2861 C C . ASN B 1 58 ? -21.703 -0.755 -9.398 1 65.5 58 ASN B C 1
ATOM 2863 O O . ASN B 1 58 ? -22.484 -0.117 -10.109 1 65.5 58 ASN B O 1
ATOM 2867 N N . GLN B 1 59 ? -20.859 -1.736 -9.867 1 67 59 GLN B N 1
ATOM 2868 C CA . GLN B 1 59 ? -20.75 -2.033 -11.297 1 67 59 GLN B CA 1
ATOM 2869 C C . GLN B 1 59 ? -20.688 -0.752 -12.117 1 67 59 GLN B C 1
ATOM 2871 O O . GLN B 1 59 ? -21.359 -0.626 -13.141 1 67 59 GLN B O 1
ATOM 2876 N N . THR B 1 60 ? -20.156 0.292 -11.508 1 69.75 60 THR B N 1
ATOM 2877 C CA . THR B 1 60 ? -19.984 1.553 -12.219 1 69.75 60 THR B CA 1
ATOM 2878 C C . THR B 1 60 ? -18.891 1.434 -13.273 1 69.75 60 THR B C 1
ATOM 2880 O O . THR B 1 60 ? -17.766 1.013 -12.969 1 69.75 60 THR B O 1
ATOM 2883 N N . THR B 1 61 ? -19.391 1.681 -14.531 1 76.5 61 THR B N 1
ATOM 2884 C CA . THR B 1 61 ? -18.422 1.712 -15.633 1 76.5 61 THR B CA 1
ATOM 2885 C C . THR B 1 61 ? -17.797 3.098 -15.766 1 76.5 61 THR B C 1
ATOM 2887 O O . THR B 1 61 ? -18.5 4.109 -15.695 1 76.5 61 THR B O 1
ATOM 2890 N N . ASN B 1 62 ? -16.578 3.369 -15.625 1 81.38 62 ASN B N 1
ATOM 2891 C CA . ASN B 1 62 ? -15.805 4.602 -15.789 1 81.38 62 ASN B CA 1
ATOM 2892 C C . ASN B 1 62 ? -16.078 5.586 -14.656 1 81.38 62 ASN B C 1
ATOM 2894 O O . ASN B 1 62 ? -16.641 6.66 -14.875 1 81.38 62 ASN B O 1
ATOM 2898 N N . PRO B 1 63 ? -15.852 5.266 -13.477 1 87.12 63 PRO B N 1
ATOM 2899 C CA . PRO B 1 63 ? -16.109 6.133 -12.328 1 87.12 63 PRO B CA 1
ATOM 2900 C C . PRO B 1 63 ? -15.406 7.484 -12.438 1 87.12 63 PRO B C 1
ATOM 2902 O O . PRO B 1 63 ? -14.273 7.555 -12.922 1 87.12 63 PRO B O 1
ATOM 2905 N N . ARG B 1 64 ? -16.172 8.617 -12.258 1 91.12 64 ARG B N 1
ATOM 2906 C CA . ARG B 1 64 ? -15.633 9.977 -12.195 1 91.12 64 ARG B CA 1
ATOM 2907 C C . ARG B 1 64 ? -15.211 10.336 -10.773 1 91.12 64 ARG B C 1
ATOM 2909 O O . ARG B 1 64 ? -16.062 10.648 -9.938 1 91.12 64 ARG B O 1
ATOM 2916 N N . TYR B 1 65 ? -13.836 10.234 -10.516 1 93.44 65 TYR B N 1
ATOM 2917 C CA . TYR B 1 65 ? -13.414 10.547 -9.156 1 93.44 65 TYR B CA 1
ATOM 2918 C C . TYR B 1 65 ? -12.031 11.18 -9.141 1 93.44 65 TYR B C 1
ATOM 2920 O O . TYR B 1 65 ? -11.289 11.086 -10.125 1 93.44 65 TYR B O 1
ATOM 2928 N N . ILE B 1 66 ? -11.75 11.844 -8.109 1 95.31 66 ILE B N 1
ATOM 2929 C CA . ILE B 1 66 ? -10.398 12.305 -7.809 1 95.31 66 ILE B CA 1
ATOM 2930 C C . ILE B 1 66 ? -10.062 12 -6.348 1 95.31 66 ILE B C 1
ATOM 2932 O O . ILE B 1 66 ? -10.961 11.75 -5.539 1 95.31 66 ILE B O 1
ATOM 2936 N N . ALA B 1 67 ? -8.805 11.922 -6.074 1 95.5 67 ALA B N 1
ATOM 2937 C CA . ALA B 1 67 ? -8.305 11.844 -4.703 1 95.5 67 ALA B CA 1
ATOM 2938 C C . ALA B 1 67 ? -7.625 13.148 -4.293 1 95.5 67 ALA B C 1
ATOM 2940 O O . ALA B 1 67 ? -6.914 13.766 -5.09 1 95.5 67 ALA B O 1
ATOM 2941 N N . PHE B 1 68 ? -7.918 13.586 -3.092 1 96.25 68 PHE B N 1
ATOM 2942 C CA . PHE B 1 68 ? -7.344 14.812 -2.553 1 96.25 68 PHE B CA 1
ATOM 2943 C C . PHE B 1 68 ? -6.801 14.578 -1.147 1 96.25 68 PHE B C 1
ATOM 2945 O O . PHE B 1 68 ? -7.465 13.969 -0.311 1 96.25 68 PHE B O 1
ATOM 2952 N N . ARG B 1 69 ? -5.57 14.992 -0.925 1 95.75 69 ARG B N 1
ATOM 2953 C CA . ARG B 1 69 ? -4.984 14.797 0.396 1 95.75 69 ARG B CA 1
ATOM 2954 C C . ARG B 1 69 ? -3.982 15.906 0.716 1 95.75 69 ARG B C 1
ATOM 2956 O O . ARG B 1 69 ? -3.654 16.719 -0.148 1 95.75 69 ARG B O 1
ATOM 2963 N N . ASP B 1 70 ? -3.525 15.938 1.914 1 95.12 70 ASP B N 1
ATOM 2964 C CA . ASP B 1 70 ? -2.471 16.844 2.352 1 95.12 70 ASP B CA 1
ATOM 2965 C C . ASP B 1 70 ? -1.169 16.578 1.598 1 95.12 70 ASP B C 1
ATOM 2967 O O . ASP B 1 70 ? -0.842 15.43 1.302 1 95.12 70 ASP B O 1
ATOM 2971 N N . ARG B 1 71 ? -0.45 17.641 1.397 1 95 71 ARG B N 1
ATOM 2972 C CA . ARG B 1 71 ? 0.849 17.547 0.737 1 95 71 ARG B CA 1
ATOM 2973 C C . ARG B 1 71 ? 1.9 16.969 1.676 1 95 71 ARG B C 1
ATOM 2975 O O . ARG B 1 71 ? 2.77 16.203 1.247 1 95 71 ARG B O 1
ATOM 2982 N N . ASP B 1 72 ? 1.823 17.359 2.963 1 92.88 72 ASP B N 1
ATOM 2983 C CA . ASP B 1 72 ? 2.775 16.938 3.984 1 92.88 72 ASP B CA 1
ATOM 2984 C C . ASP B 1 72 ? 4.211 17.234 3.561 1 92.88 72 ASP B C 1
ATOM 2986 O O . ASP B 1 72 ? 4.543 18.391 3.262 1 92.88 72 ASP B O 1
ATOM 2990 N N . PHE B 1 73 ? 5.07 16.297 3.539 1 93.62 73 PHE B N 1
ATOM 2991 C CA . PHE B 1 73 ? 6.473 16.469 3.176 1 93.62 73 PHE B CA 1
ATOM 2992 C C . PHE B 1 73 ? 6.793 15.742 1.879 1 93.62 73 PHE B C 1
ATOM 2994 O O . PHE B 1 73 ? 7.949 15.414 1.614 1 93.62 73 PHE B O 1
ATOM 3001 N N . ASP B 1 74 ? 5.758 15.469 1.079 1 90 74 ASP B N 1
ATOM 3002 C CA . ASP B 1 74 ? 5.883 14.602 -0.093 1 90 74 ASP B CA 1
ATOM 3003 C C . ASP B 1 74 ? 6.406 15.383 -1.296 1 90 74 ASP B C 1
ATOM 3005 O O . ASP B 1 74 ? 7.051 14.82 -2.18 1 90 74 ASP B O 1
ATOM 3009 N N . GLN B 1 75 ? 6.051 16.688 -1.331 1 92.5 75 GLN B N 1
ATOM 3010 C CA . GLN B 1 75 ? 6.391 17.516 -2.488 1 92.5 75 GLN B CA 1
ATOM 3011 C C . GLN B 1 75 ? 6.609 18.969 -2.084 1 92.5 75 GLN B C 1
ATOM 3013 O O . GLN B 1 75 ? 5.859 19.516 -1.271 1 92.5 75 GLN B O 1
ATOM 3018 N N . GLN B 1 76 ? 7.562 19.516 -2.654 1 95.69 76 GLN B N 1
ATOM 3019 C CA . GLN B 1 76 ? 7.77 20.938 -2.428 1 95.69 76 GLN B CA 1
ATOM 3020 C C . GLN B 1 76 ? 6.695 21.766 -3.121 1 95.69 76 GLN B C 1
ATOM 3022 O O . GLN B 1 76 ? 6.219 21.406 -4.199 1 95.69 76 GLN B O 1
ATOM 3027 N N . PRO B 1 77 ? 6.293 22.875 -2.504 1 96.88 77 PRO B N 1
ATOM 3028 C CA . PRO B 1 77 ? 5.383 23.766 -3.215 1 96.88 77 PRO B CA 1
ATOM 3029 C C . PRO B 1 77 ? 6.043 24.453 -4.41 1 96.88 77 PRO B C 1
ATOM 3031 O O . PRO B 1 77 ? 7.266 24.625 -4.43 1 96.88 77 PRO B O 1
ATOM 3034 N N . THR B 1 78 ? 5.254 24.797 -5.371 1 96.19 78 THR B N 1
ATOM 3035 C CA . THR B 1 78 ? 5.73 25.562 -6.52 1 96.19 78 THR B CA 1
ATOM 3036 C C . THR B 1 78 ? 5.762 27.047 -6.195 1 96.19 78 THR B C 1
ATOM 3038 O O . THR B 1 78 ? 5.141 27.5 -5.227 1 96.19 78 THR B O 1
ATOM 3041 N N . PRO B 1 79 ? 6.48 27.766 -6.992 1 94 79 PRO B N 1
ATOM 3042 C CA . PRO B 1 79 ? 6.52 29.219 -6.75 1 94 79 PRO B CA 1
ATOM 3043 C C . PRO B 1 79 ? 5.145 29.875 -6.867 1 94 79 PRO B C 1
ATOM 3045 O O . PRO B 1 79 ? 4.82 30.766 -6.09 1 94 79 PRO B O 1
ATOM 3048 N N . GLN B 1 80 ? 4.387 29.297 -7.785 1 94.75 80 GLN B N 1
ATOM 3049 C CA . GLN B 1 80 ? 3.029 29.812 -7.918 1 94.75 80 GLN B CA 1
ATOM 3050 C C . GLN B 1 80 ? 2.037 28.953 -7.137 1 94.75 80 GLN B C 1
ATOM 3052 O O . GLN B 1 80 ? 2.145 27.734 -7.125 1 94.75 80 GLN B O 1
ATOM 3057 N N . THR B 1 81 ? 1.167 29.688 -6.453 1 96.94 81 THR B N 1
ATOM 3058 C CA . THR B 1 81 ? 0.127 28.984 -5.715 1 96.94 81 THR B CA 1
ATOM 3059 C C . THR B 1 81 ? -0.811 28.25 -6.672 1 96.94 81 THR B C 1
ATOM 3061 O O . THR B 1 81 ? -1.548 28.891 -7.43 1 96.94 81 THR B O 1
ATOM 3064 N N . GLN B 1 82 ? -0.725 27 -6.668 1 97.06 82 GLN B N 1
ATOM 3065 C CA . GLN B 1 82 ? -1.559 26.172 -7.539 1 97.06 82 GLN B CA 1
ATOM 3066 C C . GLN B 1 82 ? -1.807 24.797 -6.926 1 97.06 82 GLN B C 1
ATOM 3068 O O . GLN B 1 82 ? -1.128 24.406 -5.973 1 97.06 82 GLN B O 1
ATOM 3073 N N . LEU B 1 83 ? -2.807 24.188 -7.453 1 97.12 83 LEU B N 1
ATOM 3074 C CA . LEU B 1 83 ? -3.084 22.812 -7.051 1 97.12 83 LEU B CA 1
ATOM 3075 C C . LEU B 1 83 ? -1.955 21.891 -7.48 1 97.12 83 LEU B C 1
ATOM 3077 O O . LEU B 1 83 ? -1.519 21.922 -8.633 1 97.12 83 LEU B O 1
ATOM 3081 N N . LEU B 1 84 ? -1.458 21.078 -6.531 1 97.19 84 LEU B N 1
ATOM 3082 C CA . LEU B 1 84 ? -0.379 20.156 -6.836 1 97.19 84 LEU B CA 1
ATOM 3083 C C . LEU B 1 84 ? -0.932 18.766 -7.164 1 97.19 84 LEU B C 1
ATOM 3085 O O . LEU B 1 84 ? -2.051 18.438 -6.77 1 97.19 84 LEU B O 1
ATOM 3089 N N . SER B 1 85 ? -0.16 18 -7.91 1 94.62 85 SER B N 1
ATOM 3090 C CA . SER B 1 85 ? -0.585 16.656 -8.289 1 94.62 85 SER B CA 1
ATOM 3091 C C . SER B 1 85 ? 0.519 15.625 -8.031 1 94.62 85 SER B C 1
ATOM 3093 O O . SER B 1 85 ? 1.689 15.891 -8.32 1 94.62 85 SER B O 1
ATOM 3095 N N . LEU B 1 86 ? 0.159 14.602 -7.383 1 90.94 86 LEU B N 1
ATOM 3096 C CA . LEU B 1 86 ? 1.021 13.43 -7.281 1 90.94 86 LEU B CA 1
ATOM 3097 C C . LEU B 1 86 ? 0.761 12.453 -8.43 1 90.94 86 LEU B C 1
ATOM 3099 O O . LEU B 1 86 ? -0.385 12.078 -8.68 1 90.94 86 LEU B O 1
ATOM 3103 N N . ARG B 1 87 ? 1.837 12.055 -9.078 1 86.31 87 ARG B N 1
ATOM 3104 C CA . ARG B 1 87 ? 1.678 11.211 -10.25 1 86.31 87 ARG B CA 1
ATOM 3105 C C . ARG B 1 87 ? 2.371 9.867 -10.055 1 86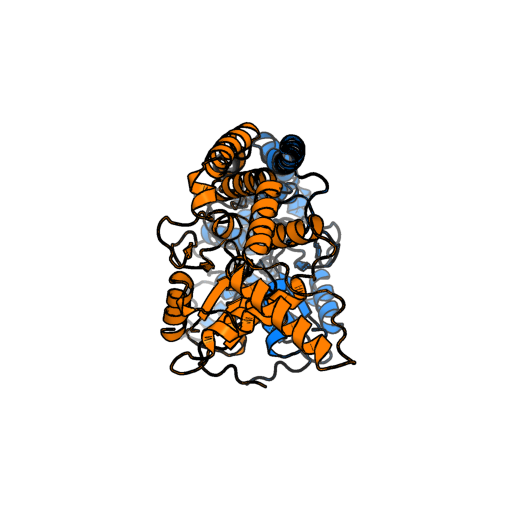.31 87 ARG B C 1
ATOM 3107 O O . ARG B 1 87 ? 3.43 9.789 -9.43 1 86.31 87 ARG B O 1
ATOM 3114 N N . HIS B 1 88 ? 1.755 8.844 -10.586 1 76.88 88 HIS B N 1
ATOM 3115 C CA . HIS B 1 88 ? 2.393 7.535 -10.641 1 76.88 88 HIS B CA 1
ATOM 3116 C C . HIS B 1 88 ? 3.488 7.5 -11.695 1 76.88 88 HIS B C 1
ATOM 3118 O O . HIS B 1 88 ? 3.67 8.469 -12.445 1 76.88 88 HIS B O 1
ATOM 3124 N N . LYS B 1 89 ? 4.191 6.352 -11.672 1 69.56 89 LYS B N 1
ATOM 3125 C CA . LYS B 1 89 ? 5.309 6.172 -12.594 1 69.56 89 LYS B CA 1
ATOM 3126 C C . LYS B 1 89 ? 4.859 6.332 -14.047 1 69.56 89 LYS B C 1
ATOM 3128 O O . LYS B 1 89 ? 5.617 6.82 -14.883 1 69.56 89 LYS B O 1
ATOM 3133 N N . ARG B 1 90 ? 3.598 6.008 -14.32 1 76.38 90 ARG B N 1
ATOM 3134 C CA . ARG B 1 90 ? 3.098 6.074 -15.688 1 76.38 90 ARG B CA 1
ATOM 3135 C C . ARG B 1 90 ? 2.527 7.457 -16 1 76.38 90 ARG B C 1
ATOM 3137 O O . ARG B 1 90 ? 1.911 7.66 -17.047 1 76.38 90 ARG B O 1
ATOM 3144 N N . GLY B 1 91 ? 2.562 8.391 -15.055 1 81.12 91 GLY B N 1
ATOM 3145 C CA . GLY B 1 91 ? 2.201 9.773 -15.305 1 81.12 91 GLY B CA 1
ATOM 3146 C C . GLY B 1 91 ? 0.786 10.109 -14.875 1 81.12 91 GLY B C 1
ATOM 3147 O O . GLY B 1 91 ? 0.404 11.281 -14.836 1 81.12 91 GLY B O 1
ATOM 3148 N N . LYS B 1 92 ? 0.051 9.195 -14.594 1 86.25 92 LYS B N 1
ATOM 3149 C CA . LYS B 1 92 ? -1.324 9.43 -14.164 1 86.25 92 LYS B CA 1
ATOM 3150 C C . LYS B 1 92 ? -1.368 10.023 -12.758 1 86.25 92 LYS B C 1
ATOM 3152 O O . LYS B 1 92 ? -0.616 9.594 -11.883 1 86.25 92 LYS B O 1
ATOM 3157 N N . VAL B 1 93 ? -2.326 11.008 -12.656 1 90.38 93 VAL B N 1
ATOM 3158 C CA . VAL B 1 93 ? -2.467 11.641 -11.352 1 90.38 93 VAL B CA 1
ATOM 3159 C C . VAL B 1 93 ? -3.088 10.664 -10.359 1 90.38 93 VAL B C 1
ATOM 3161 O O . VAL B 1 93 ? -4.188 10.156 -10.586 1 90.38 93 VAL B O 1
ATOM 3164 N N . SER B 1 94 ? -2.391 10.453 -9.297 1 90 94 SER B N 1
ATOM 3165 C CA . SER B 1 94 ? -2.896 9.57 -8.258 1 90 94 SER B CA 1
ATOM 3166 C C . SER B 1 94 ? -3.662 10.344 -7.191 1 90 94 SER B C 1
ATOM 3168 O O . SER B 1 94 ? -4.613 9.828 -6.602 1 90 94 SER B O 1
ATOM 3170 N N . ALA B 1 95 ? -3.252 11.539 -7.02 1 94.44 95 ALA B N 1
ATOM 3171 C CA . ALA B 1 95 ? -3.924 12.375 -6.027 1 94.44 95 ALA B CA 1
ATOM 3172 C C . ALA B 1 95 ? -3.584 13.852 -6.238 1 94.44 95 ALA B C 1
ATOM 3174 O O . ALA B 1 95 ? -2.498 14.18 -6.719 1 94.44 95 ALA B O 1
ATOM 3175 N N . TYR B 1 96 ? -4.516 14.633 -5.984 1 96.25 96 TYR B N 1
ATOM 3176 C CA . TYR B 1 96 ? -4.246 16.062 -5.863 1 96.25 96 TYR B CA 1
ATOM 3177 C C . TYR B 1 96 ? -3.865 16.422 -4.434 1 96.25 96 TYR B C 1
ATOM 3179 O O . TYR B 1 96 ? -4.367 15.836 -3.479 1 96.25 96 TYR B O 1
ATOM 3187 N N . LEU B 1 97 ? -2.961 17.406 -4.328 1 96.75 97 LEU B N 1
ATOM 3188 C CA . LEU B 1 97 ? -2.416 17.781 -3.029 1 96.75 97 LEU B CA 1
ATOM 3189 C C . LEU B 1 97 ? -2.705 19.25 -2.723 1 96.75 97 LEU B C 1
ATOM 3191 O O . LEU B 1 97 ? -2.771 20.062 -3.635 1 96.75 97 LEU B O 1
ATOM 3195 N N . THR B 1 98 ? -2.848 19.5 -1.458 1 96.75 98 THR B N 1
ATOM 3196 C CA . THR B 1 98 ? -2.889 20.891 -1.034 1 96.75 98 THR B CA 1
ATOM 3197 C C . THR B 1 98 ? -1.604 21.625 -1.428 1 96.75 98 THR B C 1
ATOM 3199 O O . THR B 1 98 ? -0.534 21.016 -1.482 1 96.75 98 THR B O 1
ATOM 3202 N N . TYR B 1 99 ? -1.71 22.891 -1.693 1 98.25 99 TYR B N 1
ATOM 3203 C CA . TYR B 1 99 ? -0.514 23.719 -1.874 1 98.25 99 TYR B CA 1
ATOM 3204 C C . TYR B 1 99 ? 0.197 23.938 -0.545 1 98.25 99 TYR B C 1
ATOM 3206 O O . TYR B 1 99 ? 1.417 23.781 -0.452 1 98.25 99 TYR B O 1
ATOM 3214 N N . ARG B 1 100 ? -0.596 24.406 0.417 1 98.12 100 ARG B N 1
ATOM 3215 C CA . ARG B 1 100 ? -0.038 24.469 1.765 1 98.12 100 ARG B CA 1
ATOM 3216 C C . ARG B 1 100 ? 0.157 23.062 2.33 1 98.12 100 ARG B C 1
ATOM 3218 O O . ARG B 1 100 ? -0.375 22.094 1.789 1 98.12 100 ARG B O 1
ATOM 3225 N N . SER B 1 101 ? 0.975 22.891 3.283 1 96.94 101 SER B N 1
ATOM 3226 C CA . SER B 1 101 ? 1.415 21.578 3.742 1 96.94 101 SER B CA 1
ATOM 3227 C C . SER B 1 101 ? 0.229 20.703 4.133 1 96.94 101 SER B C 1
ATOM 3229 O O . SER B 1 101 ? 0.255 19.484 3.934 1 96.94 101 SER B O 1
ATOM 3231 N N . CYS B 1 102 ? -0.768 21.25 4.746 1 96.62 102 CYS B N 1
ATOM 3232 C CA . CYS B 1 102 ? -1.992 20.531 5.094 1 96.62 102 CYS B CA 1
ATOM 3233 C C . CYS B 1 102 ? -3.162 21.5 5.238 1 96.62 102 CYS B C 1
ATOM 3235 O O . CYS B 1 102 ? -2.979 22.719 5.176 1 96.62 102 CYS B O 1
ATOM 3237 N N . LEU B 1 103 ? -4.309 21.062 5.387 1 96.56 103 LEU B N 1
ATOM 3238 C CA . LEU B 1 103 ? -5.523 21.859 5.387 1 96.56 103 LEU B CA 1
ATOM 3239 C C . LEU B 1 103 ? -5.559 22.797 6.59 1 96.56 103 LEU B C 1
ATOM 3241 O O . LEU B 1 103 ? -6.086 23.906 6.508 1 96.56 103 LEU B O 1
ATOM 3245 N N . GLU B 1 104 ? -4.996 22.391 7.711 1 96.94 104 GLU B N 1
ATOM 3246 C CA . GLU B 1 104 ? -4.922 23.234 8.906 1 96.94 104 GLU B CA 1
ATOM 3247 C C . GLU B 1 104 ? -4.25 24.578 8.602 1 96.94 104 GLU B C 1
ATOM 3249 O O . GLU B 1 104 ? -4.605 25.594 9.188 1 96.94 104 GLU B O 1
ATOM 3254 N N . ASN B 1 105 ? -3.338 24.547 7.633 1 97.88 105 ASN B N 1
ATOM 3255 C CA . ASN B 1 105 ? -2.561 25.734 7.32 1 97.88 105 ASN B CA 1
ATOM 3256 C C . ASN B 1 105 ? -3.438 26.828 6.719 1 97.88 105 ASN B C 1
ATOM 3258 O O . ASN B 1 105 ? -3.1 28.016 6.801 1 97.88 105 ASN B O 1
ATOM 3262 N N . TYR B 1 106 ? -4.527 26.5 6.121 1 97.81 106 TYR B N 1
ATOM 3263 C CA . TYR B 1 106 ? -5.426 27.5 5.543 1 97.81 106 TYR B CA 1
ATOM 3264 C C . TYR B 1 106 ? -6.242 28.188 6.629 1 97.81 106 TYR B C 1
ATOM 3266 O O . TYR B 1 106 ? -6.77 29.281 6.41 1 97.81 106 TYR B O 1
ATOM 3274 N N . LEU B 1 107 ? -6.348 27.531 7.727 1 97.56 107 LEU B N 1
ATOM 3275 C CA . LEU B 1 107 ? -7.145 28.078 8.82 1 97.56 107 LEU B CA 1
ATOM 3276 C C . LEU B 1 107 ? -6.266 28.859 9.789 1 97.56 107 LEU B C 1
ATOM 3278 O O . LEU B 1 107 ? -6.773 29.656 10.594 1 97.56 107 LEU B O 1
ATOM 3282 N N . LEU B 1 108 ? -4.965 28.578 9.727 1 97.19 108 LEU B N 1
ATOM 3283 C CA . LEU B 1 108 ? -4.039 29.328 10.578 1 97.19 108 LEU B CA 1
ATOM 3284 C C . LEU B 1 108 ? -3.9 30.766 10.102 1 97.19 108 LEU B C 1
ATOM 3286 O O . LEU B 1 108 ? -2.918 31.109 9.445 1 97.19 108 LEU B O 1
ATOM 3290 N N . ASN B 1 109 ? -4.816 31.578 10.438 1 95.75 109 ASN B N 1
ATOM 3291 C CA . ASN B 1 109 ? -4.996 32.969 10.094 1 95.75 109 ASN B CA 1
ATOM 3292 C C . ASN B 1 109 ? -5.352 33.812 11.312 1 95.75 109 ASN B C 1
ATOM 3294 O O . ASN B 1 109 ? -6.348 33.562 11.992 1 95.75 109 ASN B O 1
ATOM 3298 N N . ALA B 1 110 ? -4.559 34.844 11.562 1 97.12 110 ALA B N 1
ATOM 3299 C CA . ALA B 1 110 ? -4.711 35.625 12.789 1 97.12 110 ALA B CA 1
ATOM 3300 C C . ALA B 1 110 ? -6.086 36.281 12.844 1 97.12 110 ALA B C 1
ATOM 3302 O O . ALA B 1 110 ? -6.703 36.344 13.906 1 97.12 110 ALA B O 1
ATOM 3303 N N . ASP B 1 111 ? -6.578 36.781 11.703 1 97 111 ASP B N 1
ATOM 3304 C CA . ASP B 1 111 ? -7.887 37.438 11.656 1 97 111 ASP B CA 1
ATOM 3305 C C . ASP B 1 111 ? -8.992 36.438 12.023 1 97 111 ASP B C 1
ATOM 3307 O O . ASP B 1 111 ? -9.898 36.781 12.797 1 97 111 ASP B O 1
ATOM 3311 N N . LEU B 1 112 ? -8.883 35.25 11.5 1 97.38 112 LEU B N 1
ATOM 3312 C CA . LEU B 1 112 ? -9.898 34.219 11.75 1 97.38 112 LEU B CA 1
ATOM 3313 C C . LEU B 1 112 ? -9.883 33.781 13.219 1 97.38 112 LEU B C 1
ATOM 3315 O O . LEU B 1 112 ? -10.938 33.625 13.836 1 97.38 112 LEU B O 1
ATOM 3319 N N . ILE B 1 113 ? -8.719 33.594 13.758 1 97.88 113 ILE B N 1
ATOM 3320 C CA . ILE B 1 113 ? -8.594 33.188 15.156 1 97.88 113 ILE B CA 1
ATOM 3321 C C . ILE B 1 113 ? -9.125 34.281 16.062 1 97.88 113 ILE B C 1
ATOM 3323 O O . ILE B 1 113 ? -9.836 34 17.031 1 97.88 113 ILE B O 1
ATOM 3327 N N . ASP B 1 114 ? -8.805 35.5 15.719 1 98.06 114 ASP B N 1
ATOM 3328 C CA . ASP B 1 114 ? -9.289 36.656 16.484 1 98.06 114 ASP B CA 1
ATOM 3329 C C . ASP B 1 114 ? -10.812 36.688 16.484 1 98.06 114 ASP B C 1
ATOM 3331 O O . ASP B 1 114 ? -11.438 36.875 17.547 1 98.06 114 ASP B O 1
ATOM 3335 N N . LYS B 1 115 ? -11.367 36.562 15.359 1 97.56 115 LYS B N 1
ATOM 3336 C CA . LYS B 1 115 ? -12.82 36.594 15.227 1 97.56 115 LYS B CA 1
ATOM 3337 C C . LYS B 1 115 ? -13.469 35.5 16.062 1 97.56 115 LYS B C 1
ATOM 3339 O O . LYS B 1 115 ? -14.461 35.719 16.75 1 97.56 115 LYS B O 1
ATOM 3344 N N . TYR B 1 116 ? -12.945 34.281 15.977 1 97.62 116 TYR B N 1
ATOM 3345 C CA . TYR B 1 116 ? -13.438 33.156 16.766 1 97.62 116 TYR B CA 1
ATOM 3346 C C . TYR B 1 116 ? -13.422 33.5 18.25 1 97.62 116 TYR B C 1
ATOM 3348 O O . TYR B 1 116 ? -14.414 33.312 18.953 1 97.62 116 TYR B O 1
ATOM 3356 N N . TRP B 1 117 ? -12.25 34 18.641 1 97.44 117 TRP B N 1
ATOM 3357 C CA . TRP B 1 117 ? -12.016 34.344 20.047 1 97.44 117 TRP B CA 1
ATOM 3358 C C . TRP B 1 117 ? -13.008 35.406 20.516 1 97.44 117 TRP B C 1
ATOM 3360 O O . TRP B 1 117 ? -13.625 35.25 21.578 1 97.44 117 TRP B O 1
ATOM 3370 N N . GLN B 1 118 ? -13.273 36.375 19.75 1 97.38 118 GLN B N 1
ATOM 3371 C CA . GLN B 1 118 ? -14.195 37.438 20.078 1 97.38 118 GLN B CA 1
ATOM 3372 C C . GLN B 1 118 ? -15.641 36.938 20.125 1 97.38 118 GLN B C 1
ATOM 3374 O O . GLN B 1 118 ? -16.391 37.281 21.047 1 97.38 118 GLN B O 1
ATOM 3379 N N . GLU B 1 119 ? -15.953 36.188 19.156 1 96.31 119 GLU B N 1
ATOM 3380 C CA . GLU B 1 119 ? -17.312 35.625 19.109 1 96.31 119 GLU B CA 1
ATOM 3381 C C . GLU B 1 119 ? -17.594 34.781 20.344 1 96.31 119 GLU B C 1
ATOM 3383 O O . GLU B 1 119 ? -18.672 34.875 20.938 1 96.31 119 GLU B O 1
ATOM 3388 N N . LYS B 1 120 ? -16.688 33.938 20.688 1 95.81 120 LYS B N 1
ATOM 3389 C CA . LYS B 1 120 ? -16.891 33.062 21.844 1 95.81 120 LYS B CA 1
ATOM 3390 C C . LYS B 1 120 ? -16.938 33.875 23.141 1 95.81 120 LYS B C 1
ATOM 3392 O O . LYS B 1 120 ? -17.703 33.531 24.047 1 95.81 120 LYS B O 1
ATOM 3397 N N . TYR B 1 121 ? -16.141 34.875 23.25 1 95.75 121 TYR B N 1
ATOM 3398 C CA . TYR B 1 121 ? -16.156 35.719 24.422 1 95.75 121 TYR B CA 1
ATOM 3399 C C . TYR B 1 121 ? -17.484 36.469 24.547 1 95.75 121 TYR B C 1
ATOM 3401 O O . TYR B 1 121 ? -18.047 36.562 25.641 1 95.75 121 TYR B O 1
ATOM 3409 N N . GLN B 1 122 ? -17.984 36.969 23.422 1 96 122 GLN B N 1
ATOM 3410 C CA . GLN B 1 122 ? -19.266 37.656 23.422 1 96 122 GLN B CA 1
ATOM 3411 C C . GLN B 1 122 ? -20.391 36.719 23.828 1 96 122 GLN B C 1
ATOM 3413 O O . GLN B 1 122 ? -21.328 37.094 24.531 1 96 122 GLN B O 1
ATOM 3418 N N . GLU B 1 123 ? -20.25 35.5 23.297 1 94.44 123 GLU B N 1
ATOM 3419 C CA . GLU B 1 123 ? -21.234 34.469 23.672 1 94.44 123 GLU B CA 1
ATOM 3420 C C . GLU B 1 123 ? -21.25 34.25 25.188 1 94.44 123 GLU B C 1
ATOM 3422 O O . GLU B 1 123 ? -22.312 34.062 25.781 1 94.44 123 GLU B O 1
ATOM 3427 N N . LYS B 1 124 ? -20.094 34.281 25.75 1 92.44 124 LYS B N 1
ATOM 3428 C CA . LYS B 1 124 ? -19.969 34.094 27.188 1 92.44 124 LYS B CA 1
ATOM 3429 C C . LYS B 1 124 ? -20.672 35.25 27.938 1 92.44 124 LYS B C 1
ATOM 3431 O O . LYS B 1 124 ? -21.312 35.031 28.969 1 92.44 124 LYS B O 1
ATOM 3436 N N . ILE B 1 125 ? -20.594 36.438 27.484 1 93.06 125 ILE B N 1
ATOM 3437 C CA . ILE B 1 125 ? -21.188 37.594 28.125 1 93.06 125 ILE B CA 1
ATOM 3438 C C . ILE B 1 125 ? -22.703 37.531 28.031 1 93.06 125 ILE B C 1
ATOM 3440 O O . ILE B 1 125 ? -23.406 37.875 28.984 1 93.06 125 ILE B O 1
ATOM 3444 N N . GLU B 1 126 ? -23.125 37 26.953 1 93.62 126 GLU B N 1
ATOM 3445 C CA . GLU B 1 126 ? -24.562 37 26.672 1 93.62 126 GLU B CA 1
ATOM 3446 C C . GLU B 1 126 ? -25.25 35.781 27.266 1 93.62 126 GLU B C 1
ATOM 3448 O O . GLU B 1 126 ? -26.453 35.781 27.5 1 93.62 126 GLU B O 1
ATOM 3453 N N . ASN B 1 127 ? -24.438 34.75 27.391 1 91.5 127 ASN B N 1
ATOM 3454 C CA . ASN B 1 127 ? -25.016 33.5 27.844 1 91.5 127 ASN B CA 1
ATOM 3455 C C . ASN B 1 127 ? -24.281 32.969 29.078 1 91.5 127 ASN B C 1
ATOM 3457 O O . ASN B 1 127 ? -23.203 32.375 28.969 1 91.5 127 ASN B O 1
ATOM 3461 N N . PRO B 1 128 ? -24.938 33.094 30.188 1 85.56 128 PRO B N 1
ATOM 3462 C CA . PRO B 1 128 ? -24.281 32.688 31.422 1 85.56 128 PRO B CA 1
ATOM 3463 C C . PRO B 1 128 ? -23.969 31.188 31.453 1 85.56 128 PRO B C 1
ATOM 3465 O O . PRO B 1 128 ? -23.125 30.75 32.25 1 85.56 128 PRO B O 1
ATOM 3468 N N . SER B 1 129 ? -24.531 30.469 30.5 1 91.62 129 SER B N 1
ATOM 3469 C CA . SER B 1 129 ? -24.328 29.031 30.516 1 91.62 129 SER B CA 1
ATOM 3470 C C . SER B 1 129 ? -23.203 28.625 29.547 1 91.62 129 SER B C 1
ATOM 3472 O O . SER B 1 129 ? -22.891 27.438 29.406 1 91.62 129 SER B O 1
ATOM 3474 N N . SER B 1 130 ? -22.594 29.609 28.984 1 90.56 130 SER B N 1
ATOM 3475 C CA . SER B 1 130 ? -21.5 29.328 28.062 1 90.56 130 SER B CA 1
ATOM 3476 C C . SER B 1 130 ? -20.312 28.688 28.781 1 90.56 130 SER B C 1
ATOM 3478 O O . SER B 1 130 ? -20 29.047 29.906 1 90.56 130 SER B O 1
ATOM 3480 N N . LYS B 1 131 ? -19.672 27.719 28.203 1 87.94 131 LYS B N 1
ATOM 3481 C CA . LYS B 1 131 ? -18.547 27 28.781 1 87.94 131 LYS B CA 1
ATOM 3482 C C . LYS B 1 131 ? -17.219 27.656 28.453 1 87.94 131 LYS B C 1
ATOM 3484 O O . LYS B 1 131 ? -16.156 27.156 28.812 1 87.94 131 LYS B O 1
ATOM 3489 N N . TRP B 1 132 ? -17.391 28.828 27.734 1 93.5 132 TRP B N 1
ATOM 3490 C CA . TRP B 1 132 ? -16.172 29.562 27.391 1 93.5 132 TRP B CA 1
ATOM 3491 C C . TRP B 1 132 ? -15.508 30.141 28.625 1 93.5 132 TRP B C 1
ATOM 3493 O O . TRP B 1 132 ? -16.125 30.906 29.375 1 93.5 132 TRP B O 1
ATOM 3503 N N . SER B 1 133 ? -14.227 29.766 28.906 1 91.69 133 SER B N 1
ATOM 3504 C CA . SER B 1 133 ? -13.562 30.141 30.156 1 91.69 133 SER B CA 1
ATOM 3505 C C . SER B 1 133 ? -12.375 31.062 29.891 1 91.69 133 SER B C 1
ATOM 3507 O O . SER B 1 133 ? -11.578 31.328 30.797 1 91.69 133 SER B O 1
ATOM 3509 N N . TYR B 1 134 ? -12.234 31.469 28.641 1 94.25 134 TYR B N 1
ATOM 3510 C CA . TYR B 1 134 ? -11.094 32.281 28.281 1 94.25 134 TYR B CA 1
ATOM 3511 C C . TYR B 1 134 ? -11.484 33.75 28.172 1 94.25 134 TYR B C 1
ATOM 3513 O O . TYR B 1 134 ? -12.656 34.094 27.953 1 94.25 134 TYR B O 1
ATOM 3521 N N . ASN B 1 135 ? -10.57 34.562 28.406 1 92.75 135 ASN B N 1
ATOM 3522 C CA . ASN B 1 135 ? -10.797 36 28.297 1 92.75 135 ASN B CA 1
ATOM 3523 C C . ASN B 1 135 ? -10.961 36.438 26.844 1 92.75 135 ASN B C 1
ATOM 3525 O O . ASN B 1 135 ? -11.094 35.594 25.953 1 92.75 135 ASN B O 1
ATOM 3529 N N . ASN B 1 136 ? -11.109 37.75 26.656 1 95.62 136 ASN B N 1
ATOM 3530 C CA . ASN B 1 136 ? -11.219 38.281 25.312 1 95.62 136 ASN B CA 1
ATOM 3531 C C . ASN B 1 136 ? -9.938 38.094 24.516 1 95.62 136 ASN B C 1
ATOM 3533 O O . ASN B 1 136 ? -8.883 37.812 25.094 1 95.62 136 ASN B O 1
ATOM 3537 N N . SER B 1 137 ? -10.102 38.156 23.203 1 97.62 137 SER B N 1
ATOM 3538 C CA . SER B 1 137 ? -8.984 38 22.281 1 97.62 137 SER B CA 1
ATOM 3539 C C . SER B 1 137 ? -7.871 39 22.562 1 97.62 137 SER B C 1
ATOM 3541 O O . SER B 1 137 ? -8.141 40.156 22.844 1 97.62 137 SER B O 1
ATOM 3543 N N . PRO B 1 138 ? -6.695 38.594 22.594 1 97.5 138 PRO B N 1
ATOM 3544 C CA . PRO B 1 138 ? -5.578 39.531 22.797 1 97.5 138 PRO B CA 1
ATOM 3545 C C . PRO B 1 138 ? -5.332 40.406 21.578 1 97.5 138 PRO B C 1
ATOM 3547 O O . PRO B 1 138 ? -4.449 41.281 21.625 1 97.5 138 PRO B O 1
ATOM 3550 N N . GLY B 1 139 ? -6.09 40.188 20.484 1 98 139 GLY B N 1
ATOM 3551 C CA . GLY B 1 139 ? -5.973 41 19.281 1 98 139 GLY B CA 1
ATOM 3552 C C . GLY B 1 139 ? -5.18 40.312 18.172 1 98 139 GLY B C 1
ATOM 3553 O O . GLY B 1 139 ? -4.398 39.406 18.438 1 98 139 GLY B O 1
ATOM 3554 N N . ILE B 1 140 ? -5.27 40.781 16.969 1 98.12 140 ILE B N 1
ATOM 3555 C CA . ILE B 1 140 ? -4.734 40.156 15.758 1 98.12 140 ILE B CA 1
ATOM 3556 C C . ILE B 1 140 ? -3.209 40.156 15.812 1 98.12 140 ILE B C 1
ATOM 3558 O O . ILE B 1 140 ? -2.57 39.188 15.445 1 98.12 140 ILE B O 1
ATOM 3562 N N . ASN B 1 141 ? -2.645 41.219 16.234 1 98.12 141 ASN B N 1
ATOM 3563 C CA . ASN B 1 141 ? -1.189 41.344 16.266 1 98.12 141 ASN B CA 1
ATOM 3564 C C . ASN B 1 141 ? -0.564 40.312 17.188 1 98.12 141 ASN B C 1
ATOM 3566 O O . ASN B 1 141 ? 0.414 39.656 16.828 1 98.12 141 ASN B O 1
ATOM 3570 N N . LYS B 1 142 ? -1.158 40.156 18.312 1 98.06 142 LYS B N 1
ATOM 3571 C CA . LYS B 1 142 ? -0.638 39.188 19.266 1 98.06 142 LYS B CA 1
ATOM 3572 C C . LYS B 1 142 ? -0.824 37.75 18.766 1 98.06 142 LYS B C 1
ATOM 3574 O O . LYS B 1 142 ? 0.022 36.875 19.016 1 98.06 142 LYS B O 1
ATOM 3579 N N . ILE B 1 143 ? -1.914 37.562 18.141 1 98.19 143 ILE B N 1
ATOM 3580 C CA . ILE B 1 143 ? -2.17 36.219 17.578 1 98.19 143 ILE B CA 1
ATOM 3581 C C . ILE B 1 143 ? -1.182 35.938 16.453 1 98.19 143 ILE B C 1
ATOM 3583 O O . ILE B 1 143 ? -0.656 34.844 16.344 1 98.19 143 ILE B O 1
ATOM 3587 N N . SER B 1 144 ? -0.946 36.938 15.641 1 98.19 144 SER B N 1
ATOM 3588 C CA . SER B 1 144 ? 0.047 36.812 14.578 1 98.19 144 SER B CA 1
ATOM 3589 C C . SER B 1 144 ? 1.421 36.469 15.148 1 98.19 144 SER B C 1
ATOM 3591 O O . SER B 1 144 ? 2.127 35.594 14.617 1 98.19 144 SER B O 1
ATOM 3593 N N . GLU B 1 145 ? 1.752 37.125 16.203 1 98.12 145 GLU B N 1
ATOM 3594 C CA . GLU B 1 145 ? 3.014 36.875 16.875 1 98.12 145 GLU B CA 1
ATOM 3595 C C . GLU B 1 145 ? 3.041 35.438 17.438 1 98.12 145 GLU B C 1
ATOM 3597 O O . GLU B 1 145 ? 4.062 34.75 17.344 1 98.12 145 GLU B O 1
ATOM 3602 N N . TRP B 1 146 ? 1.926 35.031 18.016 1 98.44 146 TRP B N 1
ATOM 3603 C CA . TRP B 1 146 ? 1.77 33.656 18.547 1 98.44 146 TRP B CA 1
ATOM 3604 C C . TRP B 1 146 ? 2.029 32.625 17.469 1 98.44 146 TRP B C 1
ATOM 3606 O O . TRP B 1 146 ? 2.789 31.672 17.672 1 98.44 146 TRP B O 1
ATOM 3616 N N . ILE B 1 147 ? 1.51 32.812 16.266 1 98.62 147 ILE B N 1
ATOM 3617 C CA . ILE B 1 147 ? 1.698 31.922 15.148 1 98.62 147 ILE B CA 1
ATOM 3618 C C . ILE B 1 147 ? 3.162 31.922 14.711 1 98.62 147 ILE B C 1
ATOM 3620 O O . ILE B 1 147 ? 3.787 30.875 14.586 1 98.62 147 ILE B O 1
ATOM 3624 N N . GLU B 1 148 ? 3.701 33.094 14.562 1 98.62 148 GLU B N 1
ATOM 3625 C CA . GLU B 1 148 ? 5.055 33.219 14.031 1 98.62 148 GLU B CA 1
ATOM 3626 C C . GLU B 1 148 ? 6.086 32.656 15.008 1 98.62 148 GLU B C 1
ATOM 3628 O O . GLU B 1 148 ? 7.008 31.938 14.609 1 98.62 148 GLU B O 1
ATOM 3633 N N . THR B 1 149 ? 5.941 33.031 16.297 1 98.5 149 THR B N 1
ATOM 3634 C CA . THR B 1 149 ? 6.906 32.531 17.281 1 98.5 149 THR B CA 1
ATOM 3635 C C . THR B 1 149 ? 6.844 31.031 17.391 1 98.5 149 THR B C 1
ATOM 3637 O O . THR B 1 149 ? 7.875 30.359 17.547 1 98.5 149 THR B O 1
ATOM 3640 N N . SER B 1 150 ? 5.637 30.5 17.297 1 98.5 150 SER B N 1
ATOM 3641 C CA . SER B 1 150 ? 5.492 29.047 17.297 1 98.5 150 SER B CA 1
ATOM 3642 C C . SER B 1 150 ? 6.156 28.422 16.078 1 98.5 150 SER B C 1
ATOM 3644 O O . SER B 1 150 ? 6.805 27.375 16.172 1 98.5 150 SER B O 1
ATOM 3646 N N . ALA B 1 151 ? 5.977 29.062 14.93 1 98.75 151 ALA B N 1
ATOM 3647 C CA . ALA B 1 151 ? 6.625 28.594 13.703 1 98.75 151 ALA B CA 1
ATOM 3648 C C . ALA B 1 151 ? 8.148 28.609 13.852 1 98.75 151 ALA B C 1
ATOM 3650 O O . ALA B 1 151 ? 8.82 27.656 13.445 1 98.75 151 ALA B O 1
ATOM 3651 N N . ARG B 1 152 ? 8.664 29.672 14.461 1 98.62 152 ARG B N 1
ATOM 3652 C CA . ARG B 1 152 ? 10.102 29.766 14.672 1 98.62 152 ARG B CA 1
ATOM 3653 C C . ARG B 1 152 ? 10.609 28.656 15.586 1 98.62 152 ARG B C 1
ATOM 3655 O O . ARG B 1 152 ? 11.703 28.125 15.383 1 98.62 152 ARG B O 1
ATOM 3662 N N . ASN B 1 153 ? 9.789 28.344 16.516 1 98.12 153 ASN B N 1
ATOM 3663 C CA . ASN B 1 153 ? 10.195 27.328 17.484 1 98.12 153 ASN B CA 1
ATOM 3664 C C . ASN B 1 153 ? 10.258 25.953 16.844 1 98.12 153 ASN B C 1
ATOM 3666 O O . ASN B 1 153 ? 11.016 25.094 17.297 1 98.12 153 ASN B O 1
ATOM 3670 N N . ILE B 1 154 ? 9.484 25.734 15.797 1 98.06 154 ILE B N 1
ATOM 3671 C CA . ILE B 1 154 ? 9.5 24.391 15.219 1 98.06 154 ILE B CA 1
ATOM 3672 C C . ILE B 1 154 ? 10.328 24.406 13.938 1 98.06 154 ILE B C 1
ATOM 3674 O O . ILE B 1 154 ? 10.336 23.422 13.188 1 98.06 154 ILE B O 1
ATOM 3678 N N . GLN B 1 155 ? 10.992 25.469 13.672 1 98.62 155 GLN B N 1
ATOM 3679 C CA . GLN B 1 155 ? 11.734 25.672 12.43 1 98.62 155 GLN B CA 1
ATOM 3680 C C . GLN B 1 155 ? 12.719 24.531 12.188 1 98.62 155 GLN B C 1
ATOM 3682 O O . GLN B 1 155 ? 12.727 23.922 11.109 1 98.62 155 GLN B O 1
ATOM 3687 N N . ASP B 1 156 ? 13.531 24.172 13.141 1 98.06 156 ASP B N 1
ATOM 3688 C CA . ASP B 1 156 ? 14.547 23.125 13 1 98.06 156 ASP B CA 1
ATOM 3689 C C . ASP B 1 156 ? 13.898 21.75 12.82 1 98.06 156 ASP B C 1
ATOM 3691 O O . ASP B 1 156 ? 14.344 20.953 11.992 1 98.06 156 ASP B O 1
ATOM 3695 N N . TYR B 1 157 ? 12.867 21.516 13.594 1 97.56 157 TYR B N 1
ATOM 3696 C CA . TYR B 1 157 ? 12.141 20.266 13.477 1 97.56 157 TYR B CA 1
ATOM 3697 C C . TYR B 1 157 ? 11.555 20.109 12.086 1 97.56 157 TYR B C 1
ATOM 3699 O O . TYR B 1 157 ? 11.641 19.031 11.484 1 97.56 157 TYR B O 1
ATOM 3707 N N . GLN B 1 158 ? 10.992 21.156 11.562 1 98.06 158 GLN B N 1
ATOM 3708 C CA . GLN B 1 158 ? 10.414 21.125 10.219 1 98.06 158 GLN B CA 1
ATOM 3709 C C . GLN B 1 158 ? 11.5 20.922 9.164 1 98.06 158 GLN B C 1
ATOM 3711 O O . GLN B 1 158 ? 11.289 20.219 8.18 1 98.06 158 GLN B O 1
ATOM 3716 N N . ALA B 1 159 ? 12.656 21.547 9.359 1 98.5 159 ALA B N 1
ATOM 3717 C CA . ALA B 1 159 ? 13.766 21.344 8.438 1 98.5 159 ALA B CA 1
ATOM 3718 C C . ALA B 1 159 ? 14.18 19.875 8.383 1 98.5 159 ALA B C 1
ATOM 3720 O O . ALA B 1 159 ? 14.422 19.328 7.301 1 98.5 159 ALA B O 1
ATOM 3721 N N . VAL B 1 160 ? 14.188 19.266 9.539 1 98 160 VAL B N 1
ATOM 3722 C CA . VAL B 1 160 ? 14.57 17.859 9.609 1 98 160 VAL B CA 1
ATOM 3723 C C . VAL B 1 160 ? 13.516 17 8.93 1 98 160 VAL B C 1
ATOM 3725 O O . VAL B 1 160 ? 13.844 16.109 8.156 1 98 160 VAL B O 1
ATOM 3728 N N . ARG B 1 161 ? 12.25 17.281 9.211 1 96.44 161 ARG B N 1
ATOM 3729 C CA . ARG B 1 161 ? 11.18 16.484 8.609 1 96.44 161 ARG B CA 1
ATOM 3730 C C . ARG B 1 161 ? 11.18 16.625 7.094 1 96.44 161 ARG B C 1
ATOM 3732 O O . ARG B 1 161 ? 11.008 15.633 6.379 1 96.44 161 ARG B O 1
ATOM 3739 N N . TRP B 1 162 ? 11.438 17.812 6.562 1 97.12 162 TRP B N 1
ATOM 3740 C CA . TRP B 1 162 ? 11.523 18.016 5.121 1 97.12 162 TRP B CA 1
ATOM 3741 C C . TRP B 1 162 ? 12.727 17.281 4.535 1 97.12 162 TRP B C 1
ATOM 3743 O O . TRP B 1 162 ? 12.641 16.734 3.439 1 97.12 162 TRP B O 1
ATOM 3753 N N . SER B 1 163 ? 13.844 17.328 5.238 1 96.69 163 SER B N 1
ATOM 3754 C CA . SER B 1 163 ? 15.031 16.625 4.781 1 96.69 163 SER B CA 1
ATOM 3755 C C . SER B 1 163 ? 14.773 15.125 4.656 1 96.69 163 SER B C 1
ATOM 3757 O O . SER B 1 163 ? 15.164 14.5 3.672 1 96.69 163 SER B O 1
ATOM 3759 N N . LEU B 1 164 ? 14.086 14.602 5.648 1 94.06 164 LEU B N 1
ATOM 3760 C CA . LEU B 1 164 ? 13.711 13.195 5.609 1 94.06 164 LEU B CA 1
ATOM 3761 C C . LEU B 1 164 ? 12.758 12.914 4.453 1 94.06 164 LEU B C 1
ATOM 3763 O O . LEU B 1 164 ? 12.922 11.922 3.738 1 94.06 164 LEU B O 1
ATOM 3767 N N . GLY B 1 165 ? 11.758 13.828 4.312 1 91.94 165 GLY B N 1
ATOM 3768 C CA . GLY B 1 165 ? 10.812 13.68 3.215 1 91.94 165 GLY B CA 1
ATOM 3769 C C . GLY B 1 165 ? 11.477 13.664 1.852 1 91.94 165 GLY B C 1
ATOM 3770 O O . GLY B 1 165 ? 11.133 12.852 0.993 1 91.94 165 GLY B O 1
ATOM 3771 N N . GLU B 1 166 ? 12.422 14.484 1.675 1 91.69 166 GLU B N 1
ATOM 3772 C CA . GLU B 1 166 ? 13.125 14.57 0.398 1 91.69 166 GLU B CA 1
ATOM 3773 C C . GLU B 1 166 ? 14 13.336 0.169 1 91.69 166 GLU B C 1
ATOM 3775 O O . GLU B 1 166 ? 14.18 12.898 -0.97 1 91.69 166 GLU B O 1
ATOM 3780 N N . LEU B 1 167 ? 14.586 12.938 1.24 1 88.12 167 LEU B N 1
ATOM 3781 C CA . LEU B 1 167 ? 15.383 11.719 1.143 1 88.12 167 LEU B CA 1
ATOM 3782 C C . LEU B 1 167 ? 14.531 10.547 0.672 1 88.12 167 LEU B C 1
ATOM 3784 O O . LEU B 1 167 ? 14.992 9.711 -0.105 1 88.12 167 LEU B O 1
ATOM 3788 N N . LEU B 1 168 ? 13.336 10.508 1.096 1 79.56 168 LEU B N 1
ATOM 3789 C CA . LEU B 1 168 ? 12.391 9.461 0.726 1 79.56 168 LEU B CA 1
ATOM 3790 C C . LEU B 1 168 ? 11.984 9.594 -0.739 1 79.56 168 LEU B C 1
ATOM 3792 O O . LEU B 1 168 ? 11.859 8.586 -1.442 1 79.56 168 LEU B O 1
ATOM 3796 N N . ALA B 1 169 ? 11.641 10.812 -1.182 1 72.12 169 ALA B N 1
ATOM 3797 C CA . ALA B 1 169 ? 11.188 11.07 -2.547 1 72.12 169 ALA B CA 1
ATOM 3798 C C . ALA B 1 169 ? 12.266 10.68 -3.561 1 72.12 169 ALA B C 1
ATOM 3800 O O . ALA B 1 169 ? 11.945 10.211 -4.656 1 72.12 169 ALA B O 1
ATOM 3801 N N . GLY B 1 170 ? 13.453 11.008 -3.264 1 58.53 170 GLY B N 1
ATOM 3802 C CA . GLY B 1 170 ? 14.555 10.672 -4.152 1 58.53 170 GLY B CA 1
ATOM 3803 C C . GLY B 1 170 ? 14.883 9.188 -4.168 1 58.53 170 GLY B C 1
ATOM 3804 O O . GLY B 1 170 ? 15.461 8.688 -5.133 1 58.53 170 GLY B O 1
ATOM 3805 N N . SER B 1 171 ? 14.609 8.703 -3.076 1 53.69 171 SER B N 1
ATOM 3806 C CA . SER B 1 171 ? 14.953 7.289 -2.963 1 53.69 171 SER B CA 1
ATOM 3807 C C . SER B 1 171 ? 13.891 6.41 -3.621 1 53.69 171 SER B C 1
ATOM 3809 O O . SER B 1 171 ? 12.703 6.734 -3.594 1 53.69 171 SER B O 1
ATOM 3811 N N . SER B 1 172 ? 14.219 5.895 -4.812 1 49.31 172 SER B N 1
ATOM 3812 C CA . SER B 1 172 ? 13.398 4.766 -5.227 1 49.31 172 SER B CA 1
ATOM 3813 C C . SER B 1 172 ? 12.914 3.967 -4.02 1 49.31 172 SER B C 1
ATOM 3815 O O . SER B 1 172 ? 12.773 2.744 -4.094 1 49.31 172 SER B O 1
ATOM 3817 N N . ALA B 1 173 ? 13.141 4.527 -2.9 1 48.62 173 ALA B N 1
ATOM 3818 C CA . ALA B 1 173 ? 12.852 3.869 -1.628 1 48.62 173 ALA B CA 1
ATOM 3819 C C . ALA B 1 173 ? 11.469 3.227 -1.643 1 48.62 173 ALA B C 1
ATOM 3821 O O . ALA B 1 173 ? 11.156 2.387 -0.795 1 48.62 173 ALA B O 1
ATOM 3822 N N . ARG B 1 174 ? 10.828 3.611 -2.684 1 56.94 174 ARG B N 1
ATOM 3823 C CA . ARG B 1 174 ? 9.57 2.877 -2.766 1 56.94 174 ARG B CA 1
ATOM 3824 C C . ARG B 1 174 ? 9.703 1.658 -3.672 1 56.94 174 ARG B C 1
ATOM 3826 O O . ARG B 1 174 ? 8.711 0.981 -3.963 1 56.94 174 ARG B O 1
ATOM 3833 N N . GLU B 1 175 ? 11.023 1.565 -3.955 1 61.84 175 GLU B N 1
ATOM 3834 C CA . GLU B 1 175 ? 11.211 0.403 -4.82 1 61.84 175 GLU B CA 1
ATOM 3835 C C . GLU B 1 175 ? 11.297 -0.883 -4.004 1 61.84 175 GLU B C 1
ATOM 3837 O O . GLU B 1 175 ? 11.992 -0.935 -2.986 1 61.84 175 GLU B O 1
ATOM 3842 N N . THR B 1 176 ? 10.398 -1.764 -4.262 1 70.38 176 THR B N 1
ATOM 3843 C CA . THR B 1 176 ? 10.43 -3.066 -3.605 1 70.38 176 THR B CA 1
ATOM 3844 C C . THR B 1 176 ? 11.164 -4.09 -4.469 1 70.38 176 THR B C 1
ATOM 3846 O O . THR B 1 176 ? 11.016 -4.098 -5.691 1 70.38 176 THR B O 1
ATOM 3849 N N . LEU B 1 177 ? 12.086 -4.727 -3.818 1 82.31 177 LEU B N 1
ATOM 3850 C CA . LEU B 1 177 ? 12.734 -5.844 -4.496 1 82.31 177 LEU B CA 1
ATOM 3851 C C . LEU B 1 177 ? 11.703 -6.859 -4.977 1 82.31 177 LEU B C 1
ATOM 3853 O O . LEU B 1 177 ? 10.766 -7.188 -4.25 1 82.31 177 LEU B O 1
ATOM 3857 N N . LYS B 1 178 ? 11.859 -7.281 -6.223 1 84.19 178 LYS B N 1
ATOM 3858 C CA . LYS B 1 178 ? 10.969 -8.281 -6.812 1 84.19 178 LYS B CA 1
ATOM 3859 C C . LYS B 1 178 ? 11.617 -9.656 -6.824 1 84.19 178 LYS B C 1
ATOM 3861 O O . LYS B 1 178 ? 12.82 -9.789 -6.609 1 84.19 178 LYS B O 1
ATOM 3866 N N . THR B 1 179 ? 10.758 -10.633 -7.02 1 90.25 179 THR B N 1
ATOM 3867 C CA . THR B 1 179 ? 11.281 -11.984 -7.051 1 90.25 179 THR B CA 1
ATOM 3868 C C . THR B 1 179 ? 11.508 -12.445 -8.492 1 90.25 179 THR B C 1
ATOM 3870 O O . THR B 1 179 ? 11.906 -13.586 -8.727 1 90.25 179 THR B O 1
ATOM 3873 N N . THR B 1 180 ? 11.164 -11.609 -9.422 1 90.88 180 THR B N 1
ATOM 3874 C CA . THR B 1 180 ? 11.383 -11.93 -10.828 1 90.88 180 THR B CA 1
ATOM 3875 C C . THR B 1 180 ? 11.781 -10.672 -11.609 1 90.88 180 THR B C 1
ATOM 3877 O O . THR B 1 180 ? 11.484 -9.555 -11.188 1 90.88 180 THR B O 1
ATOM 3880 N N . TRP B 1 181 ? 12.453 -10.859 -12.766 1 91.44 181 TRP B N 1
ATOM 3881 C CA . TRP B 1 181 ? 12.906 -9.766 -13.609 1 91.44 181 TRP B CA 1
ATOM 3882 C C . TRP B 1 181 ? 12.195 -9.773 -14.961 1 91.44 181 TRP B C 1
ATOM 3884 O O . TRP B 1 181 ? 12.484 -8.961 -15.836 1 91.44 181 TRP B O 1
ATOM 3894 N N . THR B 1 182 ? 11.18 -10.648 -15.133 1 90.5 182 THR B N 1
ATOM 3895 C CA . THR B 1 182 ? 10.531 -10.82 -16.422 1 90.5 182 THR B CA 1
ATOM 3896 C C . THR B 1 182 ? 9.203 -10.07 -16.469 1 90.5 182 THR B C 1
ATOM 3898 O O . THR B 1 182 ? 8.453 -10.172 -17.438 1 90.5 182 THR B O 1
ATOM 3901 N N . GLY B 1 183 ? 8.852 -9.18 -15.656 1 74.12 183 GLY B N 1
ATOM 3902 C CA . GLY B 1 183 ? 7.703 -8.289 -15.727 1 74.12 183 GLY B CA 1
ATOM 3903 C C . GLY B 1 183 ? 6.418 -8.93 -15.242 1 74.12 183 GLY B C 1
ATOM 3904 O O . GLY B 1 183 ? 5.355 -8.305 -15.281 1 74.12 183 GLY B O 1
ATOM 3905 N N . GLY B 1 184 ? 6.379 -10.219 -14.891 1 70.75 184 GLY B N 1
ATOM 3906 C CA . GLY B 1 184 ? 5.109 -10.719 -14.383 1 70.75 184 GLY B CA 1
ATOM 3907 C C . GLY B 1 184 ? 5.109 -12.219 -14.156 1 70.75 184 GLY B C 1
ATOM 3908 O O . GLY B 1 184 ? 5.984 -12.93 -14.664 1 70.75 184 GLY B O 1
ATOM 3909 N N . SER B 1 185 ? 3.975 -12.562 -13.445 1 71.38 185 SER B N 1
ATOM 3910 C CA . SER B 1 185 ? 3.846 -13.969 -13.086 1 71.38 185 SER B CA 1
ATOM 3911 C C . SER B 1 185 ? 3.578 -14.828 -14.32 1 71.38 185 SER B C 1
ATOM 3913 O O . SER B 1 185 ? 2.777 -14.453 -15.18 1 71.38 185 SER B O 1
ATOM 3915 N N . GLY B 1 186 ? 4.367 -15.773 -14.578 1 77.44 186 GLY B N 1
ATOM 3916 C CA . GLY B 1 186 ? 4.16 -16.734 -15.648 1 77.44 186 GLY B CA 1
ATOM 3917 C C . GLY B 1 186 ? 5.027 -16.484 -16.859 1 77.44 186 GLY B C 1
ATOM 3918 O O . GLY B 1 186 ? 4.902 -17.172 -17.875 1 77.44 186 GLY B O 1
ATOM 3919 N N . THR B 1 187 ? 5.781 -15.438 -16.812 1 89.56 187 THR B N 1
ATOM 3920 C CA . THR B 1 187 ? 6.754 -15.219 -17.875 1 89.56 187 THR B CA 1
ATOM 3921 C C . THR 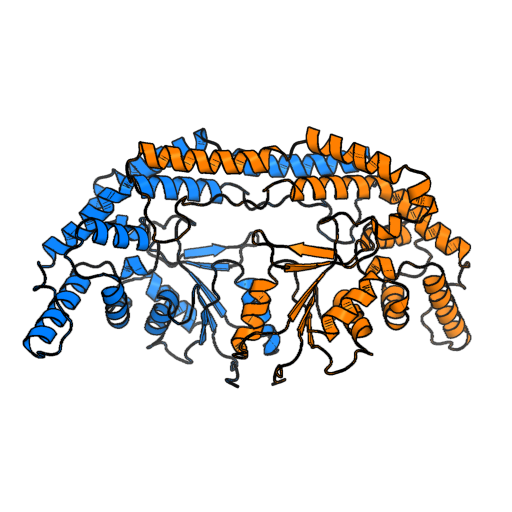B 1 187 ? 8.133 -15.734 -17.469 1 89.56 187 THR B C 1
ATOM 3923 O O . THR B 1 187 ? 8.719 -15.234 -16.5 1 89.56 187 THR B O 1
ATOM 3926 N N . LEU B 1 188 ? 8.57 -16.672 -18.203 1 95.31 188 LEU B N 1
ATOM 3927 C CA . LEU B 1 188 ? 9.883 -17.234 -17.906 1 95.31 188 LEU B CA 1
ATOM 3928 C C . LEU B 1 188 ? 10.992 -16.438 -18.578 1 95.31 188 LEU B C 1
ATOM 3930 O O . LEU B 1 188 ? 10.789 -15.883 -19.672 1 95.31 188 LEU B O 1
ATOM 3934 N N . PRO B 1 189 ? 12.102 -16.375 -17.922 1 94.69 189 PRO B N 1
ATOM 3935 C CA . PRO B 1 189 ? 13.234 -15.75 -18.625 1 94.69 189 PRO B CA 1
ATOM 3936 C C . PRO B 1 189 ? 13.695 -16.562 -19.828 1 94.69 189 PRO B C 1
ATOM 3938 O O . PRO B 1 189 ? 13.359 -17.75 -19.953 1 94.69 189 PRO B O 1
ATOM 3941 N N . SER B 1 190 ? 14.406 -15.883 -20.703 1 92 190 SER B N 1
ATOM 3942 C CA . SER B 1 190 ? 14.93 -16.531 -21.891 1 92 190 SER B CA 1
ATOM 3943 C C . SER B 1 190 ? 15.875 -17.672 -21.531 1 92 190 SER B C 1
ATOM 3945 O O . SER B 1 190 ? 15.859 -18.734 -22.172 1 92 190 SER B O 1
ATOM 3947 N N . SER B 1 191 ? 16.641 -17.422 -20.516 1 95.31 191 SER B N 1
ATOM 3948 C CA . SER B 1 191 ? 17.562 -18.438 -20.031 1 95.31 191 SER B CA 1
ATOM 3949 C C . SER B 1 191 ? 17.219 -18.891 -18.609 1 95.31 191 SER B C 1
ATOM 3951 O O . SER B 1 191 ? 16.906 -18.047 -17.75 1 95.31 191 SER B O 1
ATOM 3953 N N . LEU B 1 192 ? 17.234 -20.203 -18.422 1 96.88 192 LEU B N 1
ATOM 3954 C CA . LEU B 1 192 ? 16.938 -20.781 -17.125 1 96.88 192 LEU B CA 1
ATOM 3955 C C . LEU B 1 192 ? 18.203 -21.328 -16.469 1 96.88 192 LEU B C 1
ATOM 3957 O O . LEU B 1 192 ? 18.125 -21.969 -15.422 1 96.88 192 LEU B O 1
ATOM 3961 N N . VAL B 1 193 ? 19.312 -20.953 -17.094 1 96.44 193 VAL B N 1
ATOM 3962 C CA . VAL B 1 193 ? 20.609 -21.406 -16.578 1 96.44 193 VAL B CA 1
ATOM 3963 C C . VAL B 1 193 ? 20.969 -20.609 -15.312 1 96.44 193 VAL B C 1
ATOM 3965 O O . VAL B 1 193 ? 20.766 -19.406 -15.258 1 96.44 193 VAL B O 1
ATOM 3968 N N . LEU B 1 194 ? 21.5 -21.312 -14.383 1 97.5 194 LEU B N 1
ATOM 39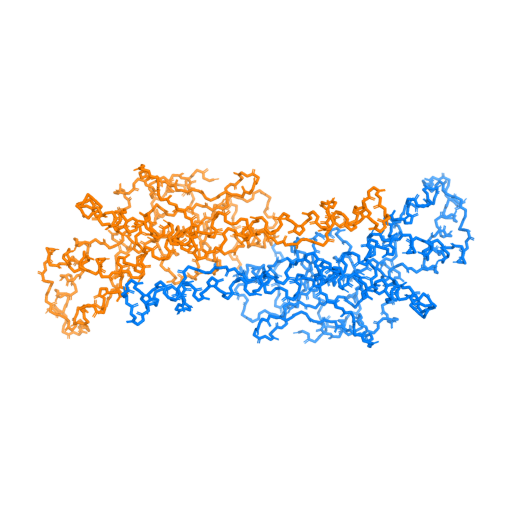69 C CA . LEU B 1 194 ? 21.75 -20.75 -13.055 1 97.5 194 LEU B CA 1
ATOM 3970 C C . LEU B 1 194 ? 22.531 -19.438 -13.148 1 97.5 194 LEU B C 1
ATOM 3972 O O . LEU B 1 194 ? 22.141 -18.438 -12.562 1 97.5 194 LEU B O 1
ATOM 3976 N N . GLN B 1 195 ? 23.625 -19.453 -13.898 1 96.75 195 GLN B N 1
ATOM 3977 C CA . GLN B 1 195 ? 24.5 -18.297 -13.977 1 96.75 195 GLN B CA 1
ATOM 3978 C C . GLN B 1 195 ? 23.766 -17.078 -14.516 1 96.75 195 GLN B C 1
ATOM 3980 O O . GLN B 1 195 ? 23.938 -15.961 -14.016 1 96.75 195 GLN B O 1
ATOM 3985 N N . GLU B 1 196 ? 22.922 -17.312 -15.484 1 96.81 196 GLU B N 1
ATOM 3986 C CA . GLU B 1 196 ? 22.188 -16.203 -16.078 1 96.81 196 GLU B CA 1
ATOM 3987 C C . GLU B 1 196 ? 21.094 -15.695 -15.133 1 96.81 196 GLU B C 1
ATOM 3989 O O . GLU B 1 196 ? 20.875 -14.492 -15.031 1 96.81 196 GLU B O 1
ATOM 3994 N N . CYS B 1 197 ? 20.391 -16.625 -14.469 1 97.56 197 CYS B N 1
ATOM 3995 C CA . CYS B 1 197 ? 19.406 -16.234 -13.477 1 97.56 197 CYS B CA 1
ATOM 3996 C C . CYS B 1 197 ? 20.047 -15.445 -12.344 1 97.56 197 CYS B C 1
ATOM 3998 O O . CYS B 1 197 ? 19.484 -14.445 -11.891 1 97.56 197 CYS B O 1
ATOM 4000 N N . LYS B 1 198 ? 21.219 -15.898 -11.953 1 96.88 198 LYS B N 1
ATOM 4001 C CA . LYS B 1 198 ? 21.953 -15.227 -10.891 1 96.88 198 LYS B CA 1
ATOM 4002 C C . LYS B 1 198 ? 22.328 -13.805 -11.297 1 96.88 198 LYS B C 1
ATOM 4004 O O . LYS B 1 198 ? 22.188 -12.867 -10.508 1 96.88 198 LYS B O 1
ATOM 4009 N N . ILE B 1 199 ? 22.781 -13.648 -12.492 1 96.62 199 ILE B N 1
ATOM 4010 C CA . ILE B 1 199 ? 23.172 -12.344 -13.008 1 96.62 199 ILE B CA 1
ATOM 4011 C C . ILE B 1 199 ? 21.969 -11.398 -12.969 1 96.62 199 ILE B C 1
ATOM 4013 O O . ILE B 1 199 ? 22.094 -10.25 -12.531 1 96.62 199 ILE B O 1
ATOM 4017 N N . SER B 1 200 ? 20.844 -11.93 -13.422 1 96.5 200 SER B N 1
ATOM 4018 C CA . SER B 1 200 ? 19.625 -11.125 -13.422 1 96.5 200 SER B CA 1
ATOM 4019 C C . SER B 1 200 ? 19.219 -10.727 -12 1 96.5 200 SER B C 1
ATOM 4021 O O . SER B 1 200 ? 18.844 -9.586 -11.758 1 96.5 200 SER B O 1
ATOM 4023 N N . ALA B 1 201 ? 19.328 -11.641 -11.086 1 96.62 201 ALA B N 1
ATOM 4024 C CA . ALA B 1 201 ? 19 -11.367 -9.695 1 96.62 201 ALA B CA 1
ATOM 4025 C C . ALA B 1 201 ? 19.938 -10.312 -9.109 1 96.62 201 ALA B C 1
ATOM 4027 O O . ALA B 1 201 ? 19.5 -9.414 -8.391 1 96.62 201 ALA B O 1
ATOM 4028 N N . LEU B 1 202 ? 21.188 -10.43 -9.422 1 96.75 202 LEU B N 1
ATOM 4029 C CA . LEU B 1 202 ? 22.188 -9.477 -8.93 1 96.75 202 LEU B CA 1
ATOM 4030 C C . LEU B 1 202 ? 21.922 -8.086 -9.484 1 96.75 202 LEU B C 1
ATOM 4032 O O . LEU B 1 202 ? 22.125 -7.086 -8.789 1 96.75 202 LEU B O 1
ATOM 4036 N N . GLU B 1 203 ? 21.484 -8.07 -10.727 1 95.31 203 GLU B N 1
ATOM 4037 C CA . GLU B 1 203 ? 21.109 -6.781 -11.312 1 95.31 203 GLU B CA 1
ATOM 4038 C C . GLU B 1 203 ? 19.938 -6.156 -10.562 1 95.31 203 GLU B C 1
ATOM 4040 O O . GLU B 1 203 ? 19.922 -4.941 -10.336 1 95.31 203 GLU B O 1
ATOM 4045 N N . MET B 1 204 ? 18.984 -6.984 -10.211 1 92.56 204 MET B N 1
ATOM 4046 C CA . MET B 1 204 ? 17.828 -6.5 -9.445 1 92.56 204 MET B CA 1
ATOM 4047 C C . MET B 1 204 ? 18.281 -5.957 -8.086 1 92.56 204 MET B C 1
ATOM 4049 O O . MET B 1 204 ? 17.797 -4.914 -7.645 1 92.56 204 MET B O 1
ATOM 4053 N N . ILE B 1 205 ? 19.172 -6.605 -7.445 1 92.12 205 ILE B N 1
ATOM 4054 C CA . ILE B 1 205 ? 19.703 -6.18 -6.152 1 92.12 205 ILE B CA 1
ATOM 4055 C C . ILE B 1 205 ? 20.453 -4.859 -6.309 1 92.12 205 ILE B C 1
ATOM 4057 O O . ILE B 1 205 ? 20.297 -3.949 -5.492 1 92.12 205 ILE B O 1
ATOM 4061 N N . THR B 1 206 ? 21.266 -4.805 -7.375 1 92.31 206 THR B N 1
ATOM 4062 C CA . THR B 1 206 ? 22.016 -3.582 -7.645 1 92.31 206 THR B CA 1
ATOM 4063 C C . THR B 1 206 ? 21.078 -2.396 -7.824 1 92.31 206 THR B C 1
ATOM 4065 O O . THR B 1 206 ? 21.297 -1.324 -7.258 1 92.31 206 THR B O 1
ATOM 4068 N N . LYS B 1 207 ? 20.078 -2.629 -8.594 1 87.5 207 LYS B N 1
ATOM 4069 C CA . LYS B 1 207 ? 19.094 -1.569 -8.82 1 87.5 207 LYS B CA 1
ATOM 4070 C C . LYS B 1 207 ? 18.438 -1.145 -7.508 1 87.5 207 LYS B C 1
ATOM 4072 O O . LYS B 1 207 ? 18.266 0.049 -7.254 1 87.5 207 LYS B O 1
ATOM 4077 N N . PHE B 1 208 ? 18.078 -2.076 -6.707 1 86.69 208 PHE B N 1
ATOM 4078 C CA . PHE B 1 208 ? 17.5 -1.806 -5.398 1 86.69 208 PHE B CA 1
ATOM 4079 C C . PHE B 1 208 ? 18.469 -1.003 -4.535 1 86.69 208 PHE B C 1
ATOM 4081 O O . PHE B 1 208 ? 18.078 -0.003 -3.926 1 86.69 208 PHE B O 1
ATOM 4088 N N . ARG B 1 209 ? 19.641 -1.441 -4.547 1 88 209 ARG B N 1
ATOM 4089 C CA . ARG B 1 209 ? 20.656 -0.792 -3.725 1 88 209 ARG B CA 1
ATOM 4090 C C . ARG B 1 209 ? 20.906 0.636 -4.195 1 88 209 ARG B C 1
ATOM 4092 O O . ARG B 1 209 ? 21.125 1.536 -3.381 1 88 209 ARG B O 1
ATOM 4099 N N . GLN B 1 210 ? 20.984 0.868 -5.473 1 86.56 210 GLN B N 1
ATOM 4100 C CA . GLN B 1 210 ? 21.156 2.209 -6.016 1 86.56 210 GLN B CA 1
ATOM 4101 C C . GLN B 1 210 ? 20.094 3.164 -5.5 1 86.56 210 GLN B C 1
ATOM 4103 O O . GLN B 1 210 ? 20.375 4.336 -5.238 1 86.56 210 GLN B O 1
ATOM 4108 N N . ALA B 1 211 ? 18.953 2.605 -5.316 1 80.25 211 ALA B N 1
ATOM 4109 C CA . ALA B 1 211 ? 17.828 3.43 -4.859 1 80.25 211 ALA B CA 1
ATOM 4110 C C . ALA B 1 211 ? 17.938 3.725 -3.367 1 80.25 211 ALA B C 1
ATOM 4112 O O . ALA B 1 211 ? 17.75 4.867 -2.939 1 80.25 211 ALA B O 1
ATOM 4113 N N . VAL B 1 212 ? 18.297 2.75 -2.568 1 84 212 VAL B N 1
ATOM 4114 C CA . VAL B 1 212 ? 18.234 2.91 -1.119 1 84 212 VAL B CA 1
ATOM 4115 C C . VAL B 1 212 ? 19.547 3.504 -0.612 1 84 212 VAL B C 1
ATOM 4117 O O . VAL B 1 212 ? 19.594 4.062 0.486 1 84 212 VAL B O 1
ATOM 4120 N N . ASP B 1 213 ? 20.594 3.404 -1.355 1 87.12 213 ASP B N 1
ATOM 4121 C CA . ASP B 1 213 ? 21.922 3.857 -0.913 1 87.12 213 ASP B CA 1
ATOM 4122 C C . ASP B 1 213 ? 21.969 5.383 -0.841 1 87.12 213 ASP B C 1
ATOM 4124 O O . ASP B 1 213 ? 22.906 5.945 -0.264 1 87.12 213 ASP B O 1
ATOM 4128 N N . THR B 1 214 ? 21.016 6.031 -1.351 1 87.81 214 THR B N 1
ATOM 4129 C CA . THR B 1 214 ? 20.953 7.488 -1.257 1 87.81 214 THR B CA 1
ATOM 4130 C C . THR B 1 214 ? 20.516 7.926 0.133 1 87.81 214 THR B C 1
ATOM 4132 O O . THR B 1 214 ? 20.672 9.094 0.505 1 87.81 214 THR B O 1
ATOM 4135 N N . VAL B 1 215 ? 19.875 7 0.875 1 89.75 215 VAL B N 1
ATOM 4136 C CA . VAL B 1 215 ? 19.422 7.316 2.223 1 89.75 215 VAL B CA 1
ATOM 4137 C C . VAL B 1 215 ? 20.578 7.184 3.209 1 89.75 215 VAL B C 1
ATOM 4139 O O . VAL B 1 215 ? 20.797 6.109 3.777 1 89.75 215 VAL B O 1
ATOM 4142 N N . THR B 1 216 ? 21.375 8.195 3.357 1 92 216 THR B N 1
ATOM 4143 C CA . THR B 1 216 ? 22.547 8.211 4.219 1 92 216 THR B CA 1
ATOM 4144 C C . THR B 1 216 ? 22.531 9.438 5.129 1 92 216 THR B C 1
ATOM 4146 O O . THR B 1 216 ? 21.781 10.375 4.895 1 92 216 THR B O 1
ATOM 4149 N N . SER B 1 217 ? 23.375 9.375 6.145 1 94.38 217 SER B N 1
ATOM 4150 C CA . SER B 1 217 ? 23.547 10.508 7.047 1 94.38 217 SER B CA 1
ATOM 4151 C C . SER B 1 217 ? 24.062 11.727 6.301 1 94.38 217 SER B C 1
ATOM 4153 O O . SER B 1 217 ? 23.656 12.859 6.574 1 94.38 217 SER B O 1
ATOM 4155 N N . GLU B 1 218 ? 24.938 11.516 5.383 1 95.56 218 GLU B N 1
ATOM 4156 C CA . GLU B 1 218 ? 25.531 12.609 4.613 1 95.56 218 GLU B CA 1
ATOM 4157 C C . GLU B 1 218 ? 24.469 13.32 3.768 1 95.56 218 GLU B C 1
ATOM 4159 O O . GLU B 1 218 ? 24.422 14.547 3.727 1 95.56 218 GLU B O 1
ATOM 4164 N N . ASN B 1 219 ? 23.672 12.562 3.084 1 94.69 219 ASN B N 1
ATOM 4165 C CA . ASN B 1 219 ? 22.625 13.148 2.246 1 94.69 219 ASN B CA 1
ATOM 4166 C C . ASN B 1 219 ? 21.578 13.859 3.084 1 94.69 219 ASN B C 1
ATOM 4168 O O . ASN B 1 219 ? 21 14.867 2.656 1 94.69 219 ASN B O 1
ATOM 4172 N N . LEU B 1 220 ? 21.266 13.336 4.293 1 95.81 220 LEU B N 1
ATOM 4173 C CA . LEU B 1 220 ? 20.375 14.023 5.219 1 95.81 220 LEU B CA 1
ATOM 4174 C C . LEU B 1 220 ? 20.938 15.398 5.59 1 95.81 220 LEU B C 1
ATOM 4176 O O . LEU B 1 220 ? 20.219 16.391 5.551 1 95.81 220 LEU B O 1
ATOM 4180 N N . GLU B 1 221 ? 22.219 15.383 5.914 1 96.94 221 GLU B N 1
ATOM 4181 C CA . GLU B 1 221 ? 22.859 16.625 6.348 1 96.94 221 GLU B CA 1
ATOM 4182 C C . GLU B 1 221 ? 22.859 17.672 5.23 1 96.94 221 GLU B C 1
ATOM 4184 O O . GLU B 1 221 ? 22.656 18.859 5.48 1 96.94 221 GLU B O 1
ATOM 4189 N N . LYS B 1 222 ? 23.109 17.234 4.047 1 96.94 222 LYS B N 1
ATOM 4190 C CA . LYS B 1 222 ? 23.078 18.141 2.904 1 96.94 222 LYS B CA 1
ATOM 4191 C C . LYS B 1 222 ? 21.688 18.766 2.719 1 96.94 222 LYS B C 1
ATOM 4193 O O . LYS B 1 222 ? 21.562 19.969 2.541 1 96.94 222 LYS B O 1
ATOM 4198 N N . ARG B 1 223 ? 20.703 17.953 2.793 1 96.12 223 ARG B N 1
ATOM 4199 C CA . ARG B 1 223 ? 19.344 18.438 2.66 1 96.12 223 ARG B CA 1
ATOM 4200 C C . ARG B 1 223 ? 18.953 19.344 3.828 1 96.12 223 ARG B C 1
ATOM 4202 O O . ARG B 1 223 ? 18.312 20.375 3.639 1 96.12 223 ARG B O 1
ATOM 4209 N N . LEU B 1 224 ? 19.391 18.891 4.973 1 98 224 LEU B N 1
ATOM 4210 C CA . LEU B 1 224 ? 19.094 19.688 6.164 1 98 224 LEU B CA 1
ATOM 4211 C C . LEU B 1 224 ? 19.672 21.094 6.039 1 98 224 LEU B C 1
ATOM 4213 O O . LEU B 1 224 ? 19.016 22.078 6.363 1 98 224 LEU B O 1
ATOM 4217 N N . THR B 1 225 ? 20.875 21.156 5.551 1 98 225 THR B N 1
ATOM 4218 C CA . THR B 1 225 ? 21.516 22.453 5.355 1 98 225 THR B CA 1
ATOM 4219 C C . THR B 1 225 ? 20.703 23.312 4.398 1 98 225 THR B C 1
ATOM 4221 O O . THR B 1 225 ? 20.5 24.5 4.645 1 98 225 THR B O 1
ATOM 4224 N N . THR B 1 226 ? 20.188 22.719 3.367 1 97.81 226 THR B N 1
ATOM 4225 C CA . THR B 1 226 ? 19.391 23.422 2.379 1 97.81 226 THR B CA 1
ATOM 4226 C C . THR B 1 226 ? 18.109 23.984 3.018 1 97.81 226 THR B C 1
ATOM 4228 O O . THR B 1 226 ? 17.781 25.156 2.814 1 97.81 226 THR B O 1
ATOM 4231 N N . TYR B 1 227 ? 17.484 23.219 3.811 1 98.25 227 TYR B N 1
ATOM 4232 C CA . TYR B 1 227 ? 16.234 23.672 4.418 1 98.25 227 TYR B CA 1
ATOM 4233 C C . TYR B 1 227 ? 16.484 24.641 5.555 1 98.25 227 TYR B C 1
ATOM 4235 O O . TYR B 1 227 ? 15.711 25.578 5.777 1 98.25 227 TYR B O 1
ATOM 4243 N N . GLN B 1 228 ? 17.594 24.422 6.27 1 98.19 228 GLN B N 1
ATOM 4244 C CA . GLN B 1 228 ? 17.969 25.406 7.281 1 98.19 228 GLN B CA 1
ATOM 4245 C C . GLN B 1 228 ? 18.203 26.781 6.656 1 98.19 228 GLN B C 1
ATOM 4247 O O . GLN B 1 228 ? 17.766 27.797 7.195 1 98.19 228 GLN B O 1
ATOM 4252 N N . GLU B 1 229 ? 18.891 26.75 5.555 1 98.25 229 GLU B N 1
ATOM 4253 C CA . GLU B 1 229 ? 19.156 28 4.848 1 98.25 229 GLU B CA 1
ATOM 4254 C C . GLU B 1 229 ? 17.844 28.641 4.371 1 98.25 229 GLU B C 1
ATOM 4256 O O . GLU B 1 229 ? 17.641 29.844 4.555 1 98.25 229 GLU B O 1
ATOM 4261 N N . LYS B 1 230 ? 17 27.875 3.818 1 98.06 230 LYS B N 1
ATOM 4262 C CA . LYS B 1 230 ? 15.719 28.375 3.33 1 98.06 230 LYS B CA 1
ATOM 4263 C C . LYS B 1 230 ? 14.891 28.969 4.465 1 98.06 230 LYS B C 1
ATOM 4265 O O . LYS B 1 230 ? 14.336 30.062 4.336 1 98.06 230 LYS B O 1
ATOM 4270 N N . PHE B 1 231 ? 14.875 28.281 5.605 1 98.56 231 PHE B N 1
ATOM 4271 C CA . PHE B 1 231 ? 13.977 28.672 6.691 1 98.56 231 PHE B CA 1
ATOM 4272 C C . PHE B 1 231 ? 14.617 29.75 7.562 1 98.56 231 PHE B C 1
ATOM 4274 O O . PHE B 1 231 ? 13.961 30.297 8.445 1 98.56 231 PHE B O 1
ATOM 4281 N N . SER B 1 232 ? 15.883 30.031 7.285 1 97.56 232 SER B N 1
ATOM 4282 C CA . SER B 1 232 ? 16.547 31.109 8.016 1 97.56 232 SER B CA 1
ATOM 4283 C C . SER B 1 232 ? 16.469 32.406 7.25 1 97.56 232 SER B C 1
ATOM 4285 O O . SER B 1 232 ? 16.812 33.469 7.789 1 97.56 232 SER B O 1
ATOM 4287 N N . ASP B 1 233 ? 16.031 32.344 6.012 1 97.5 233 ASP B N 1
ATOM 4288 C CA . ASP B 1 233 ? 15.938 33.531 5.168 1 97.5 233 ASP B CA 1
ATOM 4289 C C . ASP B 1 233 ? 14.898 34.5 5.723 1 97.5 233 ASP B C 1
ATOM 4291 O O . ASP B 1 233 ? 13.773 34.094 6.047 1 97.5 233 ASP B O 1
ATOM 4295 N N . GLU B 1 234 ? 15.242 35.75 5.711 1 97.25 234 GLU B N 1
ATOM 4296 C CA . GLU B 1 234 ? 14.344 36.781 6.23 1 97.25 234 GLU B CA 1
ATOM 4297 C C . GLU B 1 234 ? 13.078 36.875 5.375 1 97.25 234 GLU B C 1
ATOM 4299 O O . GLU B 1 234 ? 11.984 37.094 5.898 1 97.25 234 GLU B O 1
ATOM 4304 N N . GLU B 1 235 ? 13.25 36.688 4.117 1 97.19 235 GLU B N 1
ATOM 4305 C CA . GLU B 1 235 ? 12.109 36.781 3.209 1 97.19 235 GLU B CA 1
ATOM 4306 C C . GLU B 1 235 ? 11.109 35.656 3.463 1 97.19 235 GLU B C 1
ATOM 4308 O O . GLU B 1 235 ? 9.906 35.875 3.293 1 97.19 235 GLU B O 1
ATOM 4313 N N . PHE B 1 236 ? 11.578 34.5 3.9 1 98.19 236 PHE B N 1
ATOM 4314 C CA . PHE B 1 236 ? 10.734 33.375 4.266 1 98.19 236 PHE B CA 1
ATOM 4315 C C . PHE B 1 236 ? 9.75 33.781 5.359 1 98.19 236 PHE B C 1
ATOM 4317 O O . PHE B 1 236 ? 8.57 33.406 5.297 1 98.19 236 PHE B O 1
ATOM 4324 N N . TRP B 1 237 ? 10.188 34.531 6.289 1 98.06 237 TRP B N 1
ATOM 4325 C CA . TRP B 1 237 ? 9.391 34.938 7.445 1 98.06 237 TRP B CA 1
ATOM 4326 C C . TRP B 1 237 ? 8.539 36.156 7.129 1 98.06 237 TRP B C 1
ATOM 4328 O O . TRP B 1 237 ? 7.359 36.219 7.492 1 98.06 237 TRP B O 1
ATOM 4338 N N . ASN B 1 238 ? 9.141 37.125 6.391 1 97 238 ASN B N 1
ATOM 4339 C CA . ASN B 1 238 ? 8.398 38.312 6.016 1 97 238 ASN B CA 1
ATOM 4340 C C . ASN B 1 238 ? 7.172 38 5.172 1 97 238 ASN B C 1
ATOM 4342 O O . ASN B 1 238 ? 6.129 38.625 5.297 1 97 238 ASN B O 1
ATOM 4346 N N . ARG B 1 239 ? 7.324 36.969 4.379 1 96.62 239 ARG B N 1
ATOM 4347 C CA . ARG B 1 239 ? 6.238 36.562 3.494 1 96.62 239 ARG B CA 1
ATOM 4348 C C . ARG B 1 239 ? 5.402 35.438 4.125 1 96.62 239 ARG B C 1
ATOM 4350 O O . ARG B 1 239 ? 4.566 34.812 3.457 1 96.62 239 ARG B O 1
ATOM 4357 N N . GLN B 1 240 ? 5.664 35.094 5.324 1 97.62 240 GLN B N 1
ATOM 4358 C CA . GLN B 1 240 ? 4.945 34.094 6.102 1 97.62 240 GLN B CA 1
ATOM 4359 C C . GLN B 1 240 ? 4.914 32.75 5.371 1 97.62 240 GLN B C 1
ATOM 4361 O O . GLN B 1 240 ? 3.873 32.094 5.312 1 97.62 240 GLN B O 1
ATOM 4366 N N . GLN B 1 241 ? 6.066 32.375 4.793 1 98.19 241 GLN B N 1
ATOM 4367 C CA . GLN B 1 241 ? 6.152 31.141 4.004 1 98.19 241 GLN B CA 1
ATOM 4368 C C . GLN B 1 241 ? 6.016 29.906 4.895 1 98.19 241 GLN B C 1
ATOM 4370 O O . GLN B 1 241 ? 5.781 28.797 4.398 1 98.19 241 GLN B O 1
ATOM 4375 N N . TYR B 1 242 ? 6.172 30.109 6.242 1 98.56 242 TYR B N 1
ATOM 4376 C CA . TYR B 1 242 ? 5.98 29 7.16 1 98.56 242 TYR B CA 1
ATOM 4377 C C . TYR B 1 242 ? 4.547 28.484 7.102 1 98.56 242 TYR B C 1
ATOM 4379 O O . TYR B 1 242 ? 4.281 27.328 7.461 1 98.56 242 TYR B O 1
ATOM 4387 N N . LEU B 1 243 ? 3.59 29.234 6.621 1 98.31 243 LEU B N 1
ATOM 4388 C CA . LEU B 1 243 ? 2.207 28.797 6.457 1 98.31 243 LEU B CA 1
ATOM 4389 C C . LEU B 1 243 ? 2.07 27.859 5.262 1 98.31 243 LEU B C 1
ATOM 4391 O O . LEU B 1 243 ? 1.067 27.156 5.129 1 98.31 243 LEU B O 1
ATOM 4395 N N . ILE B 1 244 ? 3.057 27.828 4.375 1 98.5 244 ILE B N 1
ATOM 4396 C CA . ILE B 1 244 ? 3.059 26.984 3.186 1 98.5 244 ILE B CA 1
ATOM 4397 C C . ILE B 1 244 ? 3.906 25.75 3.438 1 98.5 244 ILE B C 1
ATOM 4399 O O . ILE B 1 244 ? 3.512 24.641 3.076 1 98.5 244 ILE B O 1
ATOM 4403 N N . TRP B 1 245 ? 5 25.906 4.176 1 98.62 245 TRP B N 1
ATOM 4404 C CA . TRP B 1 245 ? 6.027 24.859 4.23 1 98.62 245 TRP B CA 1
ATOM 4405 C C . TRP B 1 245 ? 5.875 24.016 5.484 1 98.62 245 TRP B C 1
ATOM 4407 O O . TRP B 1 245 ? 6.102 22.797 5.453 1 98.62 245 TRP B O 1
ATOM 4417 N N . PHE B 1 246 ? 5.543 24.672 6.629 1 98.44 246 PHE B N 1
ATOM 4418 C CA . PHE B 1 246 ? 5.504 23.938 7.887 1 98.44 246 PHE B CA 1
ATOM 4419 C C . PHE B 1 246 ? 4.191 23.188 8.031 1 98.44 246 PHE B C 1
ATOM 4421 O O . PHE B 1 246 ? 3.145 23.656 7.578 1 98.44 246 PHE B O 1
ATOM 4428 N N . HIS B 1 247 ? 4.273 22.062 8.625 1 97.25 247 HIS B N 1
ATOM 4429 C CA . HIS B 1 247 ? 3.086 21.234 8.828 1 97.25 247 HIS B CA 1
ATOM 4430 C C . HIS B 1 247 ? 2.15 21.859 9.859 1 97.25 247 HIS B C 1
ATOM 4432 O O . HIS B 1 247 ? 2.562 22.141 10.984 1 97.25 247 HIS B O 1
ATOM 4438 N N . GLY B 1 248 ? 0.955 22.078 9.477 1 97.38 248 GLY B N 1
ATOM 4439 C CA . GLY B 1 248 ? -0.007 22.812 10.281 1 97.38 248 GLY B CA 1
ATOM 4440 C C . GLY B 1 248 ? -0.296 22.156 11.617 1 97.38 248 GLY B C 1
ATOM 4441 O O . GLY B 1 248 ? -0.49 22.844 12.625 1 97.38 248 GLY B O 1
ATOM 4442 N N . LYS B 1 249 ? -0.338 20.828 11.688 1 95.75 249 LYS B N 1
ATOM 4443 C CA . LYS B 1 249 ? -0.596 20.141 12.945 1 95.75 249 LYS B CA 1
ATOM 4444 C C . LYS B 1 249 ? 0.556 20.328 13.922 1 95.75 249 LYS B C 1
ATOM 4446 O O . LYS B 1 249 ? 0.337 20.453 15.133 1 95.75 249 LYS B O 1
ATOM 4451 N N . ASP B 1 250 ? 1.75 20.328 13.406 1 96.81 250 ASP B N 1
ATOM 4452 C CA . ASP B 1 250 ? 2.908 20.625 14.242 1 96.81 250 ASP B CA 1
ATOM 4453 C C . ASP B 1 250 ? 2.834 22.047 14.789 1 96.81 250 ASP B C 1
ATOM 4455 O O . ASP B 1 250 ? 3.08 22.281 15.977 1 96.81 250 ASP B O 1
ATOM 4459 N N . LEU B 1 251 ? 2.51 22.984 13.945 1 97.56 251 LEU B N 1
ATOM 4460 C CA . LEU B 1 251 ? 2.434 24.391 14.328 1 97.56 251 LEU B CA 1
ATOM 4461 C C . LEU B 1 251 ? 1.36 24.594 15.391 1 97.56 251 LEU B C 1
ATOM 4463 O O . LEU B 1 251 ? 1.605 25.266 16.406 1 97.56 251 LEU B O 1
ATOM 4467 N N . ILE B 1 252 ? 0.227 24.016 15.18 1 97.25 252 ILE B N 1
ATOM 4468 C CA . ILE B 1 252 ? -0.886 24.125 16.109 1 97.25 252 ILE B CA 1
ATOM 4469 C C . ILE B 1 252 ? -0.477 23.562 17.469 1 97.25 252 ILE B C 1
ATOM 4471 O O . ILE B 1 252 ? -0.75 24.172 18.516 1 97.25 252 ILE B O 1
ATOM 4475 N N . LYS B 1 253 ? 0.156 22.422 17.422 1 96.38 253 LYS B N 1
ATOM 4476 C CA . LYS B 1 253 ? 0.599 21.812 18.672 1 96.38 253 LYS B CA 1
ATOM 4477 C C . LYS B 1 253 ? 1.605 22.703 19.391 1 96.38 253 LYS B C 1
ATOM 4479 O O . LYS B 1 253 ? 1.536 22.875 20.609 1 96.38 253 LYS B O 1
ATOM 4484 N N . GLN B 1 254 ? 2.508 23.266 18.656 1 97.31 254 GLN B N 1
ATOM 4485 C CA . GLN B 1 254 ? 3.498 24.141 19.281 1 97.31 254 GLN B CA 1
ATOM 4486 C C . GLN B 1 254 ? 2.846 25.406 19.828 1 97.31 254 GLN B C 1
ATOM 4488 O O . GLN B 1 254 ? 3.258 25.922 20.859 1 97.31 254 GLN B O 1
ATOM 4493 N N . MET B 1 255 ? 1.879 25.953 19.109 1 97.75 255 MET B N 1
ATOM 4494 C CA . MET B 1 255 ? 1.146 27.125 19.594 1 97.75 255 MET B CA 1
ATOM 4495 C C . MET B 1 255 ? 0.518 26.859 20.953 1 97.75 255 MET B C 1
ATOM 4497 O O . MET B 1 255 ? 0.621 27.672 21.859 1 97.75 255 MET B O 1
ATOM 4501 N N . GLN B 1 256 ? -0.038 25.672 21.047 1 95.69 256 GLN B N 1
ATOM 4502 C CA . GLN B 1 256 ? -0.664 25.312 22.312 1 95.69 256 GLN B CA 1
ATOM 4503 C C . GLN B 1 256 ? 0.381 25.125 23.406 1 95.69 256 GLN B C 1
ATOM 4505 O O . GLN B 1 256 ? 0.142 25.469 24.562 1 95.69 256 GLN B O 1
ATOM 4510 N N . ARG B 1 257 ? 1.514 24.594 23.047 1 94.81 257 ARG B N 1
ATOM 4511 C CA . ARG B 1 257 ? 2.604 24.422 24 1 94.81 257 ARG B CA 1
ATOM 4512 C C . ARG B 1 257 ? 3.129 25.781 24.469 1 94.81 257 ARG B C 1
ATOM 4514 O O . ARG B 1 257 ? 3.434 25.953 25.656 1 94.81 257 ARG B O 1
ATOM 4521 N N . GLN B 1 258 ? 3.203 26.641 23.578 1 95.31 258 GLN B N 1
ATOM 4522 C CA . GLN B 1 258 ? 3.766 27.969 23.859 1 95.31 258 GLN B CA 1
ATOM 4523 C C . GLN B 1 258 ? 2.832 28.781 24.734 1 95.31 258 GLN B C 1
ATOM 4525 O O . GLN B 1 258 ? 3.285 29.484 25.641 1 95.31 258 GLN B O 1
ATOM 4530 N N . GLU B 1 259 ? 1.515 28.75 24.391 1 95.81 259 GLU B N 1
ATOM 4531 C CA . GLU B 1 259 ? 0.493 29.438 25.188 1 95.81 259 GLU B CA 1
ATOM 4532 C C . GLU B 1 259 ? -0.613 28.469 25.609 1 95.81 259 GLU B C 1
ATOM 4534 O O . GLU B 1 259 ? -1.665 28.406 24.969 1 95.81 259 GLU B O 1
ATOM 4539 N N . ASN B 1 260 ? -0.374 27.859 26.688 1 91.69 260 ASN B N 1
ATOM 4540 C CA . ASN B 1 260 ? -1.323 26.828 27.109 1 91.69 260 ASN B CA 1
ATOM 4541 C C . ASN B 1 260 ? -2.549 27.453 27.781 1 91.69 260 ASN B C 1
ATOM 4543 O O . ASN B 1 260 ? -3.527 26.75 28.062 1 91.69 260 ASN B O 1
ATOM 4547 N N . ARG B 1 261 ? -2.57 28.828 28.078 1 92.75 261 ARG B N 1
ATOM 4548 C CA . ARG B 1 261 ? -3.709 29.516 28.672 1 92.75 261 ARG B CA 1
ATOM 4549 C C . ARG B 1 261 ? -4.688 29.984 27.594 1 92.75 261 ARG B C 1
ATOM 4551 O O . ARG B 1 261 ? -5.801 30.422 27.906 1 92.75 261 ARG B O 1
ATOM 4558 N N . TYR B 1 262 ? -4.207 29.953 26.281 1 95 262 TYR B N 1
ATOM 4559 C CA . TYR B 1 262 ? -5.078 30.312 25.156 1 95 262 TYR B CA 1
ATOM 4560 C C . TYR B 1 262 ? -6.039 29.156 24.844 1 95 262 TYR B C 1
ATOM 4562 O O . TYR B 1 262 ? -5.801 28.016 25.234 1 95 262 TYR B O 1
ATOM 4570 N N . PRO B 1 263 ? -7.129 29.5 24.219 1 94.94 263 PRO B N 1
ATOM 4571 C CA . PRO B 1 263 ? -8.102 28.453 23.906 1 94.94 263 PRO B CA 1
ATOM 4572 C C . PRO B 1 263 ? -7.527 27.375 22.969 1 94.94 263 PRO B C 1
ATOM 4574 O O . PRO B 1 263 ? -6.715 27.688 22.094 1 94.94 263 PRO B O 1
ATOM 4577 N N . PRO B 1 264 ? -8.07 26.109 23.203 1 92.31 264 PRO B N 1
ATOM 4578 C CA . PRO B 1 264 ? -7.621 25.047 22.312 1 92.31 264 PRO B CA 1
ATOM 4579 C C . PRO B 1 264 ? -8 25.297 20.859 1 92.31 264 PRO B C 1
ATOM 4581 O O . PRO B 1 264 ? -9.133 25.688 20.562 1 92.31 264 PRO B O 1
ATOM 4584 N N . LEU B 1 265 ? -7.082 25.031 20.016 1 94.38 265 LEU B N 1
ATOM 4585 C CA . LEU B 1 265 ? -7.254 25.359 18.609 1 94.38 265 LEU B CA 1
ATOM 4586 C C . LEU B 1 265 ? -8.078 24.297 17.891 1 94.38 265 LEU B C 1
ATOM 4588 O O . LEU B 1 265 ? -8.594 24.547 16.797 1 94.38 265 LEU B O 1
ATOM 4592 N N . LYS B 1 266 ? -8.227 23.125 18.469 1 91.44 266 LYS B N 1
ATOM 4593 C CA . LYS B 1 266 ? -9.07 22.094 17.859 1 91.44 266 LYS B CA 1
ATOM 4594 C C . LYS B 1 266 ? -10.484 22.609 17.625 1 91.44 266 LYS B C 1
ATOM 4596 O O . LYS B 1 266 ? -11.055 22.406 16.562 1 91.44 266 LYS B O 1
ATOM 4601 N N . GLN B 1 267 ? -11.055 23.234 18.641 1 92.44 267 GLN B N 1
ATOM 4602 C CA . GLN B 1 267 ? -12.398 23.797 18.531 1 92.44 267 GLN B CA 1
ATOM 4603 C C . GLN B 1 267 ? -12.445 24.938 17.516 1 92.44 267 GLN B C 1
ATOM 4605 O O . GLN B 1 267 ? -13.43 25.094 16.797 1 92.44 267 GLN B O 1
ATOM 4610 N N . PHE B 1 268 ? -11.414 25.703 17.5 1 96.81 268 PHE B N 1
ATOM 4611 C CA . PHE B 1 268 ? -11.297 26.766 16.516 1 96.81 268 PHE B CA 1
ATOM 4612 C C . PHE B 1 268 ? -11.344 26.203 15.102 1 96.81 268 PHE B C 1
ATOM 4614 O O . PHE B 1 268 ? -12.016 26.75 14.227 1 96.81 268 PHE B O 1
ATOM 4621 N N . LEU B 1 269 ? -10.602 25.125 14.812 1 96.56 269 LEU B N 1
ATOM 4622 C CA . LEU B 1 269 ? -10.578 24.531 13.484 1 96.56 269 LEU B CA 1
ATOM 4623 C C . LEU B 1 269 ? -11.984 24.141 13.047 1 96.56 269 LEU B C 1
ATOM 4625 O O . LEU B 1 269 ? -12.359 24.359 11.891 1 96.56 269 LEU B O 1
ATOM 4629 N N . ASP B 1 270 ? -12.742 23.625 13.961 1 93.81 270 ASP B N 1
ATOM 4630 C CA . ASP B 1 270 ? -14.125 23.234 13.672 1 93.81 270 ASP B CA 1
ATOM 4631 C C . ASP B 1 270 ? -14.953 24.453 13.266 1 93.81 270 ASP B C 1
ATOM 4633 O O . ASP B 1 270 ? -15.75 24.391 12.328 1 93.81 270 ASP B O 1
ATOM 4637 N N . TRP B 1 271 ? -14.758 25.438 13.992 1 96 271 TRP B N 1
ATOM 4638 C CA . TRP B 1 271 ? -15.438 26.703 13.734 1 96 271 TRP B CA 1
ATOM 4639 C C . TRP B 1 271 ? -14.953 27.328 12.438 1 96 271 TRP B C 1
ATOM 4641 O O . TRP B 1 271 ? -15.75 27.797 11.625 1 96 271 TRP B O 1
ATOM 4651 N N . GLY B 1 272 ? -13.672 27.375 12.234 1 96.69 272 GLY B N 1
ATOM 4652 C CA . GLY B 1 272 ? -13.023 28.047 11.125 1 96.69 272 GLY B CA 1
ATOM 4653 C C . GLY B 1 272 ? -13.383 27.469 9.773 1 96.69 272 GLY B C 1
ATOM 4654 O O . GLY B 1 272 ? -13.477 28.203 8.781 1 96.69 272 GLY B O 1
ATOM 4655 N N . ILE B 1 273 ? -13.609 26.203 9.688 1 95.25 273 ILE B N 1
ATOM 4656 C CA . ILE B 1 273 ? -13.875 25.516 8.43 1 95.25 273 ILE B CA 1
ATOM 4657 C C . ILE B 1 273 ? -15.148 26.078 7.797 1 95.25 273 ILE B C 1
ATOM 4659 O O . ILE B 1 273 ? -15.234 26.203 6.57 1 95.25 273 ILE B O 1
ATOM 4663 N N . THR B 1 274 ? -16.062 26.422 8.586 1 93.94 274 THR B N 1
ATOM 4664 C CA . THR B 1 274 ? -17.344 26.891 8.07 1 93.94 274 THR B CA 1
ATOM 4665 C C . THR B 1 274 ? -17.25 28.375 7.691 1 93.94 274 THR B C 1
ATOM 4667 O O . THR B 1 274 ? -18.156 28.906 7.051 1 93.94 274 THR B O 1
ATOM 4670 N N . ARG B 1 275 ? -16.172 28.984 7.965 1 94 275 ARG B N 1
ATOM 4671 C CA . ARG B 1 275 ? -16.094 30.422 7.781 1 94 275 ARG B CA 1
ATOM 4672 C C . ARG B 1 275 ? -14.93 30.797 6.863 1 94 275 ARG B C 1
ATOM 4674 O O . ARG B 1 275 ? -14.758 31.969 6.508 1 94 275 ARG B O 1
ATOM 4681 N N . ILE B 1 276 ? -14.156 29.828 6.527 1 92.38 276 ILE B N 1
ATOM 4682 C CA . ILE B 1 276 ? -13 30.062 5.672 1 92.38 276 ILE B CA 1
ATOM 4683 C C . ILE B 1 276 ? -13.461 30.625 4.328 1 92.38 276 ILE B C 1
ATOM 4685 O O . ILE B 1 276 ? -14.484 30.203 3.791 1 92.38 276 ILE B O 1
ATOM 4689 N N . ASN B 1 277 ? -12.734 31.641 3.855 1 92.56 277 ASN B N 1
ATOM 4690 C CA . ASN B 1 277 ? -12.969 32.156 2.514 1 92.56 277 ASN B CA 1
ATOM 4691 C C . ASN B 1 277 ? -12.141 31.422 1.469 1 92.56 277 ASN B C 1
ATOM 4693 O O . ASN B 1 277 ? -11.008 31.812 1.188 1 92.56 277 ASN B O 1
ATOM 4697 N N . ILE B 1 278 ? -12.719 30.5 0.832 1 92.19 278 ILE B N 1
ATOM 4698 C CA . ILE B 1 278 ? -12.062 29.609 -0.118 1 92.19 278 ILE B CA 1
ATOM 4699 C C . ILE B 1 278 ? -11.539 30.422 -1.306 1 92.19 278 ILE B C 1
ATOM 4701 O O . ILE B 1 278 ? -10.492 30.094 -1.871 1 92.19 278 ILE B O 1
ATOM 4705 N N . ASN B 1 279 ? -12.195 31.5 -1.644 1 91.81 279 ASN B N 1
ATOM 4706 C CA . ASN B 1 279 ? -11.883 32.281 -2.838 1 91.81 279 ASN B CA 1
ATOM 4707 C C . ASN B 1 279 ? -10.547 33 -2.699 1 91.81 279 ASN B C 1
ATOM 4709 O O . ASN B 1 279 ? -10 33.5 -3.688 1 91.81 279 ASN B O 1
ATOM 4713 N N . GLN B 1 280 ? -10.055 33.031 -1.538 1 94.25 280 GLN B N 1
ATOM 4714 C CA . GLN B 1 280 ? -8.773 33.719 -1.301 1 94.25 280 GLN B CA 1
ATOM 4715 C C . GLN B 1 280 ? -7.605 32.812 -1.71 1 94.25 280 GLN B C 1
ATOM 4717 O O . GLN B 1 280 ? -6.469 33.281 -1.809 1 94.25 280 GLN B O 1
ATOM 4722 N N . TYR B 1 281 ? -7.887 31.578 -1.989 1 96.5 281 TYR B N 1
ATOM 4723 C CA . TYR B 1 281 ? -6.816 30.625 -2.248 1 96.5 281 TYR B CA 1
ATOM 4724 C C . TYR B 1 281 ? -6.938 30.031 -3.646 1 96.5 281 TYR B C 1
ATOM 4726 O O . TYR B 1 281 ? -7.758 29.141 -3.879 1 96.5 281 TYR B O 1
ATOM 4734 N N . PRO B 1 282 ? -6.027 30.453 -4.535 1 97.31 282 PRO B N 1
ATOM 4735 C CA . PRO B 1 282 ? -6.105 30.016 -5.93 1 97.31 282 PRO B CA 1
ATOM 4736 C C . PRO B 1 282 ? -6.062 28.484 -6.07 1 97.31 282 PRO B C 1
ATOM 4738 O O . PRO B 1 282 ? -6.73 27.938 -6.941 1 97.31 282 PRO B O 1
ATOM 4741 N N . ASP B 1 283 ? -5.281 27.828 -5.305 1 97.88 283 ASP B N 1
ATOM 4742 C CA . ASP B 1 283 ? -5.172 26.375 -5.387 1 97.88 283 ASP B CA 1
ATOM 4743 C C . ASP B 1 283 ? -6.492 25.703 -5.012 1 97.88 283 ASP B C 1
ATOM 4745 O O . ASP B 1 283 ? -6.895 24.719 -5.637 1 97.88 283 ASP B O 1
ATOM 4749 N N . LEU B 1 284 ? -7.203 26.219 -4.023 1 96.88 284 LEU B N 1
ATOM 4750 C CA . LEU B 1 284 ? -8.492 25.656 -3.619 1 96.88 284 LEU B CA 1
ATOM 4751 C C . LEU B 1 284 ? -9.555 25.938 -4.676 1 96.88 284 LEU B C 1
ATOM 4753 O O . LEU B 1 284 ? -10.43 25.094 -4.91 1 96.88 284 LEU B O 1
ATOM 4757 N N . LEU B 1 285 ? -9.438 27.125 -5.27 1 96.31 285 LEU B N 1
ATOM 4758 C CA . LEU B 1 285 ? -10.336 27.422 -6.375 1 96.31 285 LEU B CA 1
ATOM 4759 C C . LEU B 1 285 ? -10.117 26.453 -7.535 1 96.31 285 LEU B C 1
ATOM 4761 O O . LEU B 1 285 ? -11.07 26 -8.164 1 96.31 285 LEU B O 1
ATOM 4765 N N . GLU B 1 286 ? -8.875 26.203 -7.789 1 97.25 286 GLU B N 1
ATOM 4766 C CA . GLU B 1 286 ? -8.547 25.234 -8.828 1 97.25 286 GLU B CA 1
ATOM 4767 C C . GLU B 1 286 ? -9.133 23.859 -8.5 1 97.25 286 GLU B C 1
ATOM 4769 O O . GLU B 1 286 ? -9.656 23.172 -9.383 1 97.25 286 GLU B O 1
ATOM 4774 N N . LEU B 1 287 ? -9.008 23.438 -7.289 1 96.94 287 LEU B N 1
ATOM 4775 C CA . LEU B 1 287 ? -9.586 22.172 -6.863 1 96.94 287 LEU B CA 1
ATOM 4776 C C . LEU B 1 287 ? -11.094 22.172 -7.078 1 96.94 287 LEU B C 1
ATOM 4778 O O . LEU B 1 287 ? -11.648 21.203 -7.613 1 96.94 287 LEU B O 1
ATOM 4782 N N . LYS B 1 288 ? -11.734 23.234 -6.676 1 95.25 288 LYS B N 1
ATOM 4783 C CA . LYS B 1 288 ? -13.172 23.375 -6.867 1 95.25 288 LYS B CA 1
ATOM 4784 C C . LYS B 1 288 ? -13.547 23.234 -8.336 1 95.25 288 LYS B C 1
ATOM 4786 O O . LYS B 1 288 ? -14.484 22.5 -8.672 1 95.25 288 LYS B O 1
ATOM 4791 N N . ASN B 1 289 ? -12.812 23.875 -9.18 1 94.38 289 ASN B N 1
ATOM 4792 C CA . ASN B 1 289 ? -13.07 23.797 -10.609 1 94.38 289 ASN B CA 1
ATOM 4793 C C . ASN B 1 289 ? -12.875 22.391 -11.148 1 94.38 289 ASN B C 1
ATOM 4795 O O . ASN B 1 289 ? -13.641 21.938 -12 1 94.38 289 ASN B O 1
ATOM 4799 N N . LYS B 1 290 ? -11.883 21.75 -10.68 1 94.62 290 LYS B N 1
ATOM 4800 C CA . LYS B 1 290 ? -11.617 20.375 -11.094 1 94.62 290 LYS B CA 1
ATOM 4801 C C . LYS B 1 290 ? -12.758 19.438 -10.695 1 94.62 290 LYS B C 1
ATOM 4803 O O . LYS B 1 290 ? -13.148 18.562 -11.469 1 94.62 290 LYS B O 1
ATOM 4808 N N . ILE B 1 291 ? -13.227 19.625 -9.531 1 94.25 291 ILE B N 1
ATOM 4809 C CA . ILE B 1 291 ? -14.344 18.812 -9.031 1 94.25 291 ILE B CA 1
ATOM 4810 C C . ILE B 1 291 ? -15.586 19.094 -9.875 1 94.25 291 ILE B C 1
ATOM 4812 O O . ILE B 1 291 ? -16.312 18.156 -10.25 1 94.25 291 ILE B O 1
ATOM 4816 N N . GLU B 1 292 ? -15.797 20.344 -10.219 1 92.56 292 GLU B N 1
ATOM 4817 C CA . GLU B 1 292 ? -16.953 20.719 -11.031 1 92.56 292 GLU B CA 1
ATOM 4818 C C . GLU B 1 292 ? -16.891 20.078 -12.414 1 92.56 292 GLU B C 1
ATOM 4820 O O . GLU B 1 292 ? -17.922 19.703 -12.969 1 92.56 292 GLU B O 1
ATOM 4825 N N . SER B 1 293 ? -15.75 19.891 -12.836 1 90.62 293 SER B N 1
ATOM 4826 C CA . SER B 1 293 ? -15.57 19.406 -14.203 1 90.62 293 SER B CA 1
ATOM 4827 C C . SER B 1 293 ? -15.477 17.891 -14.242 1 90.62 293 SER B C 1
ATOM 4829 O O . SER B 1 293 ? -15.289 17.297 -15.305 1 90.62 293 SER B O 1
ATOM 4831 N N . LEU B 1 294 ? -15.5 17.328 -13.156 1 89.62 294 LEU B N 1
ATOM 4832 C CA . LEU B 1 294 ? -15.414 15.867 -13.117 1 89.62 294 LEU B CA 1
ATOM 4833 C C . LEU B 1 294 ? -16.594 15.227 -13.836 1 89.62 294 LEU B C 1
ATOM 4835 O O . LEU B 1 294 ? -16.438 14.188 -14.484 1 89.62 294 LEU B O 1
#

Organism: NCBI:txid376219

Sequence (588 aa):
MSVISGGKTIFCEGKESSLDYRFLNRLVEDISGDRPTIVPTGGKFGFSIFAQAYFGQNQTTNPRYIAFRDRDFDQQPTPQTQLLSLRHKRGKVSAYLTYRSCLENYLLNADLIDKYWQEKYQEKIENPSSKWSYNNSPGINKISEWIETSARNIQDYQAVRWSLGELLAGSSARETLKTTWTGGSGTLPSSLVLQECKISALEMITKFRQAVDTVTSENLEKRLTTYQEKFSDEEFWNRQQYLIWFHGKDLIKQMQRQENRYPPLKQFLDWGITRININQYPDLLELKNKIESLMSVISGGKTIFCEGKESSLDYRFLNRLVEDISGDRPTIVPTGGKFGFSIFAQAYFGQNQTTNPRYIAFRDRDFDQQPTPQTQLLSLRHKRGKVSAYLTYRSCLENYLLNADLIDKYWQEKYQEKIENPSSKWSYNNSPGINKISEWIETSARNIQDYQAVRWSLGELLAGSSARETLKTTWTGGSGTLPSSLVLQECKISALEMITKFRQAVDTVTSENLEKRLTTYQEKFSDEEFWNRQQYLIWFHGKDLIKQMQRQENRYPPLKQFLDWGITRININQYPDLLELKNKIESL

Radius of gyration: 29.24 Å; Cα contacts (8 Å, |Δi|>4): 855; chains: 2; bounding box: 56×83×67 Å

Foldseek 3Di:
DPLPPLFEEEEEADDCPDLGNLLVCLLQVPAPDDGYHYHHDHDPPDVVVVVCVVCVVNVDDPRHYAYEYFQALQDQADPDFAWAFDADPVGHTRHIYHQARGPLLLLLALVLVLVVQQVLQVCVVVDVPRPDPAHHRPDSVVSVVLLLVLLVVCQLVLLLSNLVSVLCNQAVVVDDQDPDDQPDDPDDDPDPDPVVRVVSSVVSVVVNCVRNVSPDPVSSVVSSVVSSVVSVDPVCSVVVVSSRRPDSVSSLVSSCVVPVSDDRCVVSSVVSSNVRDQVVRNHSVNVSVSSSVD/DPLPPLFEEEEEADDCPDLGNLLVCLLQVPAPDDGYHYHHDHDPPDVVVVVCVVCVVNVDDPHHYAYEYFQALQDQADPDQAWAFDADPVGHTRHIYHQARGPLLLLLALVLVLVVQQVLQVCVVVDVPRPDPAHHDPDSVVSLVLLLVLLVVCQLVLLLSNLVSVLCNQAVVVDDQDPDDQPDPPDDDPDPDPVVRVVSSVVSVVVNCVRNVSPDPVSSVVSSVVSSVVSVDPVCSVVVVSSRRPDSVSSLVSSCVVPVSDDRCVVSSVVSSNVRDQVVRNHSVNVSVSSSVD

Secondary structure (DSSP, 8-state):
-----S--EEEESB-TTSHHHHHHHHHTTT-SSSPPEEEE-BSSS-HHHHHHHHHHTTT-SS--EEEEE--TTSSPPPSS---EEEE-TTS-EEEEE-SSSSTHHHH--HHHHHHHHHHHHHHHHH-TT----S-S---HHHHHHHHHHHHHHTHHHHHHHHHHHHHHHHTGGGPPPPS-SSSSTTPPPS---HHHHHHHHHHHHHHHHHHHTT-SHHHHHHHHHHHHHHHH-HHHHHTTTHHHHS-HHHHHHHHHHH-TTSPPHHHHHHHHHTT--GGG-HHHHHHHHHHHT-/-----S--EEEESB-TTSHHHHHHHHHTTT-SSSPPEEEE-BSSS-HHHHHHHHHHTTT-SS--EEEEE--TTSSPPPSS---EEEE-TTS-EEEEE-SSSSTHHHH--HHHHHHHHHHHHHHHHH-TT----S-S---HHHHHHHHHHHHHHTHHHHHHHHHHHHHHHHTGGGPPPPS-SSSSTTPPPS---HHHHHHHHHHHHHHHHHHHTT-SHHHHHHHHHHHHHHHH-HHHHHTTTHHHHS-HHHHHHHHHHH-TTSPPHHHHHHHHHTT--GGG-HHHHHHHHHHHT-

Solvent-accessible surface area (backbone atoms only — not comparable to full-atom values): 32211 Å² total; per-residue (Å²): 127,84,70,83,58,101,54,40,35,37,35,30,36,32,44,82,84,26,68,59,42,50,42,50,53,53,65,48,66,80,53,70,77,81,70,58,47,76,42,55,65,51,49,89,68,57,63,68,52,24,47,48,30,49,35,57,77,64,71,55,80,80,76,40,66,51,34,42,42,64,26,53,49,71,58,82,70,63,96,60,79,37,61,38,71,42,59,45,98,87,61,49,74,64,27,36,24,43,48,31,10,24,74,56,26,77,59,71,36,34,65,57,52,31,50,51,35,42,52,47,32,50,45,32,75,75,30,87,80,45,84,63,85,59,71,69,52,84,42,44,68,54,43,42,48,45,52,49,54,23,45,60,54,40,42,46,40,47,22,47,26,41,19,40,21,47,44,46,65,70,15,47,53,78,57,68,83,62,53,69,90,56,86,48,93,50,49,73,61,96,57,49,47,50,70,59,40,48,51,53,50,48,50,51,45,49,55,46,43,64,20,47,65,58,60,40,69,67,53,38,49,55,40,27,51,52,37,46,53,52,71,64,34,66,66,37,59,76,67,49,42,57,47,37,64,37,50,27,49,50,38,53,44,38,34,41,68,74,42,70,83,52,80,69,59,70,63,47,52,64,56,40,53,80,64,59,68,58,84,79,34,61,23,56,45,48,48,46,51,53,61,62,68,82,128,82,71,82,58,102,53,40,34,36,35,29,36,31,42,84,82,27,69,58,43,50,41,51,52,52,65,47,66,80,53,70,76,81,70,59,46,76,42,56,66,54,50,88,67,55,60,68,50,22,48,48,31,49,36,58,76,63,70,54,78,80,78,39,64,51,35,44,42,62,26,53,50,71,58,82,69,63,95,61,79,37,62,38,70,43,59,45,97,88,62,50,73,64,28,35,25,43,48,31,11,25,74,56,26,78,59,71,37,36,66,56,52,32,50,52,36,42,52,47,34,52,44,30,74,74,30,88,81,45,83,60,86,57,69,69,52,86,42,44,69,53,42,42,48,46,51,49,54,24,44,60,55,39,43,45,40,45,23,48,25,43,19,38,21,48,44,45,65,71,16,47,53,79,57,67,83,62,52,68,88,56,87,49,92,50,48,73,63,96,56,48,47,50,70,58,40,48,51,53,51,46,50,51,45,48,56,48,42,65,22,47,64,58,59,40,70,66,51,38,50,55,39,27,51,52,36,46,53,53,72,64,34,65,65,35,59,77,65,48,41,57,48,37,63,37,50,26,50,50,38,52,45,37,34,42,68,75,40,69,84,53,79,68,58,70,63,47,53,65,56,40,51,80,64,59,66,58,85,79,35,62,23,55,46,48,49,47,52,51,62,61,68,85

Nearest PDB structures (foldseek):
  8v48-assembly1_J  TM=3.813E-01  e=5.103E-05  Escherichia coli B185
  3gx1-assembly1_B  TM=5.052E-01  e=9.911E+00  Listeria innocua Clip11262
  3tb6-assembly1_B  TM=4.594E-01  e=8.004E+00  Bacillus subtilis
  8v48-assembly1_J  TM=3.916E-01  e=7.341E-05  Escherichia coli B185
  3tb6-assembly1_B  TM=4.586E-01  e=7.884E+00  Bacillus subtilis